Protein AF-A0A5C5YYR7-F1 (afdb_monomer_lite)

Sequence (565 aa):
MGVTYYQKAKASVCPVDPQSSRAAQVSFQLPAGKEIRPNFGNIDVTNLDSVYQRSLSLERDHPDRIADYFEHAEAIAAQDRQMQRMYGVPNHPYFGRPMTLLPMTGMMVEGISEMVQRVMRASKGFVEGLFEGLRTSLAKDPETLSRMNRNLMKSQILNVVLPAVMASGMVVGIVQDIVKAVTGLYQLVTNFDEIATAAVKLIKAILDDEKAAHGFGKLVGQQLGQKIGKLSRLGVIRFSFEVGRILGPIIASIAVAFTGIGVGALAVKFGREFLRWATRFPRIARLVDGLVTLGSKSGRGGKLIAYVTAAMASARSGITSRHVQVFQRVASSNGGQNRIIAVRFTNLKSTKWIDRGYPGKPMSVKVKTSDKTGIVTVQKHGPKTTPESHIQDAYSAGYYIVDGNGVARNKAGQALDLPSKTDWPLEPGQVIDPRLKKPLVGDYDLHSVIKPHNKGQNIVLATQDGKKVADASNPDLRKVAKALNDGMDQPRVLHGAHDGYAKLSDAGNGVVAFHPDGRIQIFNTVNEMEDFFESIGRQTIKGAYPSGPLPDVLPNNVLPLRRKD

Organism: NCBI:txid2527986

pLDDT: mean 70.75, std 23.18, range [27.56, 98.69]

InterPro domains:
  IPR005165 Anthrax toxin, edema factor, central [PF03497] (317-371)
  IPR035099 Anthrax toxin, edema factor, C-terminal [SSF81298] (313-533)

Radius of gyration: 32.51 Å; chains: 1; bounding box: 68×105×90 Å

Structure (mmCIF, N/CA/C/O backbone):
data_AF-A0A5C5YYR7-F1
#
_entry.id   AF-A0A5C5YYR7-F1
#
loop_
_atom_site.group_PDB
_atom_site.id
_atom_site.type_symbol
_atom_site.label_atom_id
_atom_site.label_alt_id
_atom_site.label_comp_id
_atom_site.label_asym_id
_atom_site.label_entity_id
_atom_site.label_seq_id
_atom_site.pdbx_PDB_ins_code
_atom_site.Cartn_x
_atom_site.Cartn_y
_atom_site.Cartn_z
_atom_site.occupancy
_atom_site.B_iso_or_equiv
_atom_site.auth_seq_id
_atom_site.auth_comp_id
_atom_site.auth_asym_id
_atom_site.auth_atom_id
_atom_site.pdbx_PDB_model_num
ATOM 1 N N . MET A 1 1 ? -18.870 61.328 -43.845 1.00 33.38 1 MET A N 1
ATOM 2 C CA . MET A 1 1 ? -17.935 60.740 -44.824 1.00 33.38 1 MET A CA 1
ATOM 3 C C . MET A 1 1 ? -17.968 59.229 -44.667 1.00 33.38 1 MET A C 1
ATOM 5 O O . MET A 1 1 ? -17.680 58.759 -43.579 1.00 33.38 1 MET A O 1
ATOM 9 N N . GLY A 1 2 ? -18.360 58.518 -45.729 1.00 27.66 2 GLY A N 1
ATOM 10 C CA . GLY A 1 2 ? -17.958 57.131 -46.006 1.00 27.66 2 GLY A CA 1
ATOM 11 C C . GLY A 1 2 ? -18.616 55.989 -45.225 1.00 27.66 2 GLY A C 1
ATOM 12 O O . GLY A 1 2 ? -17.975 55.384 -44.380 1.00 27.66 2 GLY A O 1
ATOM 13 N N . VAL A 1 3 ? -19.850 55.634 -45.590 1.00 35.78 3 VAL A N 1
ATOM 14 C CA . VAL A 1 3 ? -20.430 54.286 -45.423 1.00 35.78 3 VAL A CA 1
ATOM 15 C C . VAL A 1 3 ? -19.941 53.416 -46.584 1.00 35.78 3 VAL A C 1
ATOM 17 O O . VAL A 1 3 ? -20.153 53.859 -47.710 1.00 35.78 3 VAL A O 1
ATOM 20 N N . THR A 1 4 ? -19.322 52.243 -46.343 1.00 27.56 4 THR A N 1
ATOM 21 C CA . THR A 1 4 ? -19.190 51.026 -47.217 1.00 27.56 4 THR A CA 1
ATOM 22 C C . THR A 1 4 ? -18.021 50.139 -46.722 1.00 27.56 4 THR A C 1
ATOM 24 O O . THR A 1 4 ? -17.044 50.690 -46.243 1.00 27.56 4 THR A O 1
ATOM 27 N N . TYR A 1 5 ? -17.946 48.799 -46.748 1.00 28.41 5 TYR A N 1
ATOM 28 C CA . TYR A 1 5 ? -18.731 47.646 -47.223 1.00 28.41 5 TYR A CA 1
ATOM 29 C C . TYR A 1 5 ? -18.341 46.448 -46.314 1.00 28.41 5 TYR A C 1
ATOM 31 O O . TYR A 1 5 ? -17.152 46.171 -46.189 1.00 28.41 5 TYR A O 1
ATOM 39 N N . TYR A 1 6 ? -19.289 45.683 -45.760 1.00 28.55 6 TYR A N 1
ATOM 40 C CA . TYR A 1 6 ? -19.031 44.287 -45.360 1.00 28.55 6 TYR A CA 1
ATOM 41 C C . TYR A 1 6 ? -19.770 43.388 -46.355 1.00 28.55 6 TYR A C 1
ATOM 43 O O . TYR A 1 6 ? -20.996 43.283 -46.333 1.00 28.55 6 TYR A O 1
ATOM 51 N N . GLN A 1 7 ? -19.028 42.817 -47.307 1.00 34.06 7 GLN A N 1
ATOM 52 C CA . GLN A 1 7 ? -19.558 41.846 -48.263 1.00 34.06 7 GLN A CA 1
ATOM 53 C C . GLN A 1 7 ? -19.566 40.436 -47.657 1.00 34.06 7 GLN A C 1
ATOM 55 O O . GLN A 1 7 ? -18.634 40.030 -46.969 1.00 34.06 7 GLN A O 1
ATOM 60 N N . LYS A 1 8 ? -20.650 39.711 -47.960 1.00 37.44 8 LYS A N 1
ATOM 61 C CA . LYS A 1 8 ? -20.964 38.322 -47.593 1.00 37.44 8 LYS A CA 1
ATOM 62 C C . LYS A 1 8 ? -19.758 37.374 -47.660 1.00 37.44 8 LYS A C 1
ATOM 64 O O . LYS A 1 8 ? -19.177 37.196 -48.730 1.00 37.44 8 LYS A O 1
ATOM 69 N N . ALA A 1 9 ? -19.501 36.648 -46.572 1.00 37.34 9 ALA A N 1
ATOM 70 C CA . ALA A 1 9 ? -18.751 35.397 -46.628 1.00 37.34 9 ALA A CA 1
ATOM 71 C C . ALA A 1 9 ? -19.546 34.359 -47.447 1.00 37.34 9 ALA A C 1
ATOM 73 O O . ALA A 1 9 ? -20.731 34.130 -47.196 1.00 37.34 9 ALA A O 1
ATOM 74 N N . LYS A 1 10 ? -18.913 33.749 -48.456 1.00 34.88 10 LYS A N 1
ATOM 75 C CA . LYS A 1 10 ? -19.478 32.626 -49.219 1.00 34.88 10 LYS A CA 1
ATOM 76 C C . LYS A 1 10 ? -19.017 31.318 -48.584 1.00 34.88 10 LYS A C 1
ATOM 78 O O . LYS A 1 10 ? -17.838 30.992 -48.653 1.00 34.88 10 LYS A O 1
ATOM 83 N N . ALA A 1 11 ? -19.950 30.557 -48.022 1.00 37.09 11 ALA A N 1
ATOM 84 C CA . ALA A 1 11 ? -19.740 29.136 -47.777 1.00 37.09 11 ALA A CA 1
ATOM 85 C C . ALA A 1 11 ? -19.993 28.381 -49.091 1.00 37.09 11 ALA A C 1
ATOM 87 O O . ALA A 1 11 ? -21.054 28.532 -49.698 1.00 37.09 11 ALA A O 1
ATOM 88 N N . SER A 1 12 ? -19.023 27.593 -49.552 1.00 36.03 12 SER A N 1
ATOM 89 C CA . SER A 1 12 ? -19.206 26.672 -50.676 1.00 36.03 12 SER A CA 1
ATOM 90 C C . SER A 1 12 ? -19.190 25.241 -50.157 1.00 36.03 12 SER A C 1
ATOM 92 O O . SER A 1 12 ? -18.166 24.776 -49.661 1.00 36.03 12 SER A O 1
ATOM 94 N N . VAL A 1 13 ? -20.314 24.544 -50.294 1.00 37.47 13 VAL A N 1
ATOM 95 C CA . VAL A 1 13 ? -20.409 23.103 -50.048 1.00 37.47 13 VAL A CA 1
ATOM 96 C C . VAL A 1 13 ? -20.217 22.407 -51.393 1.00 37.47 13 VAL A C 1
ATOM 98 O O . VAL A 1 13 ? -20.994 22.635 -52.319 1.00 37.47 13 VAL A O 1
ATOM 101 N N . CYS A 1 14 ? -19.167 21.598 -51.535 1.00 37.81 14 CYS A N 1
ATOM 102 C CA . CYS A 1 14 ? -19.018 20.746 -52.716 1.00 37.81 14 CYS A CA 1
ATOM 103 C C . CYS A 1 14 ? -19.964 19.539 -52.584 1.00 37.81 14 CYS A C 1
ATOM 105 O O . CYS A 1 14 ? -19.997 18.934 -51.509 1.00 37.81 14 CYS A O 1
ATOM 107 N N . PRO A 1 15 ? -20.723 19.163 -53.628 1.00 33.09 15 PRO A N 1
ATOM 108 C CA . PRO A 1 15 ? -21.563 17.975 -53.571 1.00 33.09 15 PRO A CA 1
ATOM 109 C C . PRO A 1 15 ? -20.678 16.725 -53.483 1.00 33.09 15 PRO A C 1
ATOM 111 O O . PRO A 1 15 ? -19.766 16.540 -54.288 1.00 33.09 15 PRO A O 1
ATOM 114 N N . VAL A 1 16 ? -20.936 15.886 -52.479 1.00 44.03 16 VAL A N 1
ATOM 115 C CA . VAL A 1 16 ? -20.257 14.600 -52.281 1.00 44.03 16 VAL A CA 1
ATOM 116 C C . VAL A 1 16 ? -21.086 13.504 -52.952 1.00 44.03 16 VAL A C 1
ATOM 118 O O . VAL A 1 16 ? -22.306 13.470 -52.809 1.00 44.03 16 VAL A O 1
ATOM 121 N N . ASP A 1 17 ? -20.407 12.625 -53.688 1.00 41.22 17 ASP A N 1
ATOM 122 C CA . ASP A 1 17 ? -20.957 11.415 -54.307 1.00 41.22 17 ASP A CA 1
ATOM 123 C C . ASP A 1 17 ? -21.732 10.564 -53.270 1.00 41.22 17 ASP A C 1
ATOM 125 O O . ASP A 1 17 ? -21.138 10.198 -52.245 1.00 41.22 17 ASP A O 1
ATOM 129 N N . PRO A 1 18 ? -23.019 10.221 -53.510 1.00 40.66 18 PRO A N 1
ATOM 130 C CA . PRO A 1 18 ? -23.863 9.479 -52.569 1.00 40.66 18 PRO A CA 1
ATOM 131 C C . PRO A 1 18 ? -23.315 8.116 -52.129 1.00 40.66 18 PRO A C 1
ATOM 133 O O . PRO A 1 18 ? -23.804 7.564 -51.145 1.00 40.66 18 PRO A O 1
ATOM 136 N N . GLN A 1 19 ? -22.332 7.550 -52.839 1.00 37.78 19 GLN A N 1
ATOM 137 C CA . GLN A 1 19 ? -21.751 6.248 -52.497 1.00 37.78 19 GLN A CA 1
ATOM 138 C C . GLN A 1 19 ? -20.430 6.318 -51.717 1.00 37.78 19 GLN A C 1
ATOM 140 O O . GLN A 1 19 ? -19.912 5.277 -51.309 1.00 37.78 19 GLN A O 1
ATOM 145 N N . SER A 1 20 ? -19.879 7.508 -51.449 1.00 40.34 20 SER A N 1
ATOM 146 C CA . SER A 1 20 ? -18.623 7.632 -50.697 1.00 40.34 20 SER A CA 1
ATOM 147 C C . SER A 1 20 ? -18.868 8.006 -49.228 1.00 40.34 20 SER A C 1
ATOM 149 O O . SER A 1 20 ? -19.444 9.041 -48.908 1.00 40.34 20 SER A O 1
ATOM 151 N N . SER A 1 21 ? -18.395 7.176 -48.295 1.00 35.06 21 SER A N 1
ATOM 152 C CA . SER A 1 21 ? -18.537 7.380 -46.844 1.00 35.06 21 SER A CA 1
ATOM 153 C C . SER A 1 21 ? -17.548 8.410 -46.267 1.00 35.06 21 SER A C 1
ATOM 155 O O . SER A 1 21 ? -16.989 8.196 -45.187 1.00 35.06 21 SER A O 1
ATOM 157 N N . ARG A 1 22 ? -17.250 9.498 -46.987 1.00 40.94 22 ARG A N 1
ATOM 158 C CA . ARG A 1 22 ? -16.322 10.542 -46.520 1.00 40.94 22 ARG A CA 1
ATOM 159 C C . ARG A 1 22 ? -17.065 11.834 -46.182 1.00 40.94 22 ARG A C 1
ATOM 161 O O . ARG A 1 22 ? -17.906 12.298 -46.942 1.00 40.94 22 ARG A O 1
ATOM 168 N N . ALA A 1 23 ? -16.730 12.383 -45.014 1.00 42.88 23 ALA A N 1
ATOM 169 C CA . ALA A 1 23 ? -17.314 13.584 -44.428 1.00 42.88 23 ALA A CA 1
ATOM 170 C C . ALA A 1 23 ? -17.222 14.811 -45.3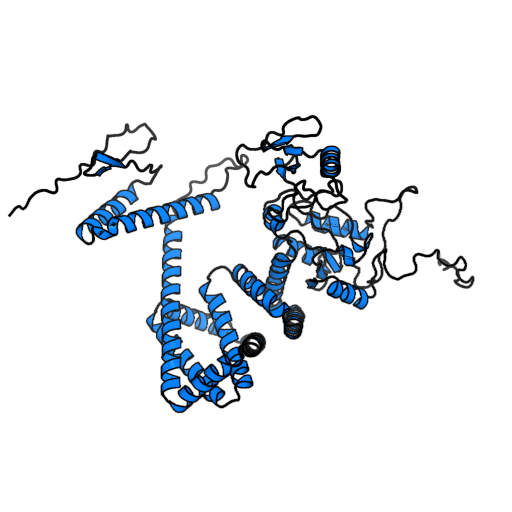54 1.00 42.88 23 ALA A C 1
ATOM 172 O O . ALA A 1 23 ? -16.210 15.016 -46.028 1.00 42.88 23 ALA A O 1
ATOM 173 N N . ALA A 1 24 ? -18.263 15.649 -45.337 1.00 42.16 24 ALA A N 1
ATOM 174 C CA . ALA A 1 24 ? -18.262 16.940 -46.014 1.00 42.16 24 ALA A CA 1
ATOM 175 C C . ALA A 1 24 ? -17.229 17.880 -45.368 1.00 42.16 24 ALA A C 1
ATOM 177 O O . ALA A 1 24 ? -17.208 18.048 -44.148 1.00 42.16 24 ALA A O 1
ATOM 178 N N . GLN A 1 25 ? -16.375 18.504 -46.182 1.00 41.56 25 GLN A N 1
ATOM 179 C CA . GLN A 1 25 ? -15.444 19.533 -45.717 1.00 41.56 25 GLN A CA 1
ATOM 180 C C . GLN A 1 25 ? -16.084 20.915 -45.837 1.00 41.56 25 GLN A C 1
ATOM 182 O O . GLN A 1 25 ? -16.507 21.316 -46.919 1.00 41.56 25 GLN A O 1
ATOM 187 N N . VAL A 1 26 ? -16.108 21.651 -44.724 1.00 42.41 26 VAL A N 1
ATOM 188 C CA . VAL A 1 26 ? -16.505 23.062 -44.678 1.00 42.41 26 VAL A CA 1
ATOM 189 C C . VAL A 1 26 ? -15.260 23.895 -44.388 1.00 42.41 26 VAL A C 1
ATOM 191 O O . VAL A 1 26 ? -14.557 23.645 -43.409 1.00 42.41 26 VAL A O 1
ATOM 194 N N . SER A 1 27 ? -14.974 24.873 -45.243 1.00 41.25 27 SER A N 1
ATOM 195 C CA . SER A 1 27 ? -13.895 25.843 -45.054 1.00 41.25 27 SER A CA 1
ATOM 196 C C . SER A 1 27 ? -14.463 27.255 -44.939 1.00 41.25 27 SER A C 1
ATOM 198 O O . SER A 1 27 ? -15.470 27.591 -45.564 1.00 41.25 27 SER A O 1
ATOM 200 N N . PHE A 1 28 ? -13.806 28.088 -44.130 1.00 41.44 28 PHE A N 1
ATOM 201 C CA . PHE A 1 28 ? -14.161 29.494 -43.957 1.00 41.44 28 PHE A CA 1
ATOM 202 C C . PHE A 1 28 ? -12.966 30.365 -44.355 1.00 41.44 28 PHE A C 1
ATOM 204 O O . PHE A 1 28 ? -11.847 30.167 -43.872 1.00 41.44 28 PHE A O 1
ATOM 211 N N . GLN A 1 29 ? -13.201 31.335 -45.239 1.00 38.31 29 GLN A N 1
ATOM 212 C CA . GLN A 1 29 ? -12.223 32.366 -45.581 1.00 38.31 29 GLN A CA 1
ATOM 213 C C . GLN A 1 29 ? -12.510 33.633 -44.782 1.00 38.31 29 GLN A C 1
ATOM 215 O O . GLN A 1 29 ? -13.593 34.206 -44.886 1.00 38.31 29 GLN A O 1
ATOM 220 N N . LEU A 1 30 ? -11.522 34.077 -44.004 1.00 40.12 30 LEU A N 1
ATOM 221 C CA . LEU A 1 30 ? -11.583 35.336 -43.267 1.00 40.12 30 LEU A CA 1
ATOM 222 C C . LEU A 1 30 ? -10.941 36.481 -44.073 1.00 40.12 30 LEU A C 1
ATOM 224 O O . LEU A 1 30 ? -10.051 36.235 -44.900 1.00 40.12 30 LEU A O 1
ATOM 228 N N . PRO A 1 31 ? -11.332 37.746 -43.820 1.00 38.19 31 PRO A N 1
ATOM 229 C CA . PRO A 1 31 ? -10.795 38.900 -44.530 1.00 38.19 31 PRO A CA 1
ATOM 230 C C . PRO A 1 31 ? -9.396 39.258 -44.008 1.00 38.19 31 PRO A C 1
ATOM 232 O O . PRO A 1 31 ? -9.227 40.136 -43.175 1.00 38.19 31 PRO A O 1
ATOM 235 N N . ALA A 1 32 ? -8.400 38.506 -44.476 1.00 45.62 32 ALA A N 1
ATOM 236 C CA . ALA A 1 32 ? -6.961 38.815 -44.484 1.00 45.62 32 ALA A CA 1
ATOM 237 C C . ALA A 1 32 ? -6.151 37.724 -45.229 1.00 45.62 32 ALA A C 1
ATOM 239 O O . ALA A 1 32 ? -4.945 37.598 -45.030 1.00 45.62 32 ALA A O 1
ATOM 240 N N . GLY A 1 33 ? -6.801 36.866 -46.029 1.00 41.84 33 GLY A N 1
ATOM 241 C CA . GLY A 1 33 ? -6.136 35.738 -46.695 1.00 41.84 33 GLY A CA 1
ATOM 242 C C . GLY A 1 33 ? -5.746 34.581 -45.764 1.00 41.84 33 GLY A C 1
ATOM 243 O O . GLY A 1 33 ? -5.062 33.659 -46.199 1.00 41.84 33 GLY A O 1
ATOM 244 N N . LYS A 1 34 ? -6.182 34.589 -44.495 1.00 38.44 34 LYS A N 1
ATOM 245 C CA . LYS A 1 34 ? -6.032 33.439 -43.592 1.00 38.44 34 LYS A CA 1
ATOM 246 C C . LYS A 1 34 ? -7.208 32.482 -43.760 1.00 38.44 34 LYS A C 1
ATOM 248 O O . LYS A 1 34 ? -8.351 32.818 -43.452 1.00 38.44 34 LYS A O 1
ATOM 253 N N . GLU A 1 35 ? -6.900 31.285 -44.241 1.00 41.31 35 GLU A N 1
ATOM 254 C CA . GLU A 1 35 ? -7.827 30.161 -44.306 1.00 41.31 35 GLU A CA 1
ATOM 255 C C . GLU A 1 35 ? -7.757 29.370 -42.994 1.00 41.31 35 GLU A C 1
ATOM 257 O O . GLU A 1 35 ? -6.670 28.996 -42.548 1.00 41.31 35 GLU A O 1
ATOM 262 N N . ILE A 1 36 ? -8.909 29.104 -42.376 1.00 40.97 36 ILE A N 1
ATOM 263 C CA . ILE A 1 36 ? -9.003 28.191 -41.234 1.00 40.97 36 ILE A CA 1
ATOM 264 C C . ILE A 1 36 ? -9.745 26.944 -41.714 1.00 40.97 36 ILE A C 1
ATOM 266 O O . ILE A 1 36 ? -10.874 27.029 -42.199 1.00 40.97 36 ILE A O 1
ATOM 270 N N . ARG A 1 37 ? -9.098 25.781 -41.581 1.00 42.50 37 ARG A N 1
ATOM 271 C CA . ARG A 1 37 ? -9.671 24.463 -41.892 1.00 42.50 37 ARG A CA 1
ATOM 272 C C . ARG A 1 37 ? -9.787 23.644 -40.610 1.00 42.50 37 ARG A C 1
ATOM 274 O O . ARG A 1 37 ? -8.844 22.925 -40.271 1.00 42.50 37 ARG A O 1
ATOM 281 N N . PRO A 1 38 ? -10.890 23.746 -39.860 1.00 43.59 38 PRO A N 1
ATOM 282 C CA . PRO A 1 38 ? -11.051 22.919 -38.683 1.00 43.59 38 PRO A CA 1
ATOM 283 C C . PRO A 1 38 ? -11.383 21.485 -39.120 1.00 43.59 38 PRO A C 1
ATOM 285 O O . PRO A 1 38 ? -12.259 21.255 -39.954 1.00 43.59 38 PRO A O 1
ATOM 288 N N . ASN A 1 39 ? -10.657 20.508 -38.577 1.00 42.50 39 ASN A N 1
ATOM 289 C CA . ASN A 1 39 ? -10.886 19.095 -38.867 1.00 42.50 39 ASN A CA 1
ATOM 290 C C . ASN A 1 39 ? -11.968 18.547 -37.930 1.00 42.50 39 ASN A C 1
ATOM 292 O O . ASN A 1 39 ? -11.684 18.039 -36.843 1.00 42.50 39 ASN A O 1
ATOM 296 N N . PHE A 1 40 ? -13.219 18.690 -38.348 1.00 41.84 40 PHE A N 1
ATOM 297 C CA . PHE A 1 40 ? -14.354 18.061 -37.697 1.00 41.84 40 PHE A CA 1
ATOM 298 C C . PHE A 1 40 ? -14.479 16.638 -38.255 1.00 41.84 40 PHE A C 1
ATOM 300 O O . PHE A 1 40 ? -14.782 16.465 -39.431 1.00 41.84 40 PHE A O 1
ATOM 307 N N . GLY A 1 41 ? -14.191 15.607 -37.455 1.00 46.59 41 GLY A N 1
ATOM 308 C CA . GLY A 1 41 ? -14.454 14.212 -37.850 1.00 46.59 41 GLY A CA 1
ATOM 309 C C . GLY A 1 41 ? -15.949 13.955 -38.117 1.00 46.59 41 GLY A C 1
ATOM 310 O O . GLY A 1 41 ? -16.737 14.890 -38.172 1.00 46.59 41 GLY A O 1
ATOM 311 N N . ASN A 1 42 ? -16.371 12.694 -38.260 1.00 40.22 42 ASN A N 1
ATOM 312 C CA . ASN A 1 42 ? -17.782 12.355 -38.515 1.00 40.22 42 ASN A CA 1
ATOM 313 C C . ASN A 1 42 ? -18.710 12.923 -37.416 1.00 40.22 42 ASN A C 1
ATOM 315 O O . ASN A 1 42 ? -18.795 12.357 -36.327 1.00 40.22 42 ASN A O 1
ATOM 319 N N . ILE A 1 43 ? -19.385 14.038 -37.707 1.00 40.09 43 ILE A N 1
ATOM 320 C CA . ILE A 1 43 ? -20.383 14.694 -36.854 1.00 40.09 43 ILE A CA 1
ATOM 321 C C . ILE A 1 43 ? -21.751 14.534 -37.521 1.00 40.09 43 ILE A C 1
ATOM 323 O O . ILE A 1 43 ? -21.878 14.684 -38.736 1.00 40.09 43 ILE A O 1
ATOM 327 N N . ASP A 1 44 ? -22.763 14.220 -36.715 1.00 40.22 44 ASP A N 1
ATOM 328 C CA . ASP A 1 44 ? -24.163 14.159 -37.134 1.00 40.22 44 ASP A CA 1
ATOM 329 C C . ASP A 1 44 ? -24.643 15.548 -37.597 1.00 40.22 44 ASP A C 1
ATOM 331 O O . ASP A 1 44 ? -24.560 16.543 -36.871 1.00 40.22 44 ASP A O 1
ATOM 335 N N . VAL A 1 45 ? -25.109 15.615 -38.844 1.00 37.66 45 VAL A N 1
ATOM 336 C CA . VAL A 1 45 ? -25.341 16.851 -39.609 1.00 37.66 45 VAL A CA 1
ATOM 337 C C . VAL A 1 45 ? -26.518 17.672 -39.065 1.00 37.66 45 VAL A C 1
ATOM 339 O O . VAL A 1 45 ? -26.643 18.856 -39.366 1.00 37.66 45 VAL A O 1
ATOM 342 N N . THR A 1 46 ? -27.352 17.075 -38.211 1.00 39.16 46 THR A N 1
ATOM 343 C CA . THR A 1 46 ? -28.531 17.716 -37.606 1.00 39.16 46 THR A CA 1
ATOM 344 C C . THR A 1 46 ? -28.197 18.771 -36.544 1.00 39.16 46 THR A C 1
ATOM 346 O O . THR A 1 46 ? -29.026 19.635 -36.267 1.00 39.16 46 THR A O 1
ATOM 349 N N . ASN A 1 47 ? -26.980 18.767 -35.984 1.00 45.66 47 ASN A N 1
ATOM 350 C CA . ASN A 1 47 ? -26.571 19.705 -34.928 1.00 45.66 47 ASN A CA 1
ATOM 351 C C . ASN A 1 47 ? -25.708 20.882 -35.433 1.00 45.66 47 ASN A C 1
ATOM 353 O O . ASN A 1 47 ? -25.389 21.797 -34.679 1.00 45.66 47 ASN A O 1
ATOM 357 N N . LEU A 1 48 ? -25.318 20.883 -36.713 1.00 45.16 48 LEU A N 1
ATOM 358 C CA . LEU A 1 48 ? -24.530 21.975 -37.301 1.00 45.16 48 LEU A CA 1
ATOM 359 C C . LEU A 1 48 ? -25.382 23.215 -37.591 1.00 45.16 48 LEU A C 1
ATOM 361 O O . LEU A 1 48 ? -24.891 24.335 -37.467 1.00 45.16 48 LEU A O 1
ATOM 365 N N . ASP A 1 49 ? -26.664 23.023 -37.901 1.00 45.66 49 ASP A N 1
ATOM 366 C CA . ASP A 1 49 ? -27.584 24.117 -38.216 1.00 45.66 49 ASP A CA 1
ATOM 367 C C . ASP A 1 49 ? -27.913 24.952 -36.963 1.00 45.66 49 ASP A C 1
ATOM 369 O O . ASP A 1 49 ? -27.944 26.179 -37.009 1.00 45.66 49 ASP A O 1
ATOM 373 N N . SER A 1 50 ? -28.041 24.316 -35.792 1.00 48.16 50 SER A N 1
ATOM 374 C CA . SER A 1 50 ? -28.290 25.007 -34.517 1.00 48.16 50 SER A CA 1
ATOM 375 C C . SER A 1 50 ? -27.086 25.844 -34.061 1.00 48.16 50 SER A C 1
ATOM 377 O O . SER A 1 50 ? -27.253 26.976 -33.600 1.00 48.16 50 SER A O 1
ATOM 379 N N . VAL A 1 51 ? -25.868 25.322 -34.236 1.00 50.72 51 VAL A N 1
ATOM 380 C CA . VAL A 1 51 ? -24.614 26.021 -33.920 1.00 50.72 51 VAL A CA 1
ATOM 381 C C . VAL A 1 51 ? -24.391 27.183 -34.887 1.00 50.72 51 VAL A C 1
ATOM 383 O O . VAL A 1 51 ? -24.034 28.273 -34.445 1.00 50.72 51 VAL A O 1
ATOM 386 N N . TYR A 1 52 ? -24.684 26.988 -36.176 1.00 54.00 52 TYR A N 1
ATOM 387 C CA . TYR A 1 52 ? -24.571 28.025 -37.203 1.00 54.00 52 TYR A CA 1
ATOM 388 C C . TYR A 1 52 ? -25.577 29.170 -37.003 1.00 54.00 52 TYR A C 1
ATOM 390 O O . TYR A 1 52 ? -25.197 30.343 -37.003 1.00 54.00 52 TYR A O 1
ATOM 398 N N . GLN A 1 53 ? -26.851 28.856 -36.745 1.00 57.19 53 GLN A N 1
ATOM 399 C CA . GLN A 1 53 ? -27.870 29.876 -36.468 1.00 57.19 53 GLN A CA 1
ATOM 400 C C . GLN A 1 53 ? -27.565 30.648 -35.179 1.00 57.19 53 GLN A C 1
ATOM 402 O O . GLN A 1 53 ? -27.773 31.862 -35.103 1.00 57.19 53 GLN A O 1
ATOM 407 N N . ARG A 1 54 ? -27.002 29.976 -34.168 1.00 51.28 54 ARG A N 1
ATOM 408 C CA . ARG A 1 54 ? -26.621 30.630 -32.914 1.00 51.28 54 ARG A CA 1
ATOM 409 C C . ARG A 1 54 ? -25.371 31.495 -33.064 1.00 51.28 54 ARG A C 1
ATOM 411 O O . ARG A 1 54 ? -25.367 32.596 -32.513 1.00 51.28 54 ARG A O 1
ATOM 418 N N . SER A 1 55 ? -24.374 31.082 -33.854 1.00 53.47 55 SER A N 1
ATOM 419 C CA . SER A 1 55 ? -23.222 31.936 -34.174 1.00 53.47 55 SER A CA 1
ATOM 420 C C . SER A 1 55 ? -23.622 33.175 -34.975 1.00 53.47 55 SER A C 1
ATOM 422 O O . SER A 1 55 ? -23.138 34.256 -34.666 1.00 53.47 55 SER A O 1
ATOM 424 N N . LEU A 1 56 ? -24.573 33.056 -35.912 1.00 52.66 56 LEU A N 1
ATOM 425 C CA . LEU A 1 56 ? -25.111 34.203 -36.655 1.00 52.66 56 LEU A CA 1
ATOM 426 C C . LEU A 1 56 ? -25.860 35.189 -35.742 1.00 52.66 56 LEU A C 1
ATOM 428 O O . LEU A 1 56 ? -25.746 36.401 -35.913 1.00 52.66 56 LEU A O 1
ATOM 432 N N . SER A 1 57 ? -26.602 34.686 -34.746 1.00 56.75 57 SER A N 1
ATOM 433 C CA . SER A 1 57 ? -27.278 35.539 -33.755 1.00 56.75 57 SER A CA 1
ATOM 434 C C . SER A 1 57 ? -26.292 36.274 -32.837 1.00 56.75 57 SER A C 1
ATOM 436 O O . SER A 1 57 ? -26.466 37.459 -32.566 1.00 56.75 57 SER A O 1
ATOM 438 N N . LEU A 1 58 ? -25.212 35.605 -32.419 1.00 51.44 58 LEU A N 1
ATOM 439 C CA . LEU A 1 58 ? -24.158 36.189 -31.587 1.00 51.44 58 LEU A CA 1
ATOM 440 C C . LEU A 1 58 ? -23.271 37.174 -32.359 1.00 51.44 58 LEU A C 1
ATOM 442 O O . LEU A 1 58 ? -22.868 38.176 -31.783 1.00 51.44 58 LEU A O 1
ATOM 446 N N . GLU A 1 59 ? -23.018 36.947 -33.651 1.00 58.50 59 GLU A N 1
ATOM 447 C CA . GLU A 1 59 ? -22.316 37.907 -34.521 1.00 58.50 59 GLU A CA 1
ATOM 448 C C . GLU A 1 59 ? -23.098 39.206 -34.676 1.00 58.50 59 GLU A C 1
ATOM 450 O O . GLU A 1 59 ? -22.521 40.292 -34.673 1.00 58.50 59 GLU A O 1
ATOM 455 N N . ARG A 1 60 ? -24.426 39.093 -34.764 1.00 61.75 60 ARG A N 1
ATOM 456 C CA . ARG A 1 60 ? -25.319 40.243 -34.873 1.00 61.75 60 ARG A CA 1
ATOM 457 C C . ARG A 1 60 ? -25.392 41.042 -33.572 1.00 61.75 60 ARG A C 1
ATOM 459 O O . ARG A 1 60 ? -25.378 42.269 -33.624 1.00 61.75 60 ARG A O 1
ATOM 466 N N . ASP A 1 61 ? -25.487 40.356 -32.434 1.00 59.31 61 ASP A N 1
ATOM 467 C CA . ASP A 1 61 ? -25.860 40.998 -31.171 1.00 59.31 61 ASP A CA 1
ATOM 468 C C . ASP A 1 61 ? -24.638 41.299 -30.268 1.00 59.31 61 ASP A C 1
ATOM 470 O O . ASP A 1 61 ? -24.656 42.288 -29.536 1.00 59.31 61 ASP A O 1
ATOM 474 N N . HIS A 1 62 ? -23.554 40.509 -30.346 1.00 64.88 62 HIS A N 1
ATOM 475 C CA . HIS A 1 62 ? -22.341 40.630 -29.513 1.00 64.88 62 HIS A CA 1
ATOM 476 C C . HIS A 1 62 ? -21.056 40.166 -30.249 1.00 64.88 62 HIS A C 1
ATOM 478 O O . HIS A 1 62 ? -20.454 39.149 -29.876 1.00 64.88 62 HIS A O 1
ATOM 484 N N . PRO A 1 63 ? -20.613 40.888 -31.297 1.00 57.84 63 PRO A N 1
ATOM 485 C CA . PRO A 1 63 ? -19.521 40.456 -32.180 1.00 57.84 63 PRO A CA 1
ATOM 486 C C . PRO A 1 63 ? -18.163 40.292 -31.476 1.00 57.84 63 PRO A C 1
ATOM 488 O O . PRO A 1 63 ? -17.318 39.520 -31.925 1.00 57.84 63 PRO A O 1
ATOM 491 N N . ASP A 1 64 ? -17.950 40.971 -30.350 1.00 67.44 64 ASP A N 1
ATOM 492 C CA . ASP A 1 64 ? -16.737 40.905 -29.531 1.00 67.44 64 ASP A CA 1
ATOM 493 C C . ASP A 1 64 ? -16.598 39.596 -28.733 1.00 67.44 64 ASP A C 1
ATOM 495 O O . ASP A 1 64 ? -15.502 39.263 -28.289 1.00 67.44 64 ASP A O 1
ATOM 499 N N . ARG A 1 65 ? -17.679 38.816 -28.585 1.00 59.62 65 ARG A N 1
ATOM 500 C CA . ARG A 1 65 ? -17.710 37.600 -27.745 1.00 59.62 65 ARG A CA 1
ATOM 501 C C . ARG A 1 65 ? -17.692 36.290 -28.533 1.00 59.62 65 ARG A C 1
ATOM 503 O O . ARG A 1 65 ? -17.799 35.210 -27.953 1.00 59.62 65 ARG A O 1
ATOM 510 N N . ILE A 1 66 ? -17.549 36.367 -29.855 1.00 57.72 66 ILE A N 1
ATOM 511 C CA . ILE A 1 66 ? -17.516 35.193 -30.737 1.00 57.72 66 ILE A CA 1
ATOM 512 C C . ILE A 1 66 ? -16.314 34.288 -30.454 1.00 57.72 66 ILE A C 1
ATOM 514 O O . ILE A 1 66 ? -16.457 33.065 -30.473 1.00 57.72 66 ILE A O 1
ATOM 518 N N . ALA A 1 67 ? -15.148 34.869 -30.157 1.00 51.81 67 ALA A N 1
ATOM 519 C CA . ALA A 1 67 ? -13.940 34.103 -29.854 1.00 51.81 67 ALA A CA 1
ATOM 520 C C . ALA A 1 67 ? -14.119 33.245 -28.587 1.00 51.81 67 ALA A C 1
ATOM 522 O O . ALA A 1 67 ? -13.862 32.042 -28.626 1.00 51.81 67 ALA A O 1
ATOM 523 N N . ASP A 1 68 ? -14.681 33.830 -27.523 1.00 54.69 68 ASP A N 1
ATOM 524 C CA . ASP A 1 68 ? -14.990 33.133 -26.268 1.00 54.69 68 ASP A CA 1
ATOM 525 C C . ASP A 1 68 ? -15.976 31.973 -26.485 1.00 54.69 68 ASP A C 1
ATOM 527 O O . ASP A 1 68 ? -15.876 30.927 -25.843 1.00 54.69 68 ASP A O 1
ATOM 531 N N . TYR A 1 69 ? -16.935 32.135 -27.405 1.00 55.41 69 TYR A N 1
ATOM 532 C CA . TYR A 1 69 ? -17.917 31.098 -27.719 1.00 55.41 69 TYR A CA 1
ATOM 533 C C . TYR A 1 69 ? -17.283 29.895 -28.430 1.00 55.41 69 TYR A C 1
ATOM 535 O O . TYR A 1 69 ? -17.580 28.751 -28.078 1.00 55.41 69 TYR A O 1
ATOM 543 N N . PHE A 1 70 ? -16.381 30.131 -29.388 1.00 55.66 70 PHE A N 1
ATOM 544 C CA . PHE A 1 70 ? -15.655 29.054 -30.066 1.00 55.66 70 PHE A CA 1
ATOM 545 C C . PHE A 1 70 ? -14.681 28.334 -29.130 1.00 55.66 70 PHE A C 1
ATOM 547 O O . PHE A 1 70 ? -14.620 27.105 -29.156 1.00 55.66 70 PHE A O 1
ATOM 554 N N . GLU A 1 71 ? -13.998 29.064 -28.247 1.00 50.97 71 GLU A N 1
ATOM 555 C CA . GLU A 1 71 ? -13.119 28.475 -27.232 1.00 50.97 71 GLU A CA 1
ATOM 556 C C . GLU A 1 71 ? -13.917 27.612 -26.234 1.00 50.97 71 GLU A C 1
ATOM 558 O O . GLU A 1 71 ? -13.511 26.503 -25.875 1.00 50.97 71 GLU A O 1
ATOM 563 N N . HIS A 1 72 ? -15.124 28.053 -25.861 1.00 46.50 72 HIS A N 1
ATOM 564 C CA . HIS A 1 72 ? -16.031 27.281 -25.011 1.00 46.50 72 HIS A CA 1
ATOM 565 C C . HIS A 1 72 ? -16.591 26.031 -25.715 1.00 46.50 72 HIS A C 1
ATOM 567 O O . HIS A 1 72 ? -16.654 24.956 -25.114 1.00 46.50 72 HIS A O 1
ATOM 573 N N . ALA A 1 73 ? -16.954 26.133 -26.997 1.00 48.16 73 ALA A N 1
ATOM 574 C CA . ALA A 1 73 ? -17.411 24.997 -27.798 1.00 48.16 73 ALA A CA 1
ATOM 575 C C . ALA A 1 73 ? -16.299 23.952 -27.999 1.00 48.16 73 ALA A C 1
ATOM 577 O O . ALA A 1 73 ? -16.549 22.745 -27.929 1.00 48.16 73 ALA A O 1
ATOM 578 N N . GLU A 1 74 ? -15.054 24.397 -28.183 1.00 49.56 74 GLU A N 1
ATOM 579 C CA . GLU A 1 74 ? -13.895 23.514 -28.301 1.00 49.56 74 GLU A CA 1
ATOM 580 C C . GLU A 1 74 ? -13.568 22.815 -26.971 1.00 49.56 74 GLU A C 1
ATOM 582 O O . GLU A 1 74 ? -13.258 21.618 -26.968 1.00 49.56 74 GLU A O 1
ATOM 587 N N . ALA A 1 75 ? -13.731 23.507 -25.837 1.00 45.28 75 ALA A N 1
ATOM 588 C CA . ALA A 1 75 ? -13.610 22.922 -24.502 1.00 45.28 75 ALA A CA 1
ATOM 589 C C . ALA A 1 75 ? -14.673 21.838 -24.241 1.00 45.28 75 ALA A C 1
ATOM 591 O O . ALA A 1 75 ? -14.340 20.757 -23.745 1.00 45.28 75 ALA A O 1
ATOM 592 N N . ILE A 1 76 ? -15.927 22.072 -24.646 1.00 45.44 76 ILE A N 1
ATOM 593 C CA . ILE A 1 76 ? -17.014 21.082 -24.554 1.00 45.44 76 ILE A CA 1
ATOM 594 C C . ILE A 1 76 ? -16.713 19.872 -25.449 1.00 45.44 76 ILE A C 1
ATOM 596 O O . ILE A 1 76 ? -16.786 18.731 -24.992 1.00 45.44 76 ILE A O 1
ATOM 600 N N . ALA A 1 77 ? -16.275 20.093 -26.693 1.00 48.94 77 ALA A N 1
ATOM 601 C CA . ALA A 1 77 ? -15.895 19.012 -27.602 1.00 48.94 77 ALA A CA 1
ATOM 602 C C . ALA A 1 77 ? -14.670 18.219 -27.100 1.00 48.94 77 ALA A C 1
ATOM 604 O O . ALA A 1 77 ? -14.574 17.006 -27.300 1.00 48.94 77 ALA A O 1
ATOM 605 N N . ALA A 1 78 ? -13.717 18.874 -26.428 1.00 49.06 78 ALA A N 1
ATOM 606 C CA . ALA A 1 78 ? -12.570 18.216 -25.805 1.00 49.06 78 ALA A CA 1
ATOM 607 C C . ALA A 1 78 ? -12.983 17.346 -24.609 1.00 49.06 78 ALA A C 1
ATOM 609 O O . ALA A 1 78 ? -12.490 16.221 -24.473 1.00 49.06 78 ALA A O 1
ATOM 610 N N . GLN A 1 79 ? -13.916 17.833 -23.791 1.00 43.28 79 GLN A N 1
ATOM 611 C CA . GLN A 1 79 ? -14.482 17.099 -22.665 1.00 43.28 79 GLN A CA 1
ATOM 612 C C . GLN A 1 79 ? -15.303 15.886 -23.130 1.00 43.28 79 GLN A C 1
ATOM 614 O O . GLN A 1 79 ? -15.170 14.801 -22.560 1.00 43.28 79 GLN A O 1
ATOM 619 N N . ASP A 1 80 ? -16.071 16.021 -24.211 1.00 43.22 80 ASP A N 1
ATOM 620 C CA . ASP A 1 80 ? -16.875 14.928 -24.763 1.00 43.22 80 ASP A CA 1
ATOM 621 C C . ASP A 1 80 ? -15.994 13.829 -25.390 1.00 43.22 80 ASP A C 1
ATOM 623 O O . ASP A 1 80 ? -16.167 12.638 -25.123 1.00 43.22 80 ASP A O 1
ATOM 627 N N . ARG A 1 81 ? -14.909 14.213 -26.084 1.00 53.97 81 ARG A N 1
ATOM 628 C CA . ARG A 1 81 ? -13.860 13.272 -26.532 1.00 53.97 81 ARG A CA 1
ATOM 629 C C . ARG A 1 81 ? -13.187 12.542 -25.368 1.00 53.97 81 ARG A C 1
ATOM 631 O O . ARG A 1 81 ? -12.784 11.388 -25.517 1.00 53.97 81 ARG A O 1
ATOM 638 N N . GLN A 1 82 ? -13.021 13.196 -24.221 1.00 42.56 82 GLN A N 1
ATOM 639 C CA . GLN A 1 82 ? -12.456 12.574 -23.024 1.00 42.56 82 GLN A CA 1
ATOM 640 C C . GLN A 1 82 ? -13.439 11.579 -22.389 1.00 42.56 82 GLN A C 1
ATOM 642 O O . GLN A 1 82 ? -13.021 10.499 -21.973 1.00 42.56 82 GLN A O 1
ATOM 647 N N . MET A 1 83 ? -14.735 11.897 -22.374 1.00 39.22 83 MET A N 1
ATOM 648 C CA . MET A 1 83 ? -15.802 11.006 -21.907 1.00 39.22 83 MET A CA 1
ATOM 649 C C . MET A 1 83 ? -15.950 9.775 -22.809 1.00 39.22 83 MET A C 1
ATOM 651 O O . MET A 1 83 ? -15.944 8.651 -22.310 1.00 39.22 83 MET A O 1
ATOM 655 N N . GLN A 1 84 ? -15.956 9.944 -24.133 1.00 45.44 84 GLN A N 1
ATOM 656 C CA . GLN A 1 84 ? -16.005 8.822 -25.080 1.00 45.44 84 GLN A CA 1
ATOM 657 C C . GLN A 1 84 ? -14.804 7.870 -24.937 1.00 45.44 84 GLN A C 1
ATOM 659 O O . GLN A 1 84 ? -14.956 6.658 -25.068 1.00 45.44 84 GLN A O 1
ATOM 664 N N . ARG A 1 85 ? -13.617 8.380 -24.577 1.00 49.62 85 ARG A N 1
ATOM 665 C CA . ARG A 1 85 ? -12.442 7.542 -24.262 1.00 49.62 85 ARG A CA 1
ATOM 666 C C . ARG A 1 85 ? -12.569 6.779 -22.943 1.00 49.62 85 ARG A C 1
ATOM 668 O O . ARG A 1 85 ? -11.929 5.745 -22.796 1.00 49.62 85 ARG A O 1
ATOM 675 N N . MET A 1 86 ? -13.341 7.291 -21.984 1.00 38.03 86 MET A N 1
ATOM 676 C CA . MET A 1 86 ? -13.565 6.625 -20.696 1.00 38.03 86 MET A CA 1
ATOM 677 C C . MET A 1 86 ? -14.638 5.534 -20.775 1.00 38.03 86 MET A C 1
ATOM 679 O O . MET A 1 86 ? -14.546 4.561 -20.032 1.00 38.03 86 MET A O 1
ATOM 683 N N . TYR A 1 87 ? -15.617 5.673 -21.674 1.00 40.03 87 TYR A N 1
ATOM 684 C CA . TYR A 1 87 ? -16.743 4.738 -21.809 1.00 40.03 87 TYR A CA 1
ATOM 685 C C . TYR A 1 87 ? -16.702 3.862 -23.070 1.00 40.03 87 TYR A C 1
ATOM 687 O O . TYR A 1 87 ? -17.549 2.984 -23.231 1.00 40.03 87 TYR A O 1
ATOM 695 N N . GLY A 1 88 ? -15.719 4.055 -23.953 1.00 40.47 88 GLY A N 1
ATOM 696 C CA . GLY A 1 88 ? -15.484 3.179 -25.096 1.00 40.47 88 GLY A CA 1
ATOM 697 C C . GLY A 1 88 ? -15.071 1.778 -24.644 1.00 40.47 88 GLY A C 1
ATOM 698 O O . GLY A 1 88 ? -13.924 1.552 -24.264 1.00 40.47 88 GLY A O 1
ATOM 699 N N . VAL A 1 89 ? -16.010 0.833 -24.690 1.00 36.94 89 VAL A N 1
ATOM 700 C CA . VAL A 1 89 ? -15.744 -0.598 -24.505 1.00 36.94 89 VAL A CA 1
ATOM 701 C C . VAL A 1 89 ? -14.873 -1.077 -25.676 1.00 36.94 89 VAL A C 1
ATOM 703 O O . VAL A 1 89 ? -15.281 -0.917 -26.827 1.00 36.94 89 VAL A O 1
ATOM 706 N N . PRO A 1 90 ? -13.685 -1.666 -25.448 1.00 39.03 90 PRO A N 1
ATOM 707 C CA . PRO A 1 90 ? -12.942 -2.315 -26.518 1.00 39.03 90 PRO A CA 1
ATOM 708 C C . PRO A 1 90 ? -13.727 -3.533 -27.013 1.00 39.03 90 PRO A C 1
ATOM 710 O O . PRO A 1 90 ? -14.128 -4.377 -26.210 1.00 39.03 90 PRO A O 1
ATOM 713 N N . ASN A 1 91 ? -13.910 -3.645 -28.329 1.00 35.69 91 ASN A N 1
ATOM 714 C CA . ASN A 1 91 ? -14.419 -4.857 -28.967 1.00 35.69 91 ASN A CA 1
ATOM 715 C C . ASN A 1 91 ? -13.535 -6.049 -28.568 1.00 35.69 91 ASN A C 1
ATOM 717 O O . ASN A 1 91 ? -12.387 -6.160 -28.997 1.00 35.69 91 ASN A O 1
ATOM 721 N N . HIS A 1 92 ? -14.069 -6.929 -27.725 1.00 36.12 92 HIS A N 1
ATOM 722 C CA . HIS A 1 92 ? -13.432 -8.186 -27.356 1.00 36.12 92 HIS A CA 1
ATOM 723 C C . HIS A 1 92 ? -13.820 -9.250 -28.402 1.00 36.12 92 HIS A C 1
ATOM 725 O O . HIS A 1 92 ? -15.009 -9.387 -28.695 1.00 36.12 92 HIS A O 1
ATOM 731 N N . PRO A 1 93 ? -12.882 -10.038 -28.956 1.00 37.84 93 PRO A N 1
ATOM 732 C CA . PRO A 1 93 ? -13.132 -10.915 -30.111 1.00 37.84 93 PRO A CA 1
ATOM 733 C C . PRO A 1 93 ? -13.984 -12.174 -29.829 1.00 37.84 93 PRO A C 1
ATOM 735 O O . PRO A 1 93 ? -13.949 -13.114 -30.612 1.00 37.84 93 PRO A O 1
ATOM 738 N N . TYR A 1 94 ? -14.766 -12.219 -28.744 1.00 35.78 94 TYR A N 1
ATOM 739 C CA . TYR A 1 94 ? -15.486 -13.434 -28.320 1.00 35.78 94 TYR A CA 1
ATOM 740 C C . TYR A 1 94 ? -17.015 -13.313 -28.223 1.00 35.78 94 TYR A C 1
ATOM 742 O O . TYR A 1 94 ? -17.663 -14.277 -27.831 1.00 35.78 94 TYR A O 1
ATOM 750 N N . PHE A 1 95 ? -17.624 -12.196 -28.633 1.00 34.25 95 PHE A N 1
ATOM 751 C CA . PHE A 1 95 ? -19.087 -12.095 -28.715 1.00 34.25 95 PHE A CA 1
ATOM 752 C C . PHE A 1 95 ? -19.528 -11.583 -30.086 1.00 34.25 95 PHE A C 1
ATOM 754 O O . PHE A 1 95 ? -19.574 -10.385 -30.352 1.00 34.25 95 PHE A O 1
ATOM 761 N N . GLY A 1 96 ? -19.850 -12.520 -30.977 1.00 36.03 96 GLY A N 1
ATOM 762 C CA . GLY A 1 96 ? -20.479 -12.229 -32.258 1.00 36.03 96 GLY A CA 1
ATOM 763 C C . GLY A 1 96 ? -21.980 -12.006 -32.091 1.00 36.03 96 GLY A C 1
ATOM 764 O O . GLY A 1 96 ? -22.723 -12.978 -31.982 1.00 36.03 96 GLY A O 1
ATOM 765 N N . ARG A 1 97 ? -22.408 -10.737 -32.077 1.00 30.72 97 ARG A N 1
ATOM 766 C CA . ARG A 1 97 ? -23.646 -10.200 -32.689 1.00 30.72 97 ARG A CA 1
ATOM 767 C C . ARG A 1 97 ? -23.728 -8.681 -32.445 1.00 30.72 97 ARG A C 1
ATOM 769 O O . ARG A 1 97 ? -23.416 -8.242 -31.340 1.00 30.72 97 ARG A O 1
ATOM 776 N N . PRO A 1 98 ? -24.138 -7.870 -33.437 1.00 30.77 98 PRO A N 1
ATOM 777 C CA . PRO A 1 98 ? -24.219 -6.424 -33.277 1.00 30.77 98 PRO A CA 1
ATOM 778 C C . PRO A 1 98 ? -25.451 -6.061 -32.438 1.00 30.77 98 PRO A C 1
ATOM 780 O O . PRO A 1 98 ? -26.578 -6.369 -32.820 1.00 30.77 98 PRO A O 1
ATOM 783 N N . MET A 1 99 ? -25.243 -5.403 -31.295 1.00 30.36 99 MET A N 1
ATOM 784 C CA . MET A 1 99 ? -26.310 -4.659 -30.625 1.00 30.36 99 MET A CA 1
ATOM 785 C C . MET A 1 99 ? -26.395 -3.275 -31.267 1.00 30.36 99 MET A C 1
ATOM 787 O O . MET A 1 99 ? -25.473 -2.469 -31.151 1.00 30.36 99 MET A O 1
ATOM 791 N N . THR A 1 100 ? -27.505 -3.006 -31.945 1.00 33.03 100 THR A N 1
ATOM 792 C CA . THR A 1 100 ? -27.880 -1.675 -32.421 1.00 33.03 100 THR A CA 1
ATOM 793 C C . THR A 1 100 ? -28.102 -0.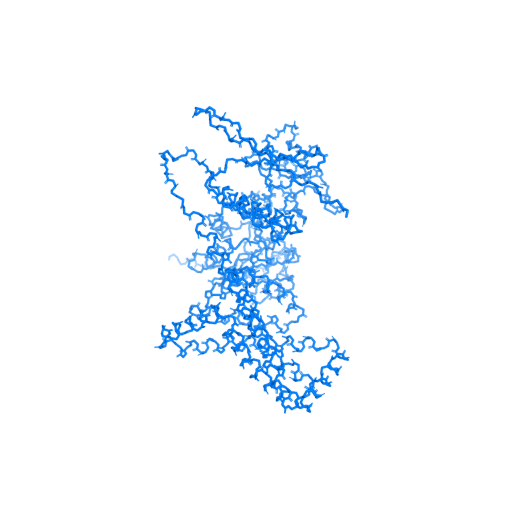768 -31.207 1.00 33.03 100 THR A C 1
ATOM 795 O O . THR A 1 100 ? -29.103 -0.894 -30.504 1.00 33.03 100 THR A O 1
ATOM 798 N N . LEU A 1 101 ? -27.148 0.117 -30.914 1.00 30.17 101 LEU A N 1
ATOM 799 C CA . LEU A 1 101 ? -27.272 1.133 -29.867 1.00 30.17 101 LEU A CA 1
ATOM 800 C C . LEU A 1 101 ? -28.103 2.312 -30.397 1.00 30.17 101 LEU A C 1
ATOM 802 O O . LEU A 1 101 ? -27.669 3.036 -31.289 1.00 30.17 101 LEU A O 1
ATOM 806 N N . LEU A 1 102 ? -29.303 2.482 -29.839 1.00 32.53 102 LEU A N 1
ATOM 807 C CA . LEU A 1 102 ? -30.142 3.677 -29.984 1.00 32.53 102 LEU A CA 1
ATOM 808 C C . LEU A 1 102 ? -29.504 4.901 -29.279 1.00 32.53 102 LEU A C 1
ATOM 810 O O . LEU A 1 102 ? -28.758 4.731 -28.309 1.00 32.53 102 LEU A O 1
ATOM 814 N N . PRO A 1 103 ? -29.820 6.140 -29.709 1.00 33.19 103 PRO A N 1
ATOM 815 C CA . PRO A 1 103 ? -29.208 7.369 -29.207 1.00 33.19 103 PRO A CA 1
ATOM 816 C C . PRO A 1 103 ? -29.803 7.762 -27.843 1.00 33.19 103 PRO A C 1
ATOM 818 O O . PRO A 1 103 ? -30.818 8.444 -27.767 1.00 33.19 103 PRO A O 1
ATOM 821 N N . MET A 1 104 ? -29.182 7.330 -26.741 1.00 32.66 104 MET A N 1
ATOM 822 C CA . MET A 1 104 ? -29.573 7.740 -25.374 1.00 32.66 104 MET A CA 1
ATOM 823 C C . MET A 1 104 ? -28.487 8.519 -24.616 1.00 32.66 104 MET A C 1
ATOM 825 O O . MET A 1 104 ? -28.706 8.954 -23.488 1.00 32.66 104 MET A O 1
ATOM 829 N N . THR A 1 105 ? -27.321 8.749 -25.218 1.00 37.88 105 THR A N 1
ATOM 830 C CA . THR A 1 105 ? -26.179 9.394 -24.549 1.00 37.88 105 THR A CA 1
ATOM 831 C C . THR A 1 105 ? -26.251 10.925 -24.526 1.00 37.88 105 THR A C 1
ATOM 833 O O . THR A 1 105 ? -25.746 11.523 -23.579 1.00 37.88 105 THR A O 1
ATOM 836 N N . GLY A 1 106 ? -26.935 11.567 -25.483 1.00 33.97 106 GLY A N 1
ATOM 837 C CA . GLY A 1 106 ? -27.088 13.032 -25.520 1.00 33.97 106 GLY A CA 1
ATOM 838 C C . GLY A 1 106 ? -27.958 13.597 -24.387 1.00 33.97 106 GLY A C 1
ATOM 839 O O . GLY A 1 106 ? -27.568 14.553 -23.724 1.00 33.97 106 GLY A O 1
ATOM 840 N N . MET A 1 107 ? -29.085 12.944 -24.076 1.00 33.84 107 MET A N 1
ATOM 841 C CA . MET A 1 107 ? -30.027 13.413 -23.044 1.00 33.84 107 MET A CA 1
ATOM 842 C C . MET A 1 107 ? -29.483 13.317 -21.606 1.00 33.84 107 MET A C 1
ATOM 844 O O . MET A 1 107 ? -29.923 14.058 -20.729 1.00 33.84 107 MET A O 1
ATOM 848 N N . MET A 1 108 ? -28.515 12.433 -21.330 1.00 36.03 108 MET A N 1
ATOM 849 C CA . MET A 1 108 ? -27.940 12.308 -19.981 1.00 36.03 108 MET A CA 1
ATOM 850 C C . MET A 1 108 ? -26.921 13.407 -19.651 1.00 36.03 108 MET A C 1
ATOM 852 O O . MET A 1 108 ? -26.790 13.784 -18.488 1.00 36.03 108 MET A O 1
ATOM 856 N N . VAL A 1 109 ? -26.201 13.933 -20.646 1.00 38.16 109 VAL A N 1
ATOM 857 C CA . VAL A 1 109 ? -25.131 14.921 -20.425 1.00 38.16 109 VAL A CA 1
ATOM 858 C C . VAL A 1 109 ? -25.715 16.314 -20.155 1.00 38.16 109 VAL A C 1
ATOM 860 O O . VAL A 1 109 ? -25.261 16.997 -19.234 1.00 38.16 109 VAL A O 1
ATOM 863 N N . GLU A 1 110 ? -26.777 16.702 -20.868 1.00 43.44 110 GLU A N 1
ATOM 864 C CA . GLU A 1 110 ? -27.501 17.960 -20.617 1.00 43.44 110 GLU A CA 1
ATOM 865 C C . GLU A 1 110 ? -28.176 17.968 -19.236 1.00 43.44 110 GLU A C 1
ATOM 867 O O . GLU A 1 110 ? -28.029 18.931 -18.479 1.00 43.44 110 GLU A O 1
ATOM 872 N N . GLY A 1 111 ? -28.806 16.854 -18.837 1.00 49.41 111 GLY A N 1
ATOM 873 C CA . GLY A 1 111 ? -29.451 16.729 -17.525 1.00 49.41 111 GLY A CA 1
ATOM 874 C C . GLY A 1 111 ? -28.483 16.846 -16.339 1.00 49.41 111 GLY A C 1
ATOM 875 O O . GLY A 1 111 ? -28.825 17.431 -15.309 1.00 49.41 111 GLY A O 1
ATOM 876 N N . ILE A 1 112 ? -27.248 16.348 -16.479 1.00 42.47 112 ILE A N 1
ATOM 877 C CA . ILE A 1 112 ? -26.218 16.462 -15.434 1.00 42.47 112 ILE A CA 1
ATOM 878 C C . ILE A 1 112 ? -25.700 17.904 -15.330 1.00 42.47 112 ILE A C 1
ATOM 880 O O . ILE A 1 112 ? -25.515 18.402 -14.218 1.00 42.47 112 ILE A O 1
ATOM 884 N N . SER A 1 113 ? -25.504 18.597 -16.458 1.00 53.16 113 SER A N 1
ATOM 885 C CA . SER A 1 113 ? -25.042 19.994 -16.475 1.00 53.16 113 SER A CA 1
ATOM 886 C C . SER A 1 113 ? -26.052 20.940 -15.819 1.00 53.16 113 SER A C 1
ATOM 888 O O . SER A 1 113 ? -25.688 21.740 -14.952 1.00 53.16 113 SER A O 1
ATOM 890 N N . GLU A 1 114 ? -27.341 20.797 -16.141 1.00 65.38 114 GLU A N 1
ATOM 891 C CA . GLU A 1 114 ? -28.393 21.595 -15.511 1.00 65.38 114 GLU A CA 1
ATOM 892 C C . GLU A 1 114 ? -28.502 21.339 -14.008 1.00 65.38 114 GLU A C 1
ATOM 894 O O . GLU A 1 114 ? -28.648 22.282 -13.228 1.00 65.38 114 GLU A O 1
ATOM 899 N N . MET A 1 115 ? -28.407 20.074 -13.587 1.00 57.34 115 MET A N 1
ATOM 900 C CA . MET A 1 115 ? -28.437 19.710 -12.173 1.00 57.34 115 MET A CA 1
ATOM 901 C C . MET A 1 115 ? -27.271 20.355 -11.412 1.00 57.34 115 MET A C 1
ATOM 903 O O . MET A 1 115 ? -27.481 20.937 -10.348 1.00 57.34 115 MET A O 1
ATOM 907 N N . VAL A 1 116 ? -26.057 20.325 -11.971 1.00 56.69 116 VAL A N 1
ATOM 908 C CA . VAL A 1 116 ? -24.875 20.965 -11.369 1.00 56.69 116 VAL A CA 1
ATOM 909 C C . VAL A 1 116 ? -25.053 22.482 -11.274 1.00 56.69 116 VAL A C 1
ATOM 911 O O . VAL A 1 116 ? -24.769 23.066 -10.229 1.00 56.69 116 VAL A O 1
ATOM 914 N N . GLN A 1 117 ? -25.570 23.135 -12.318 1.00 69.69 117 GLN A N 1
ATOM 915 C CA . GLN A 1 117 ? -25.815 24.580 -12.295 1.00 69.69 117 GLN A CA 1
ATOM 916 C C . GLN A 1 117 ? -26.898 24.984 -11.282 1.00 69.69 117 GLN A C 1
ATOM 918 O O . GLN A 1 117 ? -26.748 26.005 -10.607 1.00 69.69 117 GLN A O 1
ATOM 923 N N . ARG A 1 118 ? -27.970 24.191 -11.135 1.00 73.25 118 ARG A N 1
ATOM 924 C CA . ARG A 1 118 ? -29.008 24.409 -10.109 1.00 73.25 118 ARG A CA 1
ATOM 925 C C . ARG A 1 118 ? -28.423 24.313 -8.705 1.00 73.25 118 ARG A C 1
ATOM 927 O O . ARG A 1 118 ? -28.594 25.243 -7.921 1.00 73.25 118 ARG A O 1
ATOM 934 N N . VAL A 1 119 ? -27.641 23.264 -8.438 1.00 64.69 119 VAL A N 1
ATOM 935 C CA . VAL A 1 119 ? -26.942 23.099 -7.156 1.00 64.69 119 VAL A CA 1
ATOM 936 C C . VAL A 1 119 ? -26.030 24.293 -6.886 1.00 64.69 119 VAL A C 1
ATOM 938 O O . VAL A 1 119 ? -26.114 24.866 -5.810 1.00 64.69 119 VAL A O 1
ATOM 941 N N . MET A 1 120 ? -25.233 24.739 -7.863 1.00 61.47 120 MET A N 1
ATOM 942 C CA . MET A 1 120 ? -24.330 25.887 -7.700 1.00 61.47 120 MET A CA 1
ATOM 943 C C . MET A 1 120 ? -25.065 27.202 -7.396 1.00 61.47 120 MET A C 1
ATOM 945 O O . MET A 1 120 ? -24.602 27.972 -6.552 1.00 61.47 120 MET A O 1
ATOM 949 N N . ARG A 1 121 ? -26.214 27.459 -8.037 1.00 75.81 121 ARG A N 1
ATOM 950 C CA . ARG A 1 121 ? -27.048 28.642 -7.755 1.00 75.81 121 ARG A CA 1
ATOM 951 C C . ARG A 1 121 ? -27.664 28.588 -6.360 1.00 75.81 121 ARG A C 1
ATOM 953 O O . ARG A 1 121 ? -27.508 29.535 -5.597 1.00 75.81 121 ARG A O 1
ATOM 960 N N . ALA A 1 122 ? -28.272 27.465 -5.982 1.00 69.81 122 ALA A N 1
ATOM 961 C CA . ALA A 1 122 ? -28.824 27.280 -4.640 1.00 69.81 122 ALA A CA 1
ATOM 962 C C . ALA A 1 122 ? -27.742 27.407 -3.556 1.00 69.81 122 ALA A C 1
ATOM 964 O O . ALA A 1 122 ? -27.905 28.105 -2.559 1.00 69.81 122 ALA A O 1
ATOM 965 N N . SER A 1 123 ? -26.586 26.800 -3.791 1.00 66.44 123 SER A N 1
ATOM 966 C CA . SER A 1 123 ? -25.392 26.913 -2.966 1.00 66.44 123 SER A CA 1
ATOM 967 C C . SER A 1 123 ? -24.930 28.356 -2.756 1.00 66.44 123 SER A C 1
ATOM 969 O O . SER A 1 123 ? -24.658 28.756 -1.622 1.00 66.44 123 SER A O 1
ATOM 971 N N . LYS A 1 124 ? -24.850 29.143 -3.835 1.00 79.00 124 LYS A N 1
ATOM 972 C CA . LYS A 1 124 ? -24.514 30.568 -3.777 1.00 79.00 124 LYS A CA 1
ATOM 973 C C . LYS A 1 124 ? -25.552 31.333 -2.955 1.00 79.00 124 LYS A C 1
ATOM 975 O O . LYS A 1 124 ? -25.172 31.999 -1.992 1.00 79.00 124 LYS A O 1
ATOM 980 N N . GLY A 1 125 ? -26.838 31.158 -3.269 1.00 78.44 125 GLY A N 1
ATOM 981 C CA . GLY A 1 125 ? -27.944 31.774 -2.537 1.00 78.44 125 GLY A CA 1
ATOM 982 C C . GLY A 1 125 ? -27.871 31.473 -1.040 1.00 78.44 125 GLY A C 1
ATOM 983 O O . GLY A 1 125 ? -27.892 32.394 -0.227 1.00 78.44 125 GLY A O 1
ATOM 984 N N . PHE A 1 126 ? -27.675 30.206 -0.663 1.00 77.62 126 PHE A N 1
ATOM 985 C CA . PHE A 1 126 ? -27.522 29.789 0.733 1.00 77.62 126 PHE A CA 1
ATOM 986 C C . PHE A 1 126 ? -26.359 30.484 1.445 1.00 77.62 126 PHE A C 1
ATOM 988 O O . PHE A 1 126 ? -26.534 30.959 2.565 1.00 77.62 126 PHE A O 1
ATOM 995 N N . VAL A 1 127 ? -25.182 30.562 0.819 1.00 73.00 127 VAL A N 1
ATOM 996 C CA . VAL A 1 127 ? -24.007 31.215 1.417 1.00 73.00 127 VAL A CA 1
ATOM 997 C C . VAL A 1 127 ? -24.239 32.718 1.589 1.00 73.00 127 VAL A C 1
ATOM 999 O O . VAL A 1 127 ? -23.950 33.259 2.656 1.00 73.00 127 VAL A O 1
ATOM 1002 N N . GLU A 1 128 ? -24.801 33.391 0.587 1.00 83.00 128 GLU A N 1
ATOM 1003 C CA . GLU A 1 128 ? -25.140 34.818 0.671 1.00 83.00 128 GLU A CA 1
ATOM 1004 C C . GLU A 1 128 ? -26.166 35.085 1.775 1.00 83.00 128 GLU A C 1
ATOM 1006 O O . GLU A 1 128 ? -25.959 35.960 2.619 1.00 83.00 128 GLU A O 1
ATOM 1011 N N . GLY A 1 129 ? -27.215 34.262 1.837 1.00 84.69 129 GLY A N 1
ATOM 1012 C CA . GLY A 1 129 ? -28.205 34.301 2.903 1.00 84.69 129 GLY A CA 1
ATOM 1013 C C . GLY A 1 129 ? -27.561 34.098 4.270 1.00 84.69 129 GLY A C 1
ATOM 1014 O O . GLY A 1 129 ? -27.794 34.884 5.183 1.00 84.69 129 GLY A O 1
ATOM 1015 N N . LEU A 1 130 ? -26.696 33.091 4.419 1.00 80.19 130 LEU A N 1
ATOM 1016 C CA . LEU A 1 130 ? -25.972 32.798 5.660 1.00 80.19 130 LEU A CA 1
ATOM 1017 C C . LEU A 1 130 ? -25.207 34.020 6.174 1.00 80.19 130 LEU A C 1
ATOM 1019 O O . LEU A 1 130 ? -25.322 34.366 7.354 1.00 80.19 130 LEU A O 1
ATOM 1023 N N . PHE A 1 131 ? -24.467 34.697 5.296 1.00 82.75 131 PHE A N 1
ATOM 1024 C CA . PHE A 1 131 ? -23.733 35.909 5.651 1.00 82.75 131 PHE A CA 1
ATOM 1025 C C . PHE A 1 131 ? -24.657 37.082 5.978 1.00 82.75 131 PHE A C 1
ATOM 1027 O O . PHE A 1 131 ? -24.414 37.783 6.963 1.00 82.75 131 PHE A O 1
ATOM 1034 N N . GLU A 1 132 ? -25.727 37.285 5.208 1.00 91.50 132 GLU A N 1
ATOM 1035 C CA . GLU A 1 132 ? -26.710 38.331 5.484 1.00 91.50 132 GLU A CA 1
ATOM 1036 C C . GLU A 1 132 ? -27.377 38.112 6.844 1.00 91.50 132 GLU A C 1
ATOM 1038 O O . GLU A 1 132 ? -27.402 39.014 7.678 1.00 91.50 132 GLU A O 1
ATOM 1043 N N . GLY A 1 133 ? -27.851 36.897 7.116 1.00 90.25 133 GLY A N 1
ATOM 1044 C CA . GLY A 1 133 ? -28.486 36.542 8.378 1.00 90.25 133 GLY A CA 1
ATOM 1045 C C . GLY A 1 133 ? -27.560 36.726 9.575 1.00 90.25 133 GLY A C 1
ATOM 1046 O O . GLY A 1 133 ? -27.971 37.280 10.601 1.00 90.25 133 GLY A O 1
ATOM 1047 N N . LEU A 1 134 ? -26.296 36.322 9.423 1.00 85.62 134 LEU A N 1
ATOM 1048 C CA . LEU A 1 134 ? -25.260 36.533 10.428 1.00 85.62 134 LEU A CA 1
ATOM 1049 C C . LEU A 1 134 ? -25.051 38.032 10.684 1.00 85.62 134 LEU A C 1
ATOM 1051 O O . LEU A 1 134 ? -25.093 38.473 11.835 1.00 85.62 134 LEU A O 1
ATOM 1055 N N . ARG A 1 135 ? -24.901 38.828 9.619 1.00 89.69 135 ARG A N 1
ATOM 1056 C CA . ARG A 1 135 ? -24.727 40.284 9.694 1.00 89.69 135 ARG A CA 1
ATOM 1057 C C . ARG A 1 135 ? -25.925 40.963 10.353 1.00 89.69 135 ARG A C 1
ATOM 1059 O O . ARG A 1 135 ? -25.728 41.740 11.280 1.00 89.69 135 ARG A O 1
ATOM 1066 N N . THR A 1 136 ? -27.153 40.660 9.932 1.00 93.19 136 THR A N 1
ATOM 1067 C CA . THR A 1 136 ? -28.377 41.241 10.507 1.00 93.19 136 THR A CA 1
ATOM 1068 C C . THR A 1 136 ? -28.521 40.888 11.982 1.00 93.19 136 THR A C 1
ATOM 1070 O O . THR A 1 136 ? -28.894 41.743 12.780 1.00 93.19 136 THR A O 1
ATOM 1073 N N . SER A 1 137 ? -28.223 39.646 12.375 1.00 92.00 137 SER A N 1
ATOM 1074 C CA . SER A 1 137 ? -28.325 39.249 13.780 1.00 92.00 137 SER A CA 1
ATOM 1075 C C . SER A 1 137 ? -27.278 39.926 14.657 1.00 92.00 137 SER A C 1
ATOM 1077 O O . SER A 1 137 ? -27.584 40.245 15.802 1.00 92.00 137 SER A O 1
ATOM 1079 N N . LEU A 1 138 ? -26.060 40.121 14.153 1.00 87.38 138 LEU A N 1
ATOM 1080 C CA . LEU A 1 138 ? -24.998 40.783 14.906 1.00 87.38 138 LEU A CA 1
ATOM 1081 C C . LEU A 1 138 ? -25.171 42.310 14.927 1.00 87.38 138 LEU A C 1
ATOM 1083 O O . LEU A 1 138 ? -24.816 42.942 15.914 1.00 87.38 138 LEU A O 1
ATOM 1087 N N . ALA A 1 139 ? -25.767 42.904 13.890 1.00 89.25 139 ALA A N 1
ATOM 1088 C CA . ALA A 1 139 ? -26.030 44.343 13.817 1.00 89.25 139 ALA A CA 1
ATOM 1089 C C . ALA A 1 139 ? -27.082 44.833 14.829 1.00 89.25 139 ALA A C 1
ATOM 1091 O O . ALA A 1 139 ? -27.078 46.007 15.185 1.00 89.25 139 ALA A O 1
ATOM 1092 N N . LYS A 1 140 ? -27.960 43.944 15.320 1.00 91.06 140 LYS A N 1
ATOM 1093 C CA . LYS A 1 140 ? -28.950 44.268 16.365 1.00 91.06 140 LYS A CA 1
ATOM 1094 C C . LYS A 1 140 ? -28.317 44.630 17.712 1.00 91.06 140 LYS A C 1
ATOM 1096 O O . LYS A 1 140 ? -28.992 45.218 18.548 1.00 91.06 140 LYS A O 1
ATOM 1101 N N . ASP A 1 141 ? -27.051 44.276 17.921 1.00 88.75 141 ASP A N 1
ATOM 1102 C CA . ASP A 1 141 ? -26.294 44.606 19.125 1.00 88.75 141 ASP A CA 1
ATOM 1103 C C . ASP A 1 141 ? -24.887 45.104 18.723 1.00 88.75 141 ASP A C 1
ATOM 1105 O O . ASP A 1 141 ? -23.937 44.315 18.621 1.00 88.75 141 ASP A O 1
ATOM 1109 N N . PRO A 1 142 ? -24.737 46.422 18.468 1.00 86.44 142 PRO A N 1
ATOM 1110 C CA . PRO A 1 142 ? -23.462 47.036 18.084 1.00 86.44 142 PRO A CA 1
ATOM 1111 C C . PRO A 1 142 ? -22.338 46.785 19.098 1.00 86.44 142 PRO A C 1
ATOM 1113 O O . PRO A 1 142 ? -21.153 46.746 18.741 1.00 86.44 142 PRO A O 1
ATOM 1116 N N . GLU A 1 143 ? -22.697 46.577 20.367 1.00 88.06 143 GLU A N 1
ATOM 1117 C CA . GLU A 1 143 ? -21.745 46.264 21.420 1.00 88.06 143 GLU A CA 1
ATOM 1118 C C . GLU A 1 143 ? -21.209 44.836 21.268 1.00 88.06 143 GLU A C 1
ATOM 1120 O O . GLU A 1 143 ? -19.996 44.619 21.337 1.00 88.06 143 GLU A O 1
ATOM 1125 N N . THR A 1 144 ? -22.083 43.869 20.975 1.00 83.88 144 THR A N 1
ATOM 1126 C CA . THR A 1 144 ? -21.695 42.493 20.629 1.00 83.88 144 THR A CA 1
ATOM 1127 C C . THR A 1 144 ? -20.788 42.454 19.400 1.00 83.88 144 THR A C 1
ATOM 1129 O O . THR A 1 144 ? -19.772 41.756 19.426 1.00 83.88 144 THR A O 1
ATOM 1132 N N . LEU A 1 145 ? -21.070 43.240 18.355 1.00 80.38 145 LEU A N 1
ATOM 1133 C CA . LEU A 1 145 ? -20.196 43.335 17.178 1.00 80.38 145 LEU A CA 1
ATOM 1134 C C . LEU A 1 145 ? -18.804 43.875 17.553 1.00 80.38 145 LEU A C 1
ATOM 1136 O O . LEU A 1 145 ? -17.782 43.310 17.162 1.00 80.38 145 LEU A O 1
ATOM 1140 N N . SER A 1 146 ? -18.754 44.921 18.379 1.00 82.56 146 SER A N 1
ATOM 1141 C CA . SER A 1 146 ? -17.507 45.536 18.852 1.00 82.56 146 SER A CA 1
ATOM 1142 C C . SER A 1 146 ? -16.714 44.620 19.793 1.00 82.56 146 SER A C 1
ATOM 1144 O O . SER A 1 146 ? -15.481 44.627 19.798 1.00 82.56 146 SER A O 1
ATOM 1146 N N . ARG A 1 147 ? -17.397 43.804 20.605 1.00 83.19 147 ARG A N 1
ATOM 1147 C CA . ARG A 1 147 ? -16.785 42.770 21.456 1.00 83.19 147 ARG A CA 1
ATOM 1148 C C . ARG A 1 147 ? -16.271 41.603 20.628 1.00 83.19 147 ARG A C 1
ATOM 1150 O O . ARG A 1 147 ? -15.158 41.156 20.870 1.00 83.19 147 ARG A O 1
ATOM 1157 N N . MET A 1 148 ? -17.024 41.154 19.628 1.00 80.38 148 MET A N 1
ATOM 1158 C CA . MET A 1 148 ? -16.583 40.119 18.698 1.00 80.38 148 MET A CA 1
ATOM 1159 C C . MET A 1 148 ? -15.358 40.589 17.916 1.00 80.38 148 MET A C 1
ATOM 1161 O O . MET A 1 148 ? -14.367 39.870 17.883 1.00 80.38 148 MET A O 1
ATOM 1165 N N . ASN A 1 149 ? -15.375 41.815 17.384 1.00 77.69 149 ASN A N 1
ATOM 1166 C CA . ASN A 1 149 ? -14.220 42.396 16.710 1.00 77.69 149 ASN A CA 1
ATOM 1167 C C . ASN A 1 149 ? -13.025 42.518 17.668 1.00 77.69 149 ASN A C 1
ATOM 1169 O O . ASN A 1 149 ? -11.932 42.089 17.332 1.00 77.69 149 ASN A O 1
ATOM 1173 N N . ARG A 1 150 ? -13.220 42.979 18.913 1.00 80.56 150 ARG A N 1
ATOM 1174 C CA . ARG A 1 150 ? -12.147 42.975 19.928 1.00 80.56 150 ARG A CA 1
ATOM 1175 C C . ARG A 1 150 ? -11.637 41.578 20.256 1.00 80.56 150 ARG A C 1
ATOM 1177 O O . ARG A 1 150 ? -10.436 41.420 20.414 1.00 80.56 150 ARG A O 1
ATOM 1184 N N . ASN A 1 151 ? -12.504 40.579 20.371 1.00 75.06 151 ASN A N 1
ATOM 1185 C CA . ASN A 1 151 ? -12.097 39.205 20.641 1.00 75.06 151 ASN A CA 1
ATOM 1186 C C . ASN A 1 151 ? -11.347 38.614 19.445 1.00 75.06 151 ASN A C 1
ATOM 1188 O O . ASN A 1 151 ? -10.348 37.945 19.663 1.00 75.06 151 ASN A O 1
ATOM 1192 N N . LEU A 1 152 ? -11.763 38.917 18.212 1.00 66.44 152 LEU A N 1
ATOM 1193 C CA . LEU A 1 152 ? -11.083 38.518 16.978 1.00 66.44 152 LEU A CA 1
ATOM 1194 C C . LEU A 1 152 ? -9.737 39.242 16.803 1.00 66.44 152 LEU A C 1
ATOM 1196 O O . LEU A 1 152 ? -8.739 38.599 16.497 1.00 66.44 152 LEU A O 1
ATOM 1200 N N . MET A 1 153 ? -9.652 40.537 17.100 1.00 68.06 153 MET A N 1
ATOM 1201 C CA . MET A 1 153 ? -8.397 41.299 17.063 1.00 68.06 153 MET A CA 1
ATOM 1202 C C . MET A 1 153 ? -7.439 40.875 18.185 1.00 68.06 153 MET A C 1
ATOM 1204 O O . MET A 1 153 ? -6.258 40.647 17.940 1.00 68.06 153 MET A O 1
ATOM 1208 N N . LYS A 1 154 ? -7.941 40.648 19.408 1.00 65.56 154 LYS A N 1
ATOM 1209 C CA . LYS A 1 154 ? -7.165 40.010 20.487 1.00 65.56 154 LYS A CA 1
ATOM 1210 C C . LYS A 1 154 ? -6.750 38.586 20.112 1.00 65.56 154 LYS A C 1
ATOM 1212 O O . LYS A 1 154 ? -5.715 38.115 20.571 1.00 65.56 154 LYS A O 1
ATOM 1217 N N . SER A 1 155 ? -7.525 37.911 19.262 1.00 48.12 155 SER A N 1
ATOM 1218 C CA . SER A 1 155 ? -7.195 36.580 18.757 1.00 48.12 155 SER A CA 1
ATOM 1219 C C . SER A 1 155 ? -6.102 36.585 17.684 1.00 48.12 155 SER A C 1
ATOM 1221 O O . SER A 1 155 ? -5.296 35.660 17.665 1.00 48.12 155 SER A O 1
ATOM 1223 N N . GLN A 1 156 ? -5.990 37.649 16.876 1.00 45.94 156 GLN A N 1
ATOM 1224 C CA . GLN A 1 156 ? -4.882 37.847 15.928 1.00 45.94 156 GLN A CA 1
ATOM 1225 C C . GLN A 1 156 ? -3.536 38.101 16.632 1.00 45.94 156 GLN A C 1
ATOM 1227 O O . GLN A 1 156 ? -2.483 37.836 16.064 1.00 45.94 156 GLN A O 1
ATOM 1232 N N . ILE A 1 157 ? -3.545 38.543 17.894 1.00 47.53 157 ILE A N 1
ATOM 1233 C CA . ILE A 1 157 ? -2.332 38.655 18.728 1.00 47.53 157 ILE A CA 1
ATOM 1234 C C . ILE A 1 157 ? -1.899 37.269 19.275 1.00 47.53 157 ILE A C 1
ATOM 1236 O O . ILE A 1 157 ? -0.746 37.071 19.645 1.00 47.53 157 ILE A O 1
ATOM 1240 N N . LEU A 1 158 ? -2.784 36.262 19.247 1.00 43.41 158 LEU A N 1
ATOM 1241 C CA . LEU A 1 158 ? -2.576 34.884 19.729 1.00 43.41 158 LEU A CA 1
ATOM 1242 C C . LEU A 1 158 ? -2.496 33.856 18.575 1.00 43.41 158 LEU A C 1
ATOM 1244 O O . LEU A 1 158 ? -3.020 32.742 18.678 1.00 43.41 158 LEU A O 1
ATOM 1248 N N . ASN A 1 159 ? -1.813 34.209 17.479 1.00 41.50 159 ASN A N 1
ATOM 1249 C CA . ASN A 1 159 ? -1.738 33.435 16.224 1.00 41.50 159 ASN A CA 1
ATOM 1250 C C . ASN A 1 159 ? -1.255 31.972 16.349 1.00 41.50 159 ASN A C 1
ATOM 1252 O O . ASN A 1 159 ? -1.455 31.186 15.427 1.00 41.50 159 ASN A O 1
ATOM 1256 N N . VAL A 1 160 ? -0.650 31.570 17.471 1.00 41.66 160 VAL A N 1
ATOM 1257 C CA . VAL A 1 160 ? -0.105 30.210 17.655 1.00 41.66 160 VAL A CA 1
ATOM 1258 C C . VAL A 1 160 ? -1.108 29.245 18.303 1.00 41.66 160 VAL A C 1
ATOM 1260 O O . VAL A 1 160 ? -1.186 28.079 17.922 1.00 41.66 160 VAL A O 1
ATOM 1263 N N . VAL A 1 161 ? -1.901 29.706 19.273 1.00 44.53 161 VAL A N 1
ATOM 1264 C CA . VAL A 1 161 ? -2.746 28.826 20.109 1.00 44.53 161 VAL A CA 1
ATOM 1265 C C . VAL A 1 161 ? -4.170 28.729 19.562 1.00 44.53 161 VAL A C 1
ATOM 1267 O O . VAL A 1 161 ? -4.843 27.706 19.694 1.00 44.53 161 VAL A O 1
ATOM 1270 N N . LEU A 1 162 ? -4.644 29.788 18.914 1.00 51.59 162 LEU A N 1
ATOM 1271 C CA . LEU A 1 162 ? -6.056 29.946 18.600 1.00 51.59 162 LEU A CA 1
ATOM 1272 C C . LEU A 1 162 ? -6.571 29.054 17.458 1.00 51.59 162 LEU A C 1
ATOM 1274 O O . LEU A 1 162 ? -7.639 28.459 17.635 1.00 51.59 162 LEU A O 1
ATOM 1278 N N . PRO A 1 163 ? -5.834 28.861 16.340 1.00 50.06 163 PRO A N 1
ATOM 1279 C CA . PRO A 1 163 ? -6.233 27.896 15.318 1.00 50.06 163 PRO A CA 1
ATOM 1280 C C . PRO A 1 163 ? -6.359 26.479 15.888 1.00 50.06 163 PRO A C 1
ATOM 1282 O O . PRO A 1 163 ? -7.278 25.752 15.525 1.00 50.06 163 PRO A O 1
ATOM 1285 N N . ALA A 1 164 ? -5.497 26.105 16.840 1.00 47.12 164 ALA A N 1
ATOM 1286 C CA . ALA A 1 164 ? -5.561 24.806 17.505 1.00 47.12 164 ALA A CA 1
ATOM 1287 C C . ALA A 1 164 ? -6.793 24.678 18.417 1.00 47.12 164 ALA A C 1
ATOM 1289 O O . ALA A 1 164 ? -7.449 23.637 18.412 1.00 47.12 164 ALA A O 1
ATOM 1290 N N . VAL A 1 165 ? -7.153 25.729 19.163 1.00 52.09 165 VAL A N 1
ATOM 1291 C CA . VAL A 1 165 ? -8.339 25.741 20.041 1.00 52.09 165 VAL A CA 1
ATOM 1292 C C . VAL A 1 165 ? -9.638 25.726 19.233 1.00 52.09 165 VAL A C 1
ATOM 1294 O O . VAL A 1 165 ? -10.537 24.941 19.537 1.00 52.09 165 VAL A O 1
ATOM 1297 N N . MET A 1 166 ? -9.733 26.538 18.178 1.00 50.47 166 MET A N 1
ATOM 1298 C CA . MET A 1 166 ? -10.892 26.557 17.283 1.00 50.47 166 MET A CA 1
ATOM 1299 C C . MET A 1 166 ? -11.038 25.231 16.536 1.00 50.47 166 MET A C 1
ATOM 1301 O O . MET A 1 166 ? -12.129 24.670 16.480 1.00 50.47 166 MET A O 1
ATOM 1305 N N . ALA A 1 167 ? -9.942 24.678 16.020 1.00 47.50 167 ALA A N 1
ATOM 1306 C CA . ALA A 1 167 ? -9.985 23.390 15.351 1.00 47.50 167 ALA A CA 1
ATOM 1307 C C . ALA A 1 167 ? -10.315 22.248 16.328 1.00 47.50 167 ALA A C 1
ATOM 1309 O O . ALA A 1 167 ? -11.104 21.375 15.984 1.00 47.50 167 ALA A O 1
ATOM 1310 N N . SER A 1 168 ? -9.822 22.289 17.572 1.00 50.62 168 SER A N 1
ATOM 1311 C CA . SER A 1 168 ? -10.237 21.352 18.633 1.00 50.62 168 SER A CA 1
ATOM 1312 C C . SER A 1 168 ? -11.735 21.454 18.917 1.00 50.62 168 SER A C 1
ATOM 1314 O O . SER A 1 168 ? -12.413 20.434 19.024 1.00 50.62 168 SER A O 1
ATOM 1316 N N . GLY A 1 169 ? -12.264 22.679 18.971 1.00 54.22 169 GLY A N 1
ATOM 1317 C CA . GLY A 1 169 ? -13.696 22.944 19.019 1.00 54.22 169 GLY A CA 1
ATOM 1318 C C . GLY A 1 169 ? -14.431 22.279 17.864 1.00 54.22 169 GLY A C 1
ATOM 1319 O O . GLY A 1 169 ? -15.349 21.504 18.099 1.00 54.22 169 GLY A O 1
ATOM 1320 N N . MET A 1 170 ? -13.984 22.505 16.628 1.00 60.72 170 MET A N 1
ATOM 1321 C CA . MET A 1 170 ? -14.547 21.913 15.408 1.00 60.72 170 MET A CA 1
ATOM 1322 C C . MET A 1 170 ? -14.553 20.389 15.438 1.00 60.72 170 MET A C 1
ATOM 1324 O O . MET A 1 170 ? -15.579 19.798 15.108 1.00 60.72 170 MET A O 1
ATOM 1328 N N . VAL A 1 171 ? -13.475 19.751 15.899 1.00 47.81 171 VAL A N 1
ATOM 1329 C CA . VAL A 1 171 ? -13.454 18.298 16.107 1.00 47.81 171 VAL A CA 1
ATOM 1330 C C . VAL A 1 171 ? -14.524 17.886 17.107 1.00 47.81 171 VAL A C 1
ATOM 1332 O O . VAL A 1 171 ? -15.342 17.030 16.793 1.00 47.81 171 VAL A O 1
ATOM 1335 N N . VAL A 1 172 ? -14.562 18.508 18.289 1.00 55.84 172 VAL A N 1
ATOM 1336 C CA . VAL A 1 172 ? -15.569 18.191 19.313 1.00 55.84 172 VAL A CA 1
ATOM 1337 C C . VAL A 1 172 ? -16.982 18.407 18.777 1.00 55.84 172 VAL A C 1
ATOM 1339 O O . VAL A 1 172 ? -17.862 17.602 19.053 1.00 55.84 172 VAL A O 1
ATOM 1342 N N . GLY A 1 173 ? -17.194 19.450 17.978 1.00 57.22 173 GLY A N 1
ATOM 1343 C CA . GLY A 1 173 ? -18.460 19.748 17.323 1.00 57.22 173 GLY A CA 1
ATOM 1344 C C . GLY A 1 173 ? -18.880 18.634 16.384 1.00 57.22 173 GLY A C 1
ATOM 1345 O O . GLY A 1 173 ? -19.973 18.103 16.534 1.00 57.22 173 GLY A O 1
ATOM 1346 N N . ILE A 1 174 ? -17.994 18.237 15.467 1.00 51.84 174 ILE A N 1
ATOM 1347 C CA . ILE A 1 174 ? -18.234 17.150 14.507 1.00 51.84 174 ILE A CA 1
ATOM 1348 C C . ILE A 1 174 ? -18.530 15.843 15.249 1.00 51.84 174 ILE A C 1
ATOM 1350 O O . ILE A 1 174 ? -19.485 15.149 14.921 1.00 51.84 174 ILE A O 1
ATOM 1354 N N . VAL A 1 175 ? -17.760 15.528 16.292 1.00 46.44 175 VAL A N 1
ATOM 1355 C CA . VAL A 1 175 ? -17.970 14.331 17.114 1.00 46.44 175 VAL A CA 1
ATOM 1356 C C . VAL A 1 175 ? -19.310 14.382 17.846 1.00 46.44 175 VAL A C 1
ATOM 1358 O O . VAL A 1 175 ? -20.041 13.398 17.842 1.00 46.44 175 VAL A O 1
ATOM 1361 N N . GLN A 1 176 ? -19.665 15.519 18.448 1.00 60.53 176 GLN A N 1
ATOM 1362 C CA . GLN A 1 176 ? -20.953 15.701 19.116 1.00 60.53 176 GLN A CA 1
ATOM 1363 C C . GLN A 1 176 ? -22.122 15.598 18.141 1.00 60.53 176 GLN A C 1
ATOM 1365 O O . GLN A 1 176 ? -23.150 15.048 18.518 1.00 60.53 176 GLN A O 1
ATOM 1370 N N . ASP A 1 177 ? -21.978 16.108 16.919 1.00 57.25 177 ASP A N 1
ATOM 1371 C CA . ASP A 1 177 ? -23.017 16.030 15.895 1.00 57.25 177 ASP A CA 1
ATOM 1372 C C . ASP A 1 177 ? -23.168 14.603 15.366 1.00 57.25 177 ASP A C 1
ATOM 1374 O O . ASP A 1 177 ? -24.286 14.136 15.206 1.00 57.25 177 ASP A O 1
ATOM 1378 N N . ILE A 1 178 ? -22.071 13.851 15.221 1.00 45.06 178 ILE A N 1
ATOM 1379 C CA . ILE A 1 178 ? -22.108 12.412 14.917 1.00 45.06 178 ILE A CA 1
ATOM 1380 C C . ILE A 1 178 ? -22.787 11.641 16.053 1.00 45.06 178 ILE A C 1
ATOM 1382 O O . ILE A 1 178 ? -23.673 10.833 15.796 1.00 45.06 178 ILE A O 1
ATOM 1386 N N . VAL A 1 179 ? -22.421 11.900 17.312 1.00 43.78 179 VAL A N 1
ATOM 1387 C CA . VAL A 1 179 ? -23.045 11.247 18.473 1.00 43.78 179 VAL A CA 1
ATOM 1388 C C . VAL A 1 179 ? -24.529 11.599 18.545 1.00 43.78 179 VAL A C 1
ATOM 1390 O O . VAL A 1 179 ? -25.347 10.701 18.671 1.00 43.78 179 VAL A O 1
ATOM 1393 N N . LYS A 1 180 ? -24.908 12.873 18.390 1.00 53.12 180 LYS A N 1
ATOM 1394 C CA . LYS A 1 180 ? -26.314 13.304 18.364 1.00 53.12 180 LYS A CA 1
ATOM 1395 C C . LYS A 1 180 ? -27.074 12.766 17.162 1.00 53.12 180 LYS A C 1
ATOM 1397 O O . LYS A 1 180 ? -28.239 12.438 17.319 1.00 53.12 180 LYS A O 1
ATOM 1402 N N . ALA A 1 181 ? -26.446 12.645 15.997 1.00 47.78 181 ALA A N 1
ATOM 1403 C CA . ALA A 1 181 ? -27.046 12.017 14.829 1.00 47.78 181 ALA A CA 1
ATOM 1404 C C . ALA A 1 181 ? -27.272 10.523 15.075 1.00 47.78 181 ALA A C 1
ATOM 1406 O O . ALA A 1 181 ? -28.310 10.012 14.689 1.00 47.78 181 ALA A O 1
ATOM 1407 N N . VAL A 1 182 ? -26.363 9.836 15.774 1.00 38.38 182 VAL A N 1
ATOM 1408 C CA . VAL A 1 182 ? -26.504 8.422 16.164 1.00 38.38 182 VAL A CA 1
ATOM 1409 C C . VAL A 1 182 ? -27.582 8.238 17.242 1.00 38.38 182 VAL A C 1
ATOM 1411 O O . VAL A 1 182 ? -28.436 7.363 17.107 1.00 38.38 182 VAL A O 1
ATOM 1414 N N . THR A 1 183 ? -27.603 9.083 18.276 1.00 45.25 183 THR A N 1
ATOM 1415 C CA . THR A 1 183 ? -28.625 9.063 19.338 1.00 45.25 183 THR A CA 1
ATOM 1416 C C . THR A 1 183 ? -29.994 9.513 18.818 1.00 45.25 183 THR A C 1
ATOM 1418 O O . THR A 1 183 ? -31.020 8.965 19.204 1.00 45.25 183 THR A O 1
ATOM 1421 N N . GLY A 1 184 ? -30.019 10.479 17.900 1.00 41.62 184 GLY A N 1
ATOM 1422 C CA . GLY A 1 184 ? -31.209 10.932 17.188 1.00 41.62 184 GLY A CA 1
ATOM 1423 C C . GLY A 1 184 ? -31.718 9.878 16.212 1.00 41.62 184 GLY A C 1
ATOM 1424 O O . GLY A 1 184 ? -32.918 9.647 16.169 1.00 41.62 184 GLY A O 1
ATOM 1425 N N . LEU A 1 185 ? -30.831 9.153 15.514 1.00 39.38 185 LEU A N 1
ATOM 1426 C CA . LEU A 1 185 ? -31.206 8.007 14.680 1.00 39.38 185 LEU A CA 1
ATOM 1427 C C . LEU A 1 185 ? -31.917 6.933 15.501 1.00 39.38 185 LEU A C 1
ATOM 1429 O O . LEU A 1 185 ? -32.881 6.371 15.003 1.0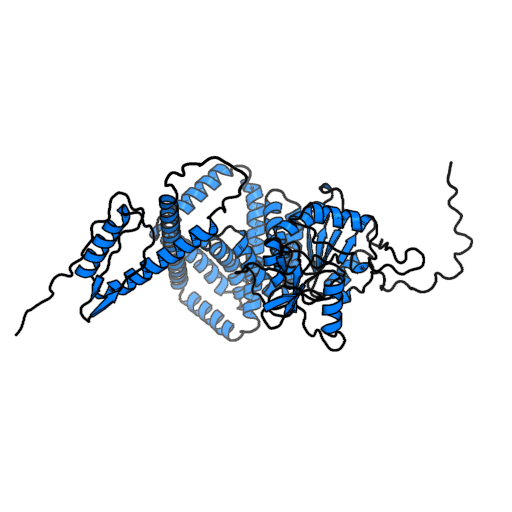0 39.38 185 LEU A O 1
ATOM 1433 N N . TYR A 1 186 ? -31.477 6.677 16.739 1.00 42.50 186 TYR A N 1
ATOM 1434 C CA . TYR A 1 186 ? -32.125 5.728 17.652 1.00 42.50 186 TYR A CA 1
ATOM 1435 C C . TYR A 1 186 ? -33.575 6.128 17.982 1.00 42.50 186 TYR A C 1
ATOM 1437 O O . TYR A 1 186 ? -34.437 5.262 18.085 1.00 42.50 186 TYR A O 1
ATOM 1445 N N . GLN A 1 187 ? -33.866 7.429 18.069 1.00 44.03 187 GLN A N 1
ATOM 1446 C CA . GLN A 1 187 ? -35.224 7.957 18.258 1.00 44.03 187 GLN A CA 1
ATOM 1447 C C . GLN A 1 187 ? -36.018 8.076 16.940 1.00 44.03 187 GLN A C 1
ATOM 1449 O O . GLN A 1 187 ? -37.243 8.069 16.965 1.00 44.03 187 GLN A O 1
ATOM 1454 N N . LEU A 1 188 ? -35.335 8.148 15.790 1.00 37.28 188 LEU A N 1
ATOM 1455 C CA . LEU A 1 188 ? -35.925 8.278 14.449 1.00 37.28 188 LEU A CA 1
ATOM 1456 C C . LEU A 1 188 ? -36.386 6.938 13.843 1.00 37.28 188 LEU A C 1
ATOM 1458 O O . LEU A 1 188 ? -37.139 6.945 12.871 1.00 37.28 188 LEU A O 1
ATOM 1462 N N . VAL A 1 189 ? -35.937 5.795 14.385 1.00 42.19 189 VAL A N 1
ATOM 1463 C CA . VAL A 1 189 ? -36.242 4.448 13.849 1.00 42.19 189 VAL A CA 1
ATOM 1464 C C . VAL A 1 189 ? -37.747 4.142 13.819 1.00 42.19 189 VAL A C 1
ATOM 1466 O O . VAL A 1 189 ? -38.164 3.275 13.060 1.00 42.19 189 VAL A O 1
ATOM 1469 N N . THR A 1 190 ? -38.587 4.869 14.557 1.00 47.16 190 THR A N 1
ATOM 1470 C CA . THR A 1 190 ? -40.037 4.628 14.564 1.00 47.16 190 THR A CA 1
ATOM 1471 C C . THR A 1 190 ? -40.823 5.357 13.466 1.00 47.16 190 THR A C 1
ATOM 1473 O O . THR A 1 190 ? -41.930 4.920 13.192 1.00 47.16 190 THR A O 1
ATOM 1476 N N . ASN A 1 191 ? -40.281 6.393 12.796 1.00 42.94 191 ASN A N 1
ATOM 1477 C CA . ASN A 1 191 ? -41.004 7.203 11.784 1.00 42.94 191 ASN A CA 1
ATOM 1478 C C . ASN A 1 191 ? -40.112 7.670 10.603 1.00 42.94 191 ASN A C 1
ATOM 1480 O O . ASN A 1 191 ? -40.258 8.774 10.073 1.00 42.94 191 ASN A O 1
ATOM 1484 N N . PHE A 1 192 ? -39.132 6.855 10.205 1.00 42.72 192 PHE A N 1
ATOM 1485 C CA . PHE A 1 192 ? -38.050 7.266 9.299 1.00 42.72 192 PHE A CA 1
ATOM 1486 C C . PHE A 1 192 ? -38.510 7.679 7.886 1.00 42.72 192 PHE A C 1
ATOM 1488 O O . PHE A 1 192 ? -37.972 8.640 7.334 1.00 42.72 192 PHE A O 1
ATOM 1495 N N . ASP A 1 193 ? -39.503 7.002 7.305 1.00 41.97 193 ASP A N 1
ATOM 1496 C CA . ASP A 1 193 ? -39.877 7.202 5.895 1.00 41.97 193 ASP A CA 1
ATOM 1497 C C . ASP A 1 193 ? -40.594 8.539 5.643 1.00 41.97 193 ASP A C 1
ATOM 1499 O O . ASP A 1 193 ? -40.331 9.207 4.636 1.00 41.97 193 ASP A O 1
ATOM 1503 N N . GLU A 1 194 ? -41.432 8.994 6.577 1.00 49.12 194 GLU A N 1
ATOM 1504 C CA . GLU A 1 194 ? -42.084 10.307 6.487 1.00 49.12 194 GLU A CA 1
ATOM 1505 C C . GLU A 1 194 ? -41.076 11.446 6.654 1.00 49.12 194 GLU A C 1
ATOM 1507 O O . GLU A 1 194 ? -41.091 12.415 5.891 1.00 49.12 194 GLU A O 1
ATOM 1512 N N . ILE A 1 195 ? -40.140 11.301 7.597 1.00 42.91 195 ILE A N 1
ATOM 1513 C CA . ILE A 1 195 ? -39.109 12.306 7.871 1.00 42.91 195 ILE A CA 1
ATOM 1514 C C . ILE A 1 195 ? -38.109 12.384 6.712 1.00 42.91 195 ILE A C 1
ATOM 1516 O O . ILE A 1 195 ? -37.748 13.483 6.291 1.00 42.91 195 ILE A O 1
ATOM 1520 N N . ALA A 1 196 ? -37.696 11.247 6.146 1.00 39.19 196 ALA A N 1
ATOM 1521 C CA . ALA A 1 196 ? -36.821 11.208 4.977 1.00 39.19 196 ALA A CA 1
ATOM 1522 C C . ALA A 1 196 ? -37.501 11.820 3.744 1.00 39.19 196 ALA A C 1
ATOM 1524 O O . ALA A 1 196 ? -36.888 12.612 3.029 1.00 39.19 196 ALA A O 1
ATOM 1525 N N . THR A 1 197 ? -38.785 11.524 3.527 1.00 52.12 197 THR A N 1
ATOM 1526 C CA . THR A 1 197 ? -39.558 12.099 2.418 1.00 52.12 197 THR A CA 1
ATOM 1527 C C . THR A 1 197 ? -39.736 13.609 2.580 1.00 52.12 197 THR A C 1
ATOM 1529 O O . THR A 1 197 ? -39.558 14.355 1.616 1.00 52.12 197 THR A O 1
ATOM 1532 N N . ALA A 1 198 ? -40.034 14.086 3.791 1.00 45.91 198 ALA A N 1
ATOM 1533 C CA . ALA A 1 198 ? -40.134 15.513 4.088 1.00 45.91 198 ALA A CA 1
ATOM 1534 C C . ALA A 1 198 ? -38.780 16.226 3.931 1.00 45.91 198 ALA A C 1
ATOM 1536 O O . ALA A 1 198 ? -38.717 17.296 3.327 1.00 45.91 198 ALA A O 1
ATOM 1537 N N . ALA A 1 199 ? -37.689 15.613 4.398 1.00 42.62 199 ALA A N 1
ATOM 1538 C CA . ALA A 1 199 ? -36.340 16.153 4.269 1.00 42.62 199 ALA A CA 1
ATOM 1539 C C . ALA A 1 199 ? -35.885 16.220 2.805 1.00 42.62 199 ALA A C 1
ATOM 1541 O O . ALA A 1 199 ? -35.343 17.238 2.386 1.00 42.62 199 ALA A O 1
ATOM 1542 N N . VAL A 1 200 ? -36.151 15.188 1.999 1.00 45.25 200 VAL A N 1
ATOM 1543 C CA . VAL A 1 200 ? -35.839 15.202 0.561 1.00 45.25 200 VAL A CA 1
ATOM 1544 C C . VAL A 1 200 ? -36.685 16.241 -0.171 1.00 45.25 200 VAL A C 1
ATOM 1546 O O . VAL A 1 200 ? -36.145 16.966 -1.001 1.00 45.25 200 VAL A O 1
ATOM 1549 N N . LYS A 1 201 ? -37.978 16.378 0.154 1.00 59.19 201 LYS A N 1
ATOM 1550 C CA . LYS A 1 201 ? -38.833 17.436 -0.414 1.00 59.19 201 LYS A CA 1
ATOM 1551 C C . LYS A 1 201 ? -38.320 18.832 -0.060 1.00 59.19 201 LYS A C 1
ATOM 1553 O O . LYS A 1 201 ? -38.267 19.688 -0.935 1.00 59.19 201 LYS A O 1
ATOM 1558 N N . LEU A 1 202 ? -37.892 19.040 1.186 1.00 52.06 202 LEU A N 1
ATOM 1559 C CA . LEU A 1 202 ? -37.323 20.305 1.647 1.00 52.06 202 LEU A CA 1
ATOM 1560 C C . LEU A 1 202 ? -35.983 20.611 0.964 1.00 52.06 202 LEU A C 1
ATOM 1562 O O . LEU A 1 202 ? -35.794 21.713 0.462 1.00 52.06 202 LEU A O 1
ATOM 1566 N N . ILE A 1 203 ? -35.070 19.638 0.903 1.00 53.91 203 ILE A N 1
ATOM 1567 C CA . ILE A 1 203 ? -33.771 19.786 0.233 1.00 53.91 203 ILE A CA 1
ATOM 1568 C C . ILE A 1 203 ? -33.979 20.063 -1.254 1.00 53.91 203 ILE A C 1
ATOM 1570 O O . ILE A 1 203 ? -33.337 20.953 -1.797 1.00 53.91 203 ILE A O 1
ATOM 1574 N N . LYS A 1 204 ? -34.904 19.355 -1.906 1.00 63.88 204 LYS A N 1
ATOM 1575 C CA . LYS A 1 204 ? -35.224 19.575 -3.316 1.00 63.88 204 LYS A CA 1
ATOM 1576 C C . LYS A 1 204 ? -35.803 20.974 -3.551 1.00 63.88 204 LYS A C 1
ATOM 1578 O O . LYS A 1 204 ? -35.314 21.676 -4.422 1.00 63.88 204 LYS A O 1
ATOM 1583 N N . ALA A 1 205 ? -36.740 21.424 -2.714 1.00 67.94 205 ALA A N 1
ATOM 1584 C CA . ALA A 1 205 ? -37.288 22.781 -2.787 1.00 67.94 205 ALA A CA 1
ATOM 1585 C C . ALA A 1 205 ? -36.219 23.871 -2.576 1.00 67.94 205 ALA A C 1
ATOM 1587 O O . ALA A 1 205 ? -36.263 24.910 -3.225 1.00 67.94 205 ALA A O 1
ATOM 1588 N N . ILE A 1 206 ? -35.239 23.625 -1.700 1.00 60.69 206 ILE A N 1
ATOM 1589 C CA . ILE A 1 206 ? -34.099 24.526 -1.475 1.00 60.69 206 ILE A CA 1
ATOM 1590 C C . ILE A 1 206 ? -33.127 24.510 -2.664 1.00 60.69 206 ILE A C 1
ATOM 1592 O O . ILE A 1 206 ? -32.596 25.552 -3.028 1.00 60.69 206 ILE A O 1
ATOM 1596 N N . LEU A 1 207 ? -32.873 23.348 -3.271 1.00 63.88 207 LEU A N 1
ATOM 1597 C CA . LEU A 1 207 ? -31.943 23.212 -4.398 1.00 63.88 207 LEU A CA 1
ATOM 1598 C C . LEU A 1 207 ? -32.522 23.707 -5.731 1.00 63.88 207 LEU A C 1
ATOM 1600 O O . LEU A 1 207 ? -31.755 24.069 -6.624 1.00 63.88 207 LEU A O 1
ATOM 1604 N N . ASP A 1 208 ? -33.847 23.732 -5.861 1.00 78.31 208 ASP A N 1
ATOM 1605 C CA . ASP A 1 208 ? -34.534 24.170 -7.076 1.00 78.31 208 ASP A CA 1
ATOM 1606 C C . ASP A 1 208 ? -34.737 25.701 -7.136 1.00 78.31 208 ASP A C 1
ATOM 1608 O O . ASP A 1 208 ? -34.926 26.238 -8.228 1.00 78.31 208 ASP A O 1
ATOM 1612 N N . ASP A 1 209 ? -34.645 26.420 -6.007 1.00 84.06 209 ASP A N 1
ATOM 1613 C CA . ASP A 1 209 ? -34.843 27.877 -5.935 1.00 84.06 209 ASP A CA 1
ATOM 1614 C C . ASP A 1 209 ? -33.735 28.587 -5.131 1.00 84.06 209 ASP A C 1
ATOM 1616 O O . ASP A 1 209 ? -33.634 28.480 -3.907 1.00 84.06 209 ASP A O 1
ATOM 1620 N N . GLU A 1 210 ? -32.925 29.393 -5.825 1.00 85.88 210 GLU A N 1
ATOM 1621 C CA . GLU A 1 210 ? -31.866 30.224 -5.237 1.00 85.88 210 GLU A CA 1
ATOM 1622 C C . GLU A 1 210 ? -32.393 31.178 -4.151 1.00 85.88 210 GLU A C 1
ATOM 1624 O O . GLU A 1 210 ? -31.715 31.388 -3.143 1.00 85.88 210 GLU A O 1
ATOM 1629 N N . LYS A 1 211 ? -33.618 31.709 -4.291 1.00 87.75 211 LYS A N 1
ATOM 1630 C CA . LYS A 1 211 ? -34.237 32.576 -3.275 1.00 87.75 211 LYS A CA 1
ATOM 1631 C C . LYS A 1 211 ? -34.645 31.787 -2.037 1.00 87.75 211 LYS A C 1
ATOM 1633 O O . LYS A 1 211 ? -34.466 32.283 -0.924 1.00 87.75 211 LYS A O 1
ATOM 1638 N N . ALA A 1 212 ? -35.153 30.567 -2.208 1.00 79.31 212 ALA A N 1
ATOM 1639 C CA . ALA A 1 212 ? -35.456 29.672 -1.094 1.00 79.31 212 ALA A CA 1
ATOM 1640 C C . ALA A 1 212 ? -34.173 29.272 -0.349 1.00 79.31 212 ALA A C 1
ATOM 1642 O O . ALA A 1 212 ? -34.125 29.343 0.882 1.00 79.31 212 ALA A O 1
ATOM 1643 N N . ALA A 1 213 ? -33.106 28.947 -1.086 1.00 73.19 213 ALA A N 1
ATOM 1644 C CA . ALA A 1 213 ? -31.793 28.681 -0.512 1.00 73.19 213 ALA A CA 1
ATOM 1645 C C . ALA A 1 213 ? -31.237 29.887 0.246 1.00 73.19 213 ALA A C 1
ATOM 1647 O O . ALA A 1 213 ? -30.764 29.734 1.372 1.00 73.19 213 ALA A O 1
ATOM 1648 N N . HIS A 1 214 ? -31.367 31.089 -0.316 1.00 89.62 214 HIS A N 1
ATOM 1649 C CA . HIS A 1 214 ? -30.994 32.333 0.344 1.00 89.62 214 HIS A CA 1
ATOM 1650 C C . HIS A 1 214 ? -31.810 32.594 1.614 1.00 89.62 214 HIS A C 1
ATOM 1652 O O . HIS A 1 214 ? -31.236 32.865 2.668 1.00 89.62 214 HIS A O 1
ATOM 1658 N N . GLY A 1 215 ? -33.137 32.455 1.569 1.00 83.75 215 GLY A N 1
ATOM 1659 C CA . GLY A 1 215 ? -33.997 32.607 2.745 1.00 83.75 215 GLY A CA 1
ATOM 1660 C C . GLY A 1 215 ? -33.644 31.617 3.860 1.00 83.75 215 GLY A C 1
ATOM 1661 O O . GLY A 1 215 ? -33.541 31.999 5.029 1.00 83.75 215 GLY A O 1
ATOM 1662 N N . PHE A 1 216 ? -33.374 30.361 3.497 1.00 76.38 216 PHE A N 1
ATOM 1663 C CA . PHE A 1 216 ? -32.928 29.337 4.436 1.00 76.38 216 PHE A CA 1
ATOM 1664 C C . PHE A 1 216 ? -31.544 29.655 5.017 1.00 76.38 216 PHE A C 1
ATOM 1666 O O . PHE A 1 216 ? -31.367 29.638 6.237 1.00 76.38 216 PHE A O 1
ATOM 1673 N N . GLY A 1 217 ? -30.587 30.031 4.164 1.00 77.50 217 GLY A N 1
ATOM 1674 C CA . GLY A 1 217 ? -29.270 30.512 4.569 1.00 77.50 217 GLY A CA 1
ATOM 1675 C C . GLY A 1 217 ? -29.377 31.654 5.572 1.00 77.50 217 GLY A C 1
ATOM 1676 O O . GLY A 1 217 ? -28.779 31.591 6.643 1.00 77.50 217 GLY A O 1
ATOM 1677 N N . LYS A 1 218 ? -30.227 32.647 5.297 1.00 91.06 218 LYS A N 1
ATOM 1678 C CA . LYS A 1 218 ? -30.491 33.791 6.179 1.00 91.06 218 LYS A CA 1
ATOM 1679 C C . LYS A 1 218 ? -31.031 33.380 7.536 1.00 91.06 218 LYS A C 1
ATOM 1681 O O . LYS A 1 218 ? -30.553 33.885 8.551 1.00 91.06 218 LYS A O 1
ATOM 1686 N N . LEU A 1 219 ? -31.958 32.430 7.591 1.00 82.06 219 LEU A N 1
ATOM 1687 C CA . LEU A 1 219 ? -32.479 31.915 8.856 1.00 82.06 219 LEU A CA 1
ATOM 1688 C C . LEU A 1 219 ? -31.392 31.190 9.668 1.00 82.06 219 LEU A C 1
ATOM 1690 O O . LEU A 1 219 ? -31.235 31.456 10.864 1.00 82.06 219 LEU A O 1
ATOM 1694 N N . VAL A 1 220 ? -30.590 30.335 9.022 1.00 78.62 220 VAL A N 1
ATOM 1695 C CA . VAL A 1 220 ? -29.442 29.665 9.659 1.00 78.62 220 VAL A CA 1
ATOM 1696 C C . VAL A 1 220 ? -28.425 30.697 10.155 1.00 78.62 220 VAL A C 1
ATOM 1698 O O . VAL A 1 220 ? -27.979 30.632 11.302 1.00 78.62 220 VAL A O 1
ATOM 1701 N N . GLY A 1 221 ? -28.111 31.695 9.330 1.00 83.75 221 GLY A N 1
ATOM 1702 C CA . GLY A 1 221 ? -27.194 32.787 9.642 1.00 83.75 221 GLY A CA 1
ATOM 1703 C C . GLY A 1 221 ? -27.650 33.600 10.847 1.00 83.75 221 GLY A C 1
ATOM 1704 O O . GLY A 1 221 ? -26.847 33.899 11.729 1.00 83.75 221 GLY A O 1
ATOM 1705 N N . GLN A 1 222 ? -28.949 33.890 10.949 1.00 90.94 222 GLN A N 1
ATOM 1706 C CA . GLN A 1 222 ? -29.522 34.583 12.102 1.00 90.94 222 GLN A CA 1
ATOM 1707 C C . GLN A 1 222 ? -29.388 33.762 13.387 1.00 90.94 222 GLN A C 1
ATOM 1709 O O . GLN A 1 222 ? -28.953 34.290 14.410 1.00 90.94 222 GLN A O 1
ATOM 1714 N N . GLN A 1 223 ? -29.704 32.465 13.350 1.00 84.19 223 GLN A N 1
ATOM 1715 C CA . GLN A 1 223 ? -29.551 31.597 14.522 1.00 84.19 223 GLN A CA 1
ATOM 1716 C C . GLN A 1 223 ? -28.085 31.457 14.949 1.00 84.19 223 GLN A C 1
ATOM 1718 O O . GLN A 1 223 ? -27.778 31.471 16.147 1.00 84.19 223 GLN A O 1
ATOM 1723 N N . LEU A 1 224 ? -27.169 31.348 13.982 1.00 83.06 224 LEU A N 1
ATOM 1724 C CA . LEU A 1 224 ? -25.732 31.347 14.241 1.00 83.06 224 LEU A CA 1
ATOM 1725 C C . LEU A 1 224 ? -25.279 32.671 14.847 1.00 83.06 224 LEU A C 1
ATOM 1727 O O . LEU A 1 224 ? -24.574 32.650 15.850 1.00 83.06 224 LEU A O 1
ATOM 1731 N N . GLY A 1 225 ? -25.732 33.805 14.314 1.00 87.69 225 GLY A N 1
ATOM 1732 C CA . GLY A 1 225 ? -25.418 35.130 14.844 1.00 87.69 225 GLY A CA 1
ATOM 1733 C C . GLY A 1 225 ? -25.888 35.323 16.278 1.00 87.69 225 GLY A C 1
ATOM 1734 O O . GLY A 1 225 ? -25.123 35.812 17.104 1.00 87.69 225 GLY A O 1
ATOM 1735 N N . GLN A 1 226 ? -27.081 34.841 16.630 1.00 89.81 226 GLN A N 1
ATOM 1736 C CA . GLN A 1 226 ? -27.563 34.872 18.013 1.00 89.81 226 GLN A CA 1
ATOM 1737 C C . GLN A 1 226 ? -26.699 34.011 18.944 1.00 89.81 226 GLN A C 1
ATOM 1739 O O . GLN A 1 226 ? -26.365 34.432 20.054 1.00 89.81 226 GLN A O 1
ATOM 1744 N N . LYS A 1 227 ? -26.313 32.804 18.508 1.00 86.06 227 LYS A N 1
ATOM 1745 C CA . LYS A 1 227 ? -25.443 31.911 19.292 1.00 86.06 227 LYS A CA 1
ATOM 1746 C C . LYS A 1 227 ? -24.039 32.495 19.451 1.00 86.06 227 LYS A C 1
ATOM 1748 O O . LYS A 1 227 ? -23.547 32.572 20.573 1.00 86.06 227 LYS A O 1
ATOM 1753 N N . ILE A 1 228 ? -23.425 32.957 18.364 1.00 84.25 228 ILE A N 1
ATOM 1754 C CA . ILE A 1 228 ? -22.104 33.600 18.361 1.00 84.25 228 ILE A CA 1
ATOM 1755 C C . ILE A 1 228 ? -22.134 34.873 19.214 1.00 84.25 228 ILE A C 1
ATOM 1757 O O . ILE A 1 228 ? -21.220 35.097 20.004 1.00 84.25 228 ILE A O 1
ATOM 1761 N N . GLY A 1 229 ? -23.214 35.654 19.146 1.00 88.12 229 GLY A N 1
ATOM 1762 C CA . GLY A 1 229 ? -23.405 36.841 19.974 1.00 88.12 229 GLY A CA 1
ATOM 1763 C C . GLY A 1 229 ? -23.408 36.520 21.469 1.00 88.12 229 GLY A C 1
ATOM 1764 O O . GLY A 1 229 ? -22.694 37.164 22.237 1.00 88.12 229 GLY A O 1
ATOM 1765 N N . LYS A 1 230 ? -24.103 35.451 21.886 1.00 89.69 230 LYS A N 1
ATOM 1766 C CA . LYS A 1 230 ? -24.061 34.957 23.277 1.00 89.69 230 LYS A CA 1
ATOM 1767 C C . LYS A 1 230 ? -22.657 34.495 23.676 1.00 89.69 230 LYS A C 1
ATOM 1769 O O . LYS A 1 230 ? -22.207 34.794 24.780 1.00 89.69 230 LYS A O 1
ATOM 1774 N N . LEU A 1 231 ? -21.953 33.807 22.775 1.00 86.69 231 LEU A N 1
ATOM 1775 C CA . LEU A 1 231 ? -20.592 33.322 23.012 1.00 86.69 231 LEU A CA 1
ATOM 1776 C C . LEU A 1 231 ? -19.558 34.446 23.070 1.00 86.69 231 LEU A C 1
ATOM 1778 O O . LEU A 1 231 ? -18.551 34.288 23.752 1.00 86.69 231 LEU A O 1
ATOM 1782 N N . SER A 1 232 ? -19.791 35.582 22.407 1.00 87.50 232 SER A N 1
ATOM 1783 C CA . SER A 1 232 ? -18.862 36.721 22.416 1.00 87.50 232 SER A CA 1
ATOM 1784 C C . SER A 1 232 ? -18.624 37.303 23.820 1.00 87.50 232 SER A C 1
ATOM 1786 O O . SER A 1 232 ? -17.632 37.992 24.049 1.00 87.50 232 SER A O 1
ATOM 1788 N N . ARG A 1 233 ? -19.515 36.996 24.774 1.00 89.06 233 ARG A N 1
ATOM 1789 C CA . ARG A 1 233 ? -19.386 37.352 26.195 1.00 89.06 233 ARG A CA 1
ATOM 1790 C C . ARG A 1 233 ? -18.385 36.468 26.949 1.00 89.06 233 ARG A C 1
ATOM 1792 O O . ARG A 1 233 ? -18.016 36.797 28.071 1.00 89.06 233 ARG A O 1
ATOM 1799 N N . LEU A 1 234 ? -17.964 35.349 26.363 1.00 87.38 234 LEU A N 1
ATOM 1800 C CA . LEU A 1 234 ? -16.972 34.445 26.938 1.00 87.38 234 LEU A CA 1
ATOM 1801 C C . LEU A 1 234 ? -15.549 34.940 26.646 1.00 87.38 234 LEU A C 1
ATOM 1803 O O . LEU A 1 234 ? -15.302 35.645 25.669 1.00 87.38 234 LEU A O 1
ATOM 1807 N N . GLY A 1 235 ? -14.589 34.521 27.475 1.00 87.00 235 GLY A N 1
ATOM 1808 C CA . GLY A 1 235 ? -13.170 34.773 27.217 1.00 87.00 235 GLY A CA 1
ATOM 1809 C C . GLY A 1 235 ? -12.705 34.178 25.881 1.00 87.00 235 GLY A C 1
ATOM 1810 O O . GLY A 1 235 ? -13.222 33.151 25.437 1.00 87.00 235 GLY A O 1
ATOM 1811 N N . VAL A 1 236 ? -11.694 34.799 25.265 1.00 79.81 236 VAL A N 1
ATOM 1812 C CA . VAL A 1 236 ? -11.215 34.530 23.891 1.00 79.81 236 VAL A CA 1
ATOM 1813 C C . VAL A 1 236 ? -10.971 33.040 23.603 1.00 79.81 236 VAL A C 1
ATOM 1815 O O . VAL A 1 236 ? -11.361 32.551 22.544 1.00 79.81 236 VAL A O 1
ATOM 1818 N N . ILE A 1 237 ? -10.391 32.292 24.549 1.00 74.12 237 ILE A N 1
ATOM 1819 C CA . ILE A 1 237 ? -10.126 30.849 24.395 1.00 74.12 237 ILE A CA 1
ATOM 1820 C C . ILE A 1 237 ? -11.437 30.058 24.289 1.00 74.12 237 ILE A C 1
ATOM 1822 O O . ILE A 1 237 ? -11.624 29.279 23.354 1.00 74.12 237 ILE A O 1
ATOM 1826 N N . ARG A 1 238 ? -12.376 30.283 25.216 1.00 79.69 238 ARG A N 1
ATOM 1827 C CA . ARG A 1 238 ? -13.662 29.574 25.243 1.00 79.69 238 ARG A CA 1
ATOM 1828 C C . ARG A 1 238 ? -14.559 29.994 24.081 1.00 79.69 238 ARG A C 1
ATOM 1830 O O . ARG A 1 238 ? -15.204 29.140 23.488 1.00 79.69 238 ARG A O 1
ATOM 1837 N N . PHE A 1 239 ? -14.543 31.277 23.719 1.00 83.19 239 PHE A N 1
ATOM 1838 C CA . PHE A 1 239 ? -15.196 31.784 22.514 1.00 83.19 239 PHE A CA 1
ATOM 1839 C C . PHE A 1 239 ? -14.700 31.043 21.266 1.00 83.19 239 PHE A C 1
ATOM 1841 O O . PHE A 1 239 ? -15.507 30.482 20.533 1.00 83.19 239 PHE A O 1
ATOM 1848 N N . SER A 1 240 ? -13.382 30.961 21.068 1.00 73.88 240 SER A N 1
ATOM 1849 C CA . SER A 1 240 ? -12.784 30.315 19.890 1.00 73.88 240 SER A CA 1
ATOM 1850 C C . SER A 1 240 ? -13.105 28.821 19.818 1.00 73.88 240 SER A C 1
ATOM 1852 O O . SER A 1 240 ? -13.441 28.312 18.749 1.00 73.88 240 SER A O 1
ATOM 1854 N N . PHE A 1 241 ? -13.066 28.123 20.958 1.00 76.94 241 PHE A N 1
ATOM 1855 C CA . PHE A 1 241 ? -13.462 26.717 21.051 1.00 76.94 241 PHE A CA 1
ATOM 1856 C C . PHE A 1 241 ? -14.938 26.514 20.684 1.00 76.94 241 PHE A C 1
ATOM 1858 O O . PHE A 1 241 ? -15.261 25.675 19.849 1.00 76.94 241 PHE A O 1
ATOM 1865 N N . GLU A 1 242 ? -15.846 27.294 21.271 1.00 80.81 242 GLU A N 1
ATOM 1866 C CA . GLU A 1 242 ? -17.287 27.150 21.039 1.00 80.81 242 GLU A CA 1
ATOM 1867 C C . GLU A 1 242 ? -17.697 27.554 19.617 1.00 80.81 242 GLU A C 1
ATOM 1869 O O . GLU A 1 242 ? -18.538 26.895 19.007 1.00 80.81 242 GLU A O 1
ATOM 1874 N N . VAL A 1 243 ? -17.065 28.584 19.045 1.00 77.25 243 VAL A N 1
ATOM 1875 C CA . VAL A 1 243 ? -17.253 28.961 17.636 1.00 77.25 243 VAL A CA 1
ATOM 1876 C C . VAL A 1 243 ? -16.786 27.836 16.718 1.00 77.25 243 VAL A C 1
ATOM 1878 O O . VAL A 1 243 ? -17.528 27.437 15.822 1.00 77.25 243 VAL A O 1
ATOM 1881 N N . GLY A 1 244 ? -15.606 27.267 16.979 1.00 68.81 244 GLY A N 1
ATOM 1882 C CA . GLY A 1 244 ? -15.127 26.081 16.276 1.00 68.81 244 GLY A CA 1
ATOM 1883 C C . GLY A 1 244 ? -16.119 24.923 16.366 1.00 68.81 244 GLY A C 1
ATOM 1884 O O . GLY A 1 244 ? -16.480 24.342 15.348 1.00 68.81 244 GLY A O 1
ATOM 1885 N N . ARG A 1 245 ? -16.633 24.639 17.567 1.00 81.31 245 ARG A N 1
ATOM 1886 C CA . ARG A 1 245 ? -17.610 23.570 17.837 1.00 81.31 245 ARG A CA 1
ATOM 1887 C C . ARG A 1 245 ? -18.924 23.740 17.086 1.00 81.31 245 ARG A C 1
ATOM 1889 O O . ARG A 1 245 ? -19.523 22.747 16.690 1.00 81.31 245 ARG A O 1
ATOM 1896 N N . ILE A 1 246 ? -19.363 24.976 16.871 1.00 77.25 246 ILE A N 1
ATOM 1897 C CA . ILE A 1 246 ? -20.588 25.275 16.124 1.00 77.25 246 ILE A CA 1
ATOM 1898 C C . ILE A 1 246 ? -20.345 25.236 14.611 1.00 77.25 246 ILE A C 1
ATOM 1900 O O . ILE A 1 246 ? -21.145 24.657 13.882 1.00 77.25 246 ILE A O 1
ATOM 1904 N N . LEU A 1 247 ? -19.258 25.843 14.128 1.00 73.69 247 LEU A N 1
ATOM 1905 C CA . LEU A 1 247 ? -18.988 25.961 12.691 1.00 73.69 247 LEU A CA 1
ATOM 1906 C C . LEU A 1 247 ? -18.418 24.678 12.082 1.00 73.69 247 LEU A C 1
ATOM 1908 O O . LEU A 1 247 ? -18.620 24.423 10.899 1.00 73.69 247 LEU A O 1
ATOM 1912 N N . GLY A 1 248 ? -17.741 23.856 12.879 1.00 73.69 248 GLY A N 1
ATOM 1913 C CA . GLY A 1 248 ? -17.097 22.627 12.436 1.00 73.69 248 GLY A CA 1
ATOM 1914 C C . GLY A 1 248 ? -18.015 21.662 11.679 1.00 73.69 248 GLY A C 1
ATOM 1915 O O . GLY A 1 248 ? -17.722 21.346 10.523 1.00 73.69 248 GLY A O 1
ATOM 1916 N N . PRO A 1 249 ? -19.139 21.228 12.280 1.00 76.62 249 PRO A N 1
ATOM 1917 C CA . PRO A 1 249 ? -20.125 20.379 11.609 1.00 76.62 249 PRO A CA 1
ATOM 1918 C C . PRO A 1 249 ? -20.704 21.003 10.340 1.00 76.62 249 PRO A C 1
ATOM 1920 O O . PRO A 1 249 ? -20.909 20.310 9.347 1.00 76.62 249 PRO A O 1
ATOM 1923 N N . ILE A 1 250 ? -20.926 22.319 10.352 1.00 70.19 250 ILE A N 1
ATOM 1924 C CA . ILE A 1 250 ? -21.522 23.060 9.236 1.00 70.19 250 ILE A CA 1
ATOM 1925 C C . ILE A 1 250 ? -20.561 23.086 8.047 1.00 70.19 250 ILE A C 1
ATOM 1927 O O . ILE A 1 250 ? -20.954 22.739 6.939 1.00 70.19 250 ILE A O 1
ATOM 1931 N N . ILE A 1 251 ? -19.286 23.412 8.276 1.00 64.19 251 ILE A N 1
ATOM 1932 C CA . ILE A 1 251 ? -18.245 23.409 7.238 1.00 64.19 251 ILE A CA 1
ATOM 1933 C C . ILE A 1 251 ? -18.060 21.999 6.668 1.00 64.19 251 ILE A C 1
ATOM 1935 O O . ILE A 1 251 ? -17.979 21.836 5.452 1.00 64.19 251 ILE A O 1
ATOM 1939 N N . ALA A 1 252 ? -18.034 20.977 7.529 1.00 58.25 252 ALA A N 1
ATOM 1940 C CA . ALA A 1 252 ? -17.932 19.587 7.096 1.00 58.25 252 ALA A CA 1
ATOM 1941 C C . ALA A 1 252 ? -19.138 19.168 6.235 1.00 58.25 252 ALA A C 1
ATOM 1943 O O . ALA A 1 252 ? -18.959 18.581 5.172 1.00 58.25 252 ALA A O 1
ATOM 1944 N N . SER A 1 253 ? -20.355 19.528 6.650 1.00 57.38 253 SER A N 1
ATOM 1945 C CA . SER A 1 253 ? -21.594 19.200 5.933 1.00 57.38 253 SER A CA 1
ATOM 1946 C C . SER A 1 253 ? -21.702 19.928 4.594 1.00 57.38 253 SER A C 1
ATOM 1948 O O . SER A 1 253 ? -22.070 19.317 3.596 1.00 57.38 253 SER A O 1
ATOM 1950 N N . ILE A 1 254 ? -21.314 21.205 4.543 1.00 53.62 254 ILE A N 1
ATOM 1951 C CA . ILE A 1 254 ? -21.237 21.999 3.310 1.00 53.62 254 ILE A CA 1
ATOM 1952 C C . ILE A 1 254 ? -20.208 21.388 2.351 1.00 53.62 254 ILE A C 1
ATOM 1954 O O . ILE A 1 254 ? -20.518 21.165 1.186 1.00 53.62 254 ILE A O 1
ATOM 1958 N N . ALA A 1 255 ? -19.012 21.030 2.829 1.00 49.25 255 ALA A N 1
ATOM 1959 C CA . ALA A 1 255 ? -17.993 20.392 1.992 1.00 49.25 255 ALA A CA 1
ATOM 1960 C C . ALA A 1 255 ? -18.462 19.043 1.409 1.00 49.25 255 ALA A C 1
ATOM 1962 O O . ALA A 1 255 ? -18.145 18.712 0.264 1.00 49.25 255 ALA A O 1
ATOM 1963 N N . VAL A 1 256 ? -19.245 18.279 2.177 1.00 50.47 256 VAL A N 1
ATOM 1964 C CA . VAL A 1 256 ? -19.853 17.019 1.726 1.00 50.47 256 VAL A CA 1
ATOM 1965 C C . VAL A 1 256 ? -20.979 17.266 0.716 1.00 50.47 256 VAL A C 1
ATOM 1967 O O . VAL A 1 256 ? -21.009 16.609 -0.320 1.00 50.47 256 VAL A O 1
ATOM 1970 N N . ALA A 1 257 ? -21.873 18.224 0.973 1.00 49.88 257 ALA A N 1
ATOM 1971 C CA . ALA A 1 257 ? -23.024 18.513 0.116 1.00 49.88 257 ALA A CA 1
ATOM 1972 C C . ALA A 1 257 ? -22.627 19.112 -1.245 1.00 49.88 257 ALA A C 1
ATOM 1974 O O . ALA A 1 257 ? -23.178 18.731 -2.273 1.00 49.88 257 ALA A O 1
ATOM 1975 N N . PHE A 1 258 ? -21.646 20.017 -1.268 1.00 42.53 258 PHE A N 1
ATOM 1976 C CA . PHE A 1 258 ? -21.264 20.758 -2.476 1.00 42.53 258 PHE A CA 1
ATOM 1977 C C . PHE A 1 258 ? -20.483 19.937 -3.492 1.00 42.53 258 PHE A C 1
ATOM 1979 O O . PHE A 1 258 ? -20.392 20.323 -4.654 1.00 42.53 258 PHE A O 1
ATOM 1986 N N . THR A 1 259 ? -19.864 18.838 -3.070 1.00 43.91 259 THR A N 1
ATOM 1987 C CA . THR A 1 259 ? -18.932 18.151 -3.958 1.00 43.91 259 THR A CA 1
ATOM 1988 C C . THR A 1 259 ? -19.584 17.118 -4.847 1.00 43.91 259 THR A C 1
ATOM 1990 O O . THR A 1 259 ? -18.927 16.760 -5.815 1.00 43.91 259 THR A O 1
ATOM 1993 N N . GLY A 1 260 ? -20.835 16.690 -4.599 1.00 40.19 260 GLY A N 1
ATOM 1994 C CA . GLY A 1 260 ? -21.675 15.860 -5.496 1.00 40.19 260 GLY A CA 1
ATOM 1995 C C . GLY A 1 260 ? -21.085 14.512 -5.958 1.00 40.19 260 GLY A C 1
ATOM 1996 O O . GLY A 1 260 ? -21.780 13.662 -6.503 1.00 40.19 260 GLY A O 1
ATOM 1997 N N . ILE A 1 261 ? -19.799 14.297 -5.719 1.00 37.62 261 ILE A N 1
ATOM 1998 C CA . ILE A 1 261 ? -18.980 13.144 -6.024 1.00 37.62 261 ILE A CA 1
ATOM 1999 C C . ILE A 1 261 ? -19.174 12.218 -4.840 1.00 37.62 261 ILE A C 1
ATOM 2001 O O . ILE A 1 261 ? -18.923 12.625 -3.704 1.00 37.62 261 ILE A O 1
ATOM 2005 N N . GLY A 1 262 ? -19.642 10.997 -5.114 1.00 40.06 262 GLY A N 1
ATOM 2006 C CA . GLY A 1 262 ? -19.953 9.978 -4.116 1.00 40.06 262 GLY A CA 1
ATOM 2007 C C . GLY A 1 262 ? -19.043 10.068 -2.891 1.00 40.06 262 GLY A C 1
ATOM 2008 O O . GLY A 1 262 ? -17.817 10.096 -3.028 1.00 40.06 262 GLY A O 1
ATOM 2009 N N . VAL A 1 263 ? -19.691 10.137 -1.724 1.00 41.00 263 VAL A N 1
ATOM 2010 C CA . VAL A 1 263 ? -19.195 10.432 -0.365 1.00 41.00 263 VAL A CA 1
ATOM 2011 C C . VAL A 1 263 ? -17.747 9.995 -0.082 1.00 41.00 263 VAL A C 1
ATOM 2013 O O . VAL A 1 263 ? -17.049 10.653 0.678 1.00 41.00 263 VAL A O 1
ATOM 2016 N N . GLY A 1 264 ? -17.240 8.936 -0.712 1.00 40.84 264 GLY A N 1
ATOM 2017 C CA . GLY A 1 264 ? -15.871 8.453 -0.559 1.00 40.84 264 GLY A CA 1
ATOM 2018 C C . GLY A 1 264 ? -14.747 9.382 -1.007 1.00 40.84 264 GLY A C 1
ATOM 2019 O O . GLY A 1 264 ? -13.826 9.588 -0.229 1.00 40.84 264 GLY A O 1
ATOM 2020 N N . ALA A 1 265 ? -14.744 9.953 -2.214 1.00 39.34 265 ALA A N 1
ATOM 2021 C CA . ALA A 1 265 ? -13.503 10.550 -2.742 1.00 39.34 265 ALA A CA 1
ATOM 2022 C C . ALA A 1 265 ? -13.080 11.834 -2.000 1.00 39.34 265 ALA A C 1
ATOM 2024 O O . ALA A 1 265 ? -11.894 12.028 -1.706 1.00 39.34 265 ALA A O 1
ATOM 2025 N N . LEU A 1 266 ? -14.045 12.690 -1.640 1.00 39.94 266 LEU A N 1
ATOM 2026 C CA . LEU A 1 266 ? -13.764 13.904 -0.878 1.00 39.94 266 LEU A CA 1
ATOM 2027 C C . LEU A 1 266 ? -13.736 13.664 0.633 1.00 39.94 266 LEU A C 1
ATOM 2029 O O . LEU A 1 266 ? -12.906 14.283 1.285 1.00 39.94 266 LEU A O 1
ATOM 2033 N N . ALA A 1 267 ? -14.513 12.727 1.196 1.00 42.78 267 ALA A N 1
ATOM 2034 C CA . ALA A 1 267 ? -14.311 12.309 2.591 1.00 42.78 267 ALA A CA 1
ATOM 2035 C C . ALA A 1 267 ? -12.932 11.666 2.784 1.00 42.78 267 ALA A C 1
ATOM 2037 O O . ALA A 1 267 ? -12.320 11.829 3.832 1.00 42.78 267 ALA A O 1
ATOM 2038 N N . VAL A 1 268 ? -12.386 11.010 1.756 1.00 44.69 268 VAL A N 1
ATOM 2039 C CA . VAL A 1 268 ? -11.002 10.527 1.744 1.00 44.69 268 VAL A CA 1
ATOM 2040 C C . VAL A 1 268 ? -10.016 11.672 1.623 1.00 44.69 268 VAL A C 1
ATOM 2042 O O . VAL A 1 268 ? -8.998 11.634 2.300 1.00 44.69 268 VAL A O 1
ATOM 2045 N N . LYS A 1 269 ? -10.266 12.689 0.788 1.00 47.28 269 LYS A N 1
ATOM 2046 C CA . LYS A 1 269 ? -9.351 13.835 0.648 1.00 47.28 269 LYS A CA 1
ATOM 2047 C C . LYS A 1 269 ? -9.377 14.731 1.889 1.00 47.28 269 LYS A C 1
ATOM 2049 O O . LYS A 1 269 ? -8.328 14.967 2.474 1.00 47.28 269 LYS A O 1
ATOM 2054 N N . PHE A 1 270 ? -10.558 15.159 2.328 1.00 46.88 270 PHE A N 1
ATOM 2055 C CA . PHE A 1 270 ? -10.772 15.891 3.574 1.00 46.88 270 PHE A CA 1
ATOM 2056 C C . PHE A 1 270 ? -10.327 15.063 4.772 1.00 46.88 270 PHE A C 1
ATOM 2058 O O . PHE A 1 270 ? -9.535 15.553 5.556 1.00 46.88 270 PHE A O 1
ATOM 2065 N N . GLY A 1 271 ? -10.728 13.794 4.874 1.00 49.25 271 GLY A N 1
ATOM 2066 C CA . GLY A 1 271 ? -10.248 12.878 5.905 1.00 49.25 271 GLY A CA 1
ATOM 2067 C C . GLY A 1 271 ? -8.728 12.764 5.884 1.00 49.25 271 GLY A C 1
ATOM 2068 O O . GLY A 1 271 ? -8.104 12.893 6.921 1.00 49.25 271 GLY A O 1
ATOM 2069 N N . ARG A 1 272 ? -8.085 12.635 4.719 1.00 51.72 272 ARG A N 1
ATOM 2070 C CA . ARG A 1 272 ? -6.619 12.597 4.598 1.00 51.72 272 ARG A CA 1
ATOM 2071 C C . ARG A 1 272 ? -5.962 13.893 5.073 1.00 51.72 272 ARG A C 1
ATOM 2073 O O . ARG A 1 272 ? -4.996 13.798 5.826 1.00 51.72 272 ARG A O 1
ATOM 2080 N N . GLU A 1 273 ? -6.448 15.064 4.660 1.00 50.19 273 GLU A N 1
ATOM 2081 C CA . GLU A 1 273 ? -5.903 16.360 5.101 1.00 50.19 273 GLU A CA 1
ATOM 2082 C C . GLU A 1 273 ? -6.177 16.617 6.588 1.00 50.19 273 GLU A C 1
ATOM 2084 O O . GLU A 1 273 ? -5.272 16.983 7.334 1.00 50.19 273 GLU A O 1
ATOM 2089 N N . PHE A 1 274 ? -7.393 16.328 7.045 1.00 48.78 274 PHE A N 1
ATOM 2090 C CA . PHE A 1 274 ? -7.802 16.402 8.440 1.00 48.78 274 PHE A CA 1
ATOM 2091 C C . PHE A 1 274 ? -6.992 15.447 9.311 1.00 48.78 274 PHE A C 1
ATOM 2093 O O . PHE A 1 274 ? -6.537 15.855 10.365 1.00 48.78 274 PHE A O 1
ATOM 2100 N N . LEU A 1 275 ? -6.737 14.211 8.873 1.00 49.72 275 LEU A N 1
ATOM 2101 C CA . LEU A 1 275 ? -5.881 13.269 9.589 1.00 49.72 275 LEU A CA 1
ATOM 2102 C C . LEU A 1 275 ? -4.427 13.706 9.579 1.00 49.72 275 LEU A C 1
ATOM 2104 O O . LEU A 1 275 ? -3.803 13.625 10.622 1.00 49.72 275 LEU A O 1
ATOM 2108 N N . ARG A 1 276 ? -3.877 14.204 8.462 1.00 54.16 276 ARG A N 1
ATOM 2109 C CA . ARG A 1 276 ? -2.523 14.797 8.462 1.00 54.16 276 ARG A CA 1
ATOM 2110 C C . ARG A 1 276 ? -2.411 15.950 9.455 1.00 54.16 276 ARG A C 1
ATOM 2112 O O . ARG A 1 276 ? -1.359 16.129 10.065 1.00 54.16 276 ARG A O 1
ATOM 2119 N N . TRP A 1 277 ? -3.470 16.739 9.588 1.00 58.88 277 TRP A N 1
ATOM 2120 C CA . TRP A 1 277 ? -3.548 17.820 10.556 1.00 58.88 277 TRP A CA 1
ATOM 2121 C C . TRP A 1 277 ? -3.715 17.282 11.991 1.00 58.88 277 TRP A C 1
ATOM 2123 O O . TRP A 1 277 ? -2.946 17.653 12.872 1.00 58.88 277 TRP A O 1
ATOM 2133 N N . ALA A 1 278 ? -4.630 16.340 12.219 1.00 44.25 278 ALA A N 1
ATOM 2134 C CA . ALA A 1 278 ? -4.944 15.742 13.516 1.00 44.25 278 ALA A CA 1
ATOM 2135 C C . ALA A 1 278 ? -3.794 14.899 14.080 1.00 44.25 278 ALA A C 1
ATOM 2137 O O . ALA A 1 278 ? -3.596 14.883 15.290 1.00 44.25 278 ALA A O 1
ATOM 2138 N N . THR A 1 279 ? -2.980 14.261 13.232 1.00 50.19 279 THR A N 1
ATOM 2139 C CA . THR A 1 279 ? -1.766 13.543 13.656 1.00 50.19 279 THR A CA 1
ATOM 2140 C C . THR A 1 279 ? -0.701 14.475 14.234 1.00 50.19 279 THR A C 1
ATOM 2142 O O . THR A 1 279 ? 0.197 14.008 14.921 1.00 50.19 279 THR A O 1
ATOM 2145 N N . ARG A 1 280 ? -0.801 15.796 14.022 1.00 53.09 280 ARG A N 1
ATOM 2146 C CA . ARG A 1 280 ? 0.045 16.782 14.720 1.00 53.09 280 ARG A CA 1
ATOM 2147 C C . ARG A 1 280 ? -0.396 17.012 16.173 1.00 53.09 280 ARG A C 1
ATOM 2149 O O . ARG A 1 280 ? 0.327 17.651 16.928 1.00 53.09 280 ARG A O 1
ATOM 2156 N N . PHE A 1 281 ? -1.561 16.491 16.572 1.00 47.97 281 PHE A N 1
ATOM 2157 C CA . PHE A 1 281 ? -2.162 16.667 17.894 1.00 47.97 281 PHE A CA 1
ATOM 2158 C C . PHE A 1 281 ? -2.542 15.302 18.507 1.00 47.97 281 PHE A C 1
ATOM 2160 O O . PHE A 1 281 ? -3.664 14.822 18.317 1.00 47.97 281 PHE A O 1
ATOM 2167 N N . PRO A 1 282 ? -1.661 14.680 19.317 1.00 47.75 282 PRO A N 1
ATOM 2168 C CA . PRO A 1 282 ? -1.821 13.303 19.812 1.00 47.75 282 PRO A CA 1
ATOM 2169 C C . PRO A 1 282 ? -3.135 13.007 20.555 1.00 47.75 282 PRO A C 1
ATOM 2171 O O . PRO A 1 282 ? -3.591 11.867 20.593 1.00 47.75 282 PRO A O 1
ATOM 2174 N N . ARG A 1 283 ? -3.767 14.022 21.162 1.00 45.78 283 ARG A N 1
ATOM 2175 C CA . ARG A 1 283 ? -5.058 13.878 21.861 1.00 45.78 283 ARG A CA 1
ATOM 2176 C C . ARG A 1 283 ? -6.246 13.734 20.901 1.00 45.78 283 ARG A C 1
ATOM 2178 O O . ARG A 1 283 ? -7.195 13.028 21.222 1.00 45.78 283 ARG A O 1
ATOM 2185 N N . ILE A 1 284 ? -6.188 14.373 19.731 1.00 42.03 284 ILE A N 1
ATOM 2186 C CA . ILE A 1 284 ? -7.236 14.303 18.701 1.00 42.03 284 ILE A CA 1
ATOM 2187 C C . ILE A 1 284 ? -7.161 12.961 17.968 1.00 42.03 284 ILE A C 1
ATOM 2189 O O . ILE A 1 284 ? -8.194 12.334 17.750 1.00 42.03 284 ILE A O 1
ATOM 2193 N N . ALA A 1 285 ? -5.950 12.483 17.664 1.00 45.78 285 ALA A N 1
ATOM 2194 C CA . ALA A 1 285 ? -5.738 11.162 17.069 1.00 45.78 285 ALA A CA 1
ATOM 2195 C C . ALA A 1 285 ? -6.379 10.038 17.912 1.00 45.78 285 ALA A C 1
ATOM 2197 O O . ALA A 1 285 ? -7.148 9.239 17.384 1.00 45.78 285 ALA A O 1
ATOM 2198 N N . ARG A 1 286 ? -6.190 10.065 19.242 1.00 50.22 286 ARG A N 1
ATOM 2199 C CA . ARG A 1 286 ? -6.817 9.104 20.173 1.00 50.22 286 ARG A CA 1
ATOM 2200 C C . ARG A 1 286 ? -8.351 9.144 20.174 1.00 50.22 286 ARG A C 1
ATOM 2202 O O . ARG A 1 286 ? -8.989 8.107 20.319 1.00 50.22 286 ARG A O 1
ATOM 2209 N N . LEU A 1 287 ? -8.954 10.327 20.023 1.00 44.06 287 LEU A N 1
ATOM 2210 C CA . LEU A 1 287 ? -10.414 10.479 19.936 1.00 44.06 287 LEU A CA 1
ATOM 2211 C C . LEU A 1 287 ? -10.974 9.891 18.634 1.00 44.06 287 LEU A C 1
ATOM 2213 O O . LEU A 1 287 ? -12.022 9.247 18.657 1.00 44.06 287 LEU A O 1
ATOM 2217 N N . VAL A 1 288 ? -10.269 10.082 17.515 1.00 47.34 288 VAL A N 1
ATOM 2218 C CA . VAL A 1 288 ? -10.629 9.487 16.218 1.00 47.34 288 VAL A CA 1
ATOM 2219 C C . VAL A 1 288 ? -10.550 7.959 16.289 1.00 47.34 288 VAL A C 1
ATOM 2221 O O . VAL A 1 288 ? -11.499 7.291 15.881 1.00 47.34 288 VAL A O 1
ATOM 2224 N N . ASP A 1 289 ? -9.497 7.406 16.896 1.00 48.28 289 ASP A N 1
ATOM 2225 C CA . ASP A 1 289 ? -9.367 5.958 17.112 1.00 48.28 289 ASP A CA 1
ATOM 2226 C C . ASP A 1 289 ? -10.483 5.395 18.006 1.00 48.28 289 ASP A C 1
ATOM 2228 O O . ASP A 1 289 ? -11.055 4.340 17.713 1.00 48.28 289 ASP A O 1
ATOM 2232 N N . GLY A 1 290 ? -10.865 6.119 19.064 1.00 48.12 290 GLY A N 1
ATOM 2233 C CA . GLY A 1 290 ? -11.984 5.743 19.931 1.00 48.12 290 GLY A CA 1
ATOM 2234 C C . GLY A 1 290 ? -13.321 5.660 19.183 1.00 48.12 290 GLY A C 1
ATOM 2235 O O . GLY A 1 290 ? -14.082 4.711 19.377 1.00 48.12 290 GLY A O 1
ATOM 2236 N N . LEU A 1 291 ? -13.588 6.602 18.274 1.00 43.19 291 LEU A N 1
ATOM 2237 C CA . LEU A 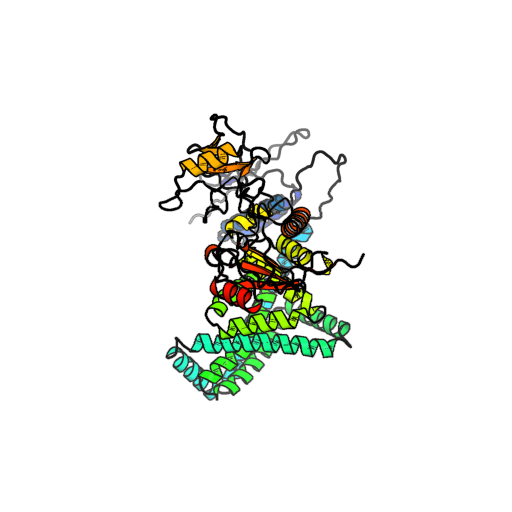1 291 ? -14.815 6.635 17.466 1.00 43.19 291 LEU A CA 1
ATOM 2238 C C . LEU A 1 291 ? -14.856 5.546 16.392 1.00 43.19 291 LEU A C 1
ATOM 2240 O O . LEU A 1 291 ? -15.903 4.930 16.190 1.00 43.19 291 LEU A O 1
ATOM 2244 N N . VAL A 1 292 ? -13.721 5.262 15.749 1.00 47.88 292 VAL A N 1
ATOM 2245 C CA . VAL A 1 292 ? -13.587 4.123 14.824 1.00 47.88 292 VAL A CA 1
ATOM 2246 C C . VAL A 1 292 ? -13.854 2.807 15.562 1.00 47.88 292 VAL A C 1
ATOM 2248 O O . VAL A 1 292 ? -14.533 1.921 15.039 1.00 47.88 292 VAL A O 1
ATOM 2251 N N . THR A 1 293 ? -13.396 2.702 16.812 1.00 49.44 293 THR A N 1
ATOM 2252 C CA . THR A 1 293 ? -13.603 1.513 17.650 1.00 49.44 293 THR A CA 1
ATOM 2253 C C . THR A 1 293 ? -15.071 1.356 18.074 1.00 49.44 293 THR A C 1
ATOM 2255 O O . THR A 1 293 ? -15.622 0.259 17.962 1.00 49.44 293 THR A O 1
ATOM 2258 N N . LEU A 1 294 ? -15.738 2.439 18.490 1.00 44.00 294 LEU A N 1
ATOM 2259 C CA . LEU A 1 294 ? -17.154 2.449 18.896 1.00 44.00 294 LEU A CA 1
ATOM 2260 C C . LEU A 1 294 ? -18.121 2.179 17.732 1.00 44.00 294 LEU A C 1
ATOM 2262 O O . LEU A 1 294 ? -19.096 1.447 17.895 1.00 44.00 294 LEU A O 1
ATOM 2266 N N . GLY A 1 295 ? -17.832 2.719 16.547 1.00 44.06 295 GLY A N 1
ATOM 2267 C CA . GLY A 1 295 ? -18.667 2.564 15.357 1.00 44.06 295 GLY A CA 1
ATOM 2268 C C . GLY A 1 295 ? -18.744 1.150 14.785 1.00 44.06 295 GLY A C 1
ATOM 2269 O O . GLY A 1 295 ? -19.717 0.802 14.121 1.00 44.06 295 GLY A O 1
ATOM 2270 N N . SER A 1 296 ? -17.742 0.315 15.063 1.00 47.34 296 SER A N 1
ATOM 2271 C CA . SER A 1 296 ? -17.680 -1.063 14.560 1.00 47.34 296 SER A CA 1
ATOM 2272 C C . SER A 1 296 ? -18.755 -1.994 15.145 1.00 47.34 296 SER A C 1
ATOM 2274 O O . SER A 1 296 ? -19.043 -3.032 14.554 1.00 47.34 296 SER A O 1
ATOM 2276 N N . LYS A 1 297 ? -19.384 -1.625 16.273 1.00 48.53 297 LYS A N 1
ATOM 2277 C CA . LYS A 1 297 ? -20.318 -2.490 17.016 1.00 48.53 297 LYS A CA 1
ATOM 2278 C C . LYS A 1 297 ? -21.812 -2.233 16.750 1.00 48.53 297 LYS A C 1
ATOM 2280 O O . LYS A 1 297 ? -22.628 -3.011 17.235 1.00 48.53 297 LYS A O 1
ATOM 2285 N N . SER A 1 298 ? -22.207 -1.199 15.996 1.00 39.16 298 SER A N 1
ATOM 2286 C CA . SER A 1 298 ? -23.624 -0.814 15.829 1.00 39.16 298 SER A CA 1
ATOM 2287 C C . SER A 1 298 ? -24.097 -0.729 14.362 1.00 39.16 298 SER A C 1
ATOM 2289 O O . SER A 1 298 ? -23.820 0.224 13.638 1.00 39.16 298 SER A O 1
ATOM 2291 N N . GLY A 1 299 ? -24.891 -1.718 13.927 1.00 65.12 299 GLY A N 1
ATOM 2292 C CA . GLY A 1 299 ? -25.820 -1.646 12.780 1.00 65.12 299 GLY A CA 1
ATOM 2293 C C . GLY A 1 299 ? -25.340 -0.968 11.478 1.00 65.12 299 GLY A C 1
ATOM 2294 O O . GLY A 1 299 ? -24.172 -1.026 11.097 1.00 65.12 299 GLY A O 1
ATOM 2295 N N . ARG A 1 300 ? -26.276 -0.328 10.749 1.00 51.97 300 ARG A N 1
ATOM 2296 C CA . ARG A 1 300 ? -26.022 0.365 9.460 1.00 51.97 300 ARG A CA 1
ATOM 2297 C C . ARG A 1 300 ? -24.945 1.466 9.559 1.00 51.97 300 ARG A C 1
ATOM 2299 O O . ARG A 1 300 ? -24.283 1.724 8.557 1.00 51.97 300 ARG A O 1
ATOM 2306 N N . GLY A 1 301 ? -24.717 2.053 10.741 1.00 51.06 301 GLY A N 1
ATOM 2307 C CA . GLY A 1 301 ? -23.646 3.031 10.990 1.00 51.06 301 GLY A CA 1
ATOM 2308 C C . GLY A 1 301 ? -22.236 2.442 10.871 1.00 51.06 301 GLY A C 1
ATOM 2309 O O . GLY A 1 301 ? -21.333 3.098 10.347 1.00 51.06 301 GLY A O 1
ATOM 2310 N N . GLY A 1 302 ? -22.066 1.166 11.229 1.00 66.38 302 GLY A N 1
ATOM 2311 C CA . GLY A 1 302 ? -20.795 0.457 11.085 1.00 66.38 302 GLY A CA 1
ATOM 2312 C C . GLY A 1 302 ? -20.311 0.345 9.638 1.00 66.38 302 GLY A C 1
ATOM 2313 O O . GLY A 1 302 ? -19.107 0.378 9.397 1.00 66.38 302 GLY A O 1
ATOM 2314 N N . LYS A 1 303 ? -21.219 0.304 8.647 1.00 69.69 303 LYS A N 1
ATOM 2315 C CA . LYS A 1 303 ? -20.839 0.246 7.222 1.00 69.69 303 LYS A CA 1
ATOM 2316 C C . LYS A 1 303 ? -20.156 1.527 6.743 1.00 69.69 303 LYS A C 1
ATOM 2318 O O . LYS A 1 303 ? -19.174 1.443 6.011 1.00 69.69 303 LYS A O 1
ATOM 2323 N N . LEU A 1 304 ? -20.650 2.697 7.156 1.00 68.56 304 LEU A N 1
ATOM 2324 C CA . LEU A 1 304 ? -20.048 3.978 6.776 1.00 68.56 304 LEU A CA 1
ATOM 2325 C C . LEU A 1 304 ? -18.664 4.135 7.410 1.00 68.56 304 LEU A C 1
ATOM 2327 O O . LEU A 1 304 ? -17.719 4.520 6.728 1.00 68.56 304 LEU A O 1
ATOM 2331 N N . ILE A 1 305 ? -18.530 3.783 8.690 1.00 70.06 305 ILE A N 1
ATOM 2332 C CA . ILE A 1 305 ? -17.247 3.851 9.399 1.00 70.06 305 ILE A CA 1
ATOM 2333 C C . ILE A 1 305 ? -16.255 2.861 8.791 1.00 70.06 305 ILE A C 1
ATOM 2335 O O . ILE A 1 305 ? -15.149 3.262 8.450 1.00 70.06 305 ILE A O 1
ATOM 2339 N N . ALA A 1 306 ? -16.665 1.616 8.528 1.00 72.00 306 ALA A N 1
ATOM 2340 C CA . ALA A 1 306 ? -15.826 0.640 7.838 1.00 72.00 306 ALA A CA 1
ATOM 2341 C C . ALA A 1 306 ? -15.379 1.136 6.454 1.00 72.00 306 ALA A C 1
ATOM 2343 O O . ALA A 1 306 ? -14.217 0.964 6.095 1.00 72.00 306 ALA A O 1
ATOM 2344 N N . TYR A 1 307 ? -16.266 1.791 5.700 1.00 75.25 307 TYR A N 1
ATOM 2345 C CA . TYR A 1 307 ? -15.936 2.371 4.400 1.00 75.25 307 TYR A CA 1
ATOM 2346 C C . TYR A 1 307 ? -14.920 3.516 4.514 1.00 75.25 307 TYR A C 1
ATOM 2348 O O . TYR A 1 307 ? -13.917 3.517 3.801 1.00 75.25 307 TYR A O 1
ATOM 2356 N N . VAL A 1 308 ? -15.127 4.458 5.440 1.00 76.75 308 VAL A N 1
ATOM 2357 C CA . VAL A 1 308 ? -14.189 5.565 5.694 1.00 76.75 308 VAL A CA 1
ATOM 2358 C C . VAL A 1 308 ? -12.832 5.028 6.145 1.00 76.75 308 VAL A C 1
ATOM 2360 O O . VAL A 1 308 ? -11.803 5.416 5.594 1.00 76.75 308 VAL A O 1
ATOM 2363 N N . THR A 1 309 ? -12.816 4.086 7.087 1.00 78.88 309 THR A N 1
ATOM 2364 C CA . THR A 1 309 ? -11.595 3.451 7.583 1.00 78.88 309 THR A CA 1
ATOM 2365 C C . THR A 1 309 ? -10.876 2.675 6.476 1.00 78.88 309 THR A C 1
ATOM 2367 O O . THR A 1 309 ? -9.661 2.804 6.338 1.00 78.88 309 THR A O 1
ATOM 2370 N N . ALA A 1 310 ? -11.596 1.927 5.634 1.00 83.12 310 ALA A N 1
ATOM 2371 C CA . ALA A 1 310 ? -11.022 1.228 4.485 1.00 83.12 310 ALA A CA 1
ATOM 2372 C C . ALA A 1 310 ? -10.398 2.202 3.477 1.00 83.12 310 ALA A C 1
ATOM 2374 O O . ALA A 1 310 ? -9.299 1.975 2.966 1.00 83.12 310 ALA A O 1
ATOM 2375 N N . ALA A 1 311 ? -11.067 3.322 3.224 1.00 83.12 311 ALA A N 1
ATOM 2376 C CA . ALA A 1 311 ? -10.589 4.322 2.290 1.00 83.12 311 ALA A CA 1
ATOM 2377 C C . ALA A 1 311 ? -9.380 5.105 2.847 1.00 83.12 311 ALA A C 1
ATOM 2379 O O . ALA A 1 311 ? -8.436 5.403 2.111 1.00 83.12 311 ALA A O 1
ATOM 2380 N N . MET A 1 312 ? -9.337 5.353 4.161 1.00 86.00 312 MET A N 1
ATOM 2381 C CA . MET A 1 312 ? -8.153 5.866 4.860 1.00 86.00 312 MET A CA 1
ATOM 2382 C C . MET A 1 312 ? -6.982 4.884 4.815 1.00 86.00 312 MET A C 1
ATOM 2384 O O . MET A 1 312 ? -5.859 5.288 4.509 1.00 86.00 312 MET A O 1
ATOM 2388 N N . ALA A 1 313 ? -7.242 3.603 5.086 1.00 89.88 313 ALA A N 1
ATOM 2389 C CA . ALA A 1 313 ? -6.245 2.545 5.011 1.00 89.88 313 ALA A CA 1
ATOM 2390 C C . ALA A 1 313 ? -5.655 2.467 3.603 1.00 89.88 313 ALA A C 1
ATOM 2392 O O . ALA A 1 313 ? -4.436 2.499 3.453 1.00 89.88 313 ALA A O 1
ATOM 2393 N N . SER A 1 314 ? -6.498 2.483 2.568 1.00 91.94 314 SER A N 1
ATOM 2394 C CA . SER A 1 314 ? -6.063 2.515 1.169 1.00 91.94 314 SER A CA 1
ATOM 2395 C C . SER A 1 314 ? -5.199 3.746 0.864 1.00 91.94 314 SER A C 1
ATOM 2397 O O . SER A 1 314 ? -4.094 3.634 0.335 1.00 91.94 314 SER A O 1
ATOM 2399 N N . ALA A 1 315 ? -5.654 4.929 1.288 1.00 91.00 315 ALA A N 1
ATOM 2400 C CA . ALA A 1 315 ? -4.960 6.197 1.085 1.00 91.00 315 ALA A CA 1
ATOM 2401 C C . ALA A 1 315 ? -3.583 6.293 1.764 1.00 91.00 315 ALA A C 1
ATOM 2403 O O . ALA A 1 315 ? -2.753 7.088 1.317 1.00 91.00 315 ALA A O 1
ATOM 2404 N N . ARG A 1 316 ? -3.369 5.561 2.862 1.00 93.06 316 ARG A N 1
ATOM 2405 C CA . ARG A 1 316 ? -2.134 5.600 3.659 1.00 93.06 316 ARG A CA 1
ATOM 2406 C C . ARG A 1 316 ? -1.175 4.459 3.343 1.00 93.06 316 ARG A C 1
ATOM 2408 O O . ARG A 1 316 ? 0.022 4.704 3.272 1.00 93.06 316 ARG A O 1
ATOM 2415 N N . SER A 1 317 ? -1.697 3.256 3.129 1.00 96.19 317 SER A N 1
ATOM 2416 C CA . SER A 1 317 ? -0.891 2.038 2.981 1.00 96.19 317 SER A CA 1
ATOM 2417 C C . SER A 1 317 ? -0.458 1.725 1.552 1.00 96.19 317 SER A C 1
ATOM 2419 O O . SER A 1 317 ? 0.398 0.872 1.365 1.00 96.19 317 SER A O 1
ATOM 2421 N N . GLY A 1 318 ? -1.057 2.351 0.535 1.00 96.62 318 GLY A N 1
ATOM 2422 C CA . GLY A 1 318 ? -0.791 2.004 -0.868 1.00 96.62 318 GLY A CA 1
ATOM 2423 C C . GLY A 1 318 ? -1.482 0.716 -1.334 1.00 96.62 318 GLY A C 1
ATOM 2424 O O . GLY A 1 318 ? -1.263 0.254 -2.454 1.00 96.62 318 GLY A O 1
ATOM 2425 N N . ILE A 1 319 ? -2.350 0.147 -0.494 1.00 98.00 319 ILE A N 1
ATOM 2426 C CA . ILE A 1 319 ? -3.250 -0.949 -0.854 1.00 98.00 319 ILE A CA 1
ATOM 2427 C C . ILE A 1 319 ? -4.470 -0.354 -1.574 1.00 98.00 319 ILE A C 1
ATOM 2429 O O . ILE A 1 319 ? -5.004 0.673 -1.153 1.00 98.00 319 ILE A O 1
ATOM 2433 N N . THR A 1 320 ? -4.945 -0.965 -2.662 1.00 96.94 320 THR A N 1
ATOM 2434 C CA . THR A 1 320 ? -6.150 -0.469 -3.356 1.00 96.94 320 THR A CA 1
ATOM 2435 C C . THR A 1 320 ? -7.386 -0.671 -2.476 1.00 96.94 320 THR A C 1
ATOM 2437 O O . THR A 1 320 ? -7.430 -1.578 -1.644 1.00 96.94 320 THR A O 1
ATOM 2440 N N . SER A 1 321 ? -8.428 0.146 -2.645 1.00 94.19 321 SER A N 1
ATOM 2441 C CA . SER A 1 321 ? -9.645 0.014 -1.824 1.00 94.19 321 SER A CA 1
ATOM 2442 C C . SER A 1 321 ? -10.322 -1.351 -2.002 1.00 94.19 321 SER A C 1
ATOM 2444 O O . SER A 1 321 ? -10.842 -1.910 -1.038 1.00 94.19 321 SER A O 1
ATOM 2446 N N . ARG A 1 322 ? -10.244 -1.937 -3.206 1.00 95.81 322 ARG A N 1
ATOM 2447 C CA . ARG A 1 322 ? -10.701 -3.307 -3.470 1.00 95.81 322 ARG A CA 1
ATOM 2448 C C . ARG A 1 322 ? -9.886 -4.330 -2.677 1.00 95.81 322 ARG A C 1
ATOM 2450 O O . ARG A 1 322 ? -10.461 -5.222 -2.063 1.00 95.81 322 ARG A O 1
ATOM 2457 N N . HIS A 1 323 ? -8.561 -4.198 -2.645 1.00 98.00 323 HIS A N 1
ATOM 2458 C CA . HIS A 1 323 ? -7.700 -5.143 -1.929 1.00 98.00 323 HIS A CA 1
ATOM 2459 C C . HIS A 1 323 ? -7.805 -4.999 -0.409 1.00 98.00 323 HIS A C 1
ATOM 2461 O O . HIS A 1 323 ? -7.764 -6.005 0.290 1.00 98.00 323 HIS A O 1
ATOM 2467 N N . VAL A 1 324 ? -8.049 -3.793 0.113 1.00 97.31 324 VAL A N 1
ATOM 2468 C CA . VAL A 1 324 ? -8.376 -3.574 1.534 1.00 97.31 324 VAL A CA 1
ATOM 2469 C C . VAL A 1 324 ? -9.563 -4.441 1.974 1.00 97.31 324 VAL A C 1
ATOM 2471 O O . VAL A 1 324 ? -9.499 -5.083 3.021 1.00 97.31 324 VAL A O 1
ATOM 2474 N N . GLN A 1 325 ? -10.612 -4.536 1.153 1.00 95.44 325 GLN A N 1
ATOM 2475 C CA . GLN A 1 325 ? -11.766 -5.393 1.449 1.00 95.44 325 GLN A CA 1
ATOM 2476 C C . GLN A 1 325 ? -11.398 -6.883 1.439 1.00 95.44 325 GLN A C 1
ATOM 2478 O O . GLN A 1 325 ? -11.908 -7.645 2.261 1.00 95.44 325 GLN A O 1
ATOM 2483 N N . VAL A 1 326 ? -10.490 -7.305 0.549 1.00 96.88 326 VAL A N 1
ATOM 2484 C CA . VAL A 1 326 ? -9.959 -8.680 0.531 1.00 96.88 326 VAL A CA 1
ATOM 2485 C C . VAL A 1 326 ? -9.222 -8.977 1.833 1.00 96.88 326 VAL A C 1
ATOM 2487 O O . VAL A 1 326 ? -9.498 -9.999 2.457 1.00 96.88 326 VAL A O 1
ATOM 2490 N N . PHE A 1 327 ? -8.354 -8.070 2.286 1.00 97.81 327 PHE A N 1
ATOM 2491 C CA . PHE A 1 327 ? -7.652 -8.212 3.560 1.00 97.81 327 PHE A CA 1
ATOM 2492 C C . PHE A 1 327 ? -8.609 -8.301 4.750 1.00 97.81 327 PHE A C 1
ATOM 2494 O O . PHE A 1 327 ? -8.477 -9.220 5.554 1.00 97.81 327 PHE A O 1
ATOM 2501 N N . GLN A 1 328 ? -9.601 -7.409 4.844 1.00 95.75 328 GLN A N 1
ATOM 2502 C CA . GLN A 1 328 ? -10.612 -7.465 5.906 1.00 95.75 328 GLN A CA 1
ATOM 2503 C C . GLN A 1 328 ? -11.385 -8.786 5.886 1.00 95.75 328 GLN A C 1
ATOM 2505 O O . GLN A 1 328 ? -11.549 -9.421 6.927 1.00 95.75 328 GLN A O 1
ATOM 2510 N N . ARG A 1 329 ? -11.827 -9.229 4.701 1.00 95.50 329 ARG A N 1
ATOM 2511 C CA . ARG A 1 329 ? -12.541 -10.498 4.543 1.00 95.50 329 ARG A CA 1
ATOM 2512 C C . ARG A 1 329 ? -11.679 -11.666 5.007 1.00 95.50 329 ARG A C 1
ATOM 2514 O O . ARG A 1 329 ? -12.155 -12.443 5.822 1.00 95.50 329 ARG A O 1
ATOM 2521 N N . VAL A 1 330 ? -10.437 -11.776 4.533 1.00 96.56 330 VAL A N 1
ATOM 2522 C CA . VAL A 1 330 ? -9.535 -12.884 4.893 1.00 96.56 330 VAL A CA 1
ATOM 2523 C C . VAL A 1 330 ? -9.161 -12.845 6.377 1.00 96.56 330 VAL A C 1
ATOM 2525 O O . VAL A 1 330 ? -9.116 -13.897 7.002 1.00 96.56 330 VAL A O 1
ATOM 2528 N N . ALA A 1 331 ? -8.945 -11.666 6.967 1.00 96.31 331 ALA A N 1
ATOM 2529 C CA . ALA A 1 331 ? -8.679 -11.526 8.401 1.00 96.31 331 ALA A CA 1
ATOM 2530 C C . ALA A 1 331 ? -9.869 -11.981 9.263 1.00 96.31 331 ALA A C 1
ATOM 2532 O O . ALA A 1 331 ? -9.673 -12.599 10.317 1.00 96.31 331 ALA A O 1
ATOM 2533 N N . SER A 1 332 ? -11.093 -11.694 8.805 1.00 94.00 332 SER A N 1
ATOM 2534 C CA . SER A 1 332 ? -12.321 -11.953 9.554 1.00 94.00 332 SER A CA 1
ATOM 2535 C C . SER A 1 332 ? -12.503 -13.422 9.933 1.00 94.00 332 SER A C 1
ATOM 2537 O O . SER A 1 332 ? -12.090 -14.338 9.214 1.00 94.00 332 SER A O 1
ATOM 2539 N N . SER A 1 333 ? -13.185 -13.663 11.054 1.00 79.94 333 SER A N 1
ATOM 2540 C CA . SER A 1 333 ? -13.561 -15.022 11.465 1.00 79.94 333 SER A CA 1
ATOM 2541 C C . SER A 1 333 ? -14.443 -15.710 10.413 1.00 79.94 333 SER A C 1
ATOM 2543 O O . SER A 1 333 ? -14.295 -16.905 10.177 1.00 79.94 333 SER A O 1
ATOM 2545 N N . ASN A 1 334 ? -15.270 -14.940 9.699 1.00 77.06 334 ASN A N 1
ATOM 2546 C CA . ASN A 1 334 ? -16.128 -15.435 8.618 1.00 77.06 334 ASN A CA 1
ATOM 2547 C C . ASN A 1 334 ? -15.351 -15.777 7.334 1.00 77.06 334 ASN A C 1
ATOM 2549 O O . ASN A 1 334 ? -15.811 -16.582 6.533 1.00 77.06 334 ASN A O 1
ATOM 2553 N N . GLY A 1 335 ? -14.166 -15.192 7.134 1.00 74.25 335 GLY A N 1
ATOM 2554 C CA . GLY A 1 335 ? -13.260 -15.527 6.030 1.00 74.25 335 GLY A CA 1
ATOM 2555 C C . GLY A 1 335 ? -12.428 -16.785 6.266 1.00 74.25 335 GLY A C 1
ATOM 2556 O O . GLY A 1 335 ? -11.538 -17.087 5.474 1.00 74.25 335 GLY A O 1
ATOM 2557 N N . GLY A 1 336 ? -12.676 -17.497 7.368 1.00 76.38 336 GLY A N 1
ATOM 2558 C CA . GLY A 1 336 ? -12.097 -18.806 7.657 1.00 76.38 336 GLY A CA 1
ATOM 2559 C C . GLY A 1 336 ? -10.679 -18.786 8.226 1.00 76.38 336 GLY A C 1
ATOM 2560 O O . GLY A 1 336 ? -10.193 -19.839 8.631 1.00 76.38 336 GLY A O 1
ATOM 2561 N N . GLN A 1 337 ? -10.006 -17.630 8.301 1.00 86.06 337 GLN A N 1
ATOM 2562 C CA . GLN A 1 337 ? -8.664 -17.571 8.892 1.00 86.06 337 GLN A CA 1
ATOM 2563 C C . GLN A 1 337 ? -8.684 -17.141 10.354 1.00 86.06 337 GLN A C 1
ATOM 2565 O O . GLN A 1 337 ? -7.910 -17.700 11.122 1.00 86.06 337 GLN A O 1
ATOM 2570 N N . ASN A 1 338 ? -9.541 -16.198 10.772 1.00 94.25 338 ASN A N 1
ATOM 2571 C CA . ASN A 1 338 ? -9.514 -15.631 12.129 1.00 94.25 338 ASN A CA 1
ATOM 2572 C C . ASN A 1 338 ? -8.078 -15.223 12.531 1.00 94.25 338 ASN A C 1
ATOM 2574 O O . ASN A 1 338 ? -7.433 -15.855 13.381 1.00 94.25 338 ASN A O 1
ATOM 2578 N N . ARG A 1 339 ? -7.526 -14.230 11.826 1.00 95.75 339 ARG A N 1
ATOM 2579 C CA . ARG A 1 339 ? -6.142 -13.755 11.989 1.00 95.75 339 ARG A CA 1
ATOM 2580 C C . ARG A 1 339 ? -6.101 -12.237 12.056 1.00 95.75 339 ARG A C 1
ATOM 2582 O O . ARG A 1 339 ? -6.878 -11.572 11.385 1.00 95.75 339 ARG A O 1
ATOM 2589 N N . ILE A 1 340 ? -5.143 -11.700 12.807 1.00 96.25 340 ILE A N 1
ATOM 2590 C CA . ILE A 1 340 ? -4.693 -10.324 12.587 1.00 96.25 340 ILE A CA 1
ATOM 2591 C C . ILE A 1 340 ? -3.670 -10.385 11.455 1.00 96.25 340 ILE A C 1
ATOM 2593 O O . ILE A 1 340 ? -2.666 -11.091 11.574 1.00 96.25 340 ILE A O 1
ATOM 2597 N N . ILE A 1 341 ? -3.941 -9.690 10.356 1.00 97.38 341 ILE A N 1
ATOM 2598 C CA . ILE A 1 341 ? -3.054 -9.630 9.191 1.00 97.38 341 ILE A CA 1
ATOM 2599 C C . ILE A 1 341 ? -2.474 -8.228 9.138 1.00 97.38 341 ILE A C 1
ATOM 2601 O O . ILE A 1 341 ? -3.214 -7.274 8.924 1.00 97.38 341 ILE A O 1
ATOM 2605 N N . ALA A 1 342 ? -1.169 -8.095 9.338 1.00 97.19 342 ALA A N 1
ATOM 2606 C CA . ALA A 1 342 ? -0.475 -6.823 9.229 1.00 97.19 342 ALA A CA 1
ATOM 2607 C C . ALA A 1 342 ? 0.333 -6.774 7.931 1.00 97.19 342 ALA A C 1
ATOM 2609 O O . ALA A 1 342 ? 1.021 -7.735 7.586 1.00 97.19 342 ALA A O 1
ATOM 2610 N N . VAL A 1 343 ? 0.263 -5.655 7.218 1.00 97.69 343 VAL A N 1
ATOM 2611 C CA . VAL A 1 343 ? 0.892 -5.442 5.908 1.00 97.69 343 VAL A CA 1
ATOM 2612 C C . VAL A 1 343 ? 1.677 -4.143 5.954 1.00 97.69 343 VAL A C 1
ATOM 2614 O O . VAL A 1 343 ? 1.176 -3.133 6.453 1.00 97.69 343 VAL A O 1
ATOM 2617 N N . ARG A 1 344 ? 2.907 -4.158 5.444 1.00 97.12 344 ARG A N 1
ATOM 2618 C CA . ARG A 1 344 ? 3.729 -2.949 5.343 1.00 97.12 344 ARG A CA 1
ATOM 2619 C C . ARG A 1 344 ? 3.117 -1.982 4.338 1.00 97.12 344 ARG A C 1
ATOM 2621 O O . ARG A 1 344 ? 2.423 -2.391 3.409 1.00 97.12 344 ARG A O 1
ATOM 2628 N N . PHE A 1 345 ? 3.389 -0.693 4.504 1.00 97.12 345 PHE A N 1
ATOM 2629 C CA . PHE A 1 345 ? 2.996 0.283 3.497 1.00 97.12 345 PHE A CA 1
ATOM 2630 C C . PHE A 1 345 ? 3.744 0.032 2.186 1.00 97.12 345 PHE A C 1
ATOM 2632 O O . PHE A 1 345 ? 4.975 0.029 2.134 1.00 97.12 345 PHE A O 1
ATOM 2639 N N . THR A 1 346 ? 2.982 -0.128 1.111 1.00 96.44 346 THR A N 1
ATOM 2640 C CA . THR A 1 346 ? 3.475 -0.112 -0.261 1.00 96.44 346 THR A CA 1
ATOM 2641 C C . THR A 1 346 ? 3.681 1.339 -0.700 1.00 96.44 346 THR A C 1
ATOM 2643 O O . THR A 1 346 ? 3.016 2.265 -0.227 1.00 96.44 346 THR A O 1
ATOM 2646 N N . ASN A 1 347 ? 4.595 1.566 -1.643 1.00 97.12 347 ASN A N 1
ATOM 2647 C CA . ASN A 1 347 ? 4.772 2.881 -2.252 1.00 97.12 347 ASN A CA 1
ATOM 2648 C C . ASN A 1 347 ? 3.432 3.387 -2.832 1.00 97.12 347 ASN A C 1
ATOM 2650 O O . ASN A 1 347 ? 2.845 2.771 -3.722 1.00 97.12 347 ASN A O 1
ATOM 2654 N N . LEU A 1 348 ? 2.958 4.540 -2.343 1.00 96.81 348 LEU A N 1
ATOM 2655 C CA . LEU A 1 348 ? 1.662 5.117 -2.718 1.00 96.81 348 LEU A CA 1
ATOM 2656 C C . LEU A 1 348 ? 1.521 5.362 -4.227 1.00 96.81 348 LEU A C 1
ATOM 2658 O O . LEU A 1 348 ? 0.407 5.297 -4.753 1.00 96.81 348 LEU A O 1
ATOM 2662 N N . LYS A 1 349 ? 2.624 5.627 -4.938 1.00 97.50 349 LYS A N 1
ATOM 2663 C CA . LYS A 1 349 ? 2.620 5.807 -6.396 1.00 97.50 349 LYS A CA 1
ATOM 2664 C C . LYS A 1 349 ? 2.375 4.495 -7.143 1.00 97.50 349 LYS A C 1
ATOM 2666 O O . LYS A 1 349 ? 1.865 4.549 -8.260 1.00 97.50 349 LYS A O 1
ATOM 2671 N N . SER A 1 350 ? 2.664 3.347 -6.527 1.00 98.00 350 SER A N 1
ATOM 2672 C CA . SER A 1 350 ? 2.395 2.017 -7.089 1.00 98.00 350 SER A CA 1
ATOM 2673 C C . SER A 1 350 ? 0.903 1.686 -7.110 1.00 98.00 350 SER A C 1
ATOM 2675 O O . SER A 1 350 ? 0.459 0.959 -7.993 1.00 98.00 350 SER A O 1
ATOM 2677 N N . THR A 1 351 ? 0.110 2.255 -6.191 1.00 97.44 351 THR A N 1
ATOM 2678 C CA . THR A 1 351 ? -1.324 1.943 -6.009 1.00 97.44 351 THR A CA 1
ATOM 2679 C C . THR A 1 351 ? -2.118 1.989 -7.313 1.00 97.44 351 THR A C 1
ATOM 2681 O O . THR A 1 351 ? -2.882 1.074 -7.598 1.00 97.44 351 THR A O 1
ATOM 2684 N N . LYS A 1 352 ? -1.911 3.023 -8.143 1.00 97.56 352 LYS A N 1
ATOM 2685 C CA . LYS A 1 352 ? -2.629 3.170 -9.422 1.00 97.56 352 LYS A CA 1
ATOM 2686 C C . LYS A 1 352 ? -2.276 2.086 -10.441 1.00 97.56 352 LYS A C 1
ATOM 2688 O O . LYS A 1 352 ? -3.101 1.750 -11.276 1.00 97.56 352 LYS A O 1
ATOM 2693 N N . TRP A 1 353 ? -1.055 1.560 -10.402 1.00 98.38 353 TRP A N 1
ATOM 2694 C CA . TRP A 1 353 ? -0.614 0.512 -11.318 1.00 98.38 353 TRP A CA 1
ATOM 2695 C C . TRP A 1 353 ? -1.079 -0.859 -10.839 1.00 98.38 353 TRP A C 1
ATOM 2697 O O . TRP A 1 353 ? -1.499 -1.683 -11.647 1.00 98.38 353 TRP A O 1
ATOM 2707 N N . ILE A 1 354 ? -1.074 -1.068 -9.520 1.00 98.31 354 ILE A N 1
ATOM 2708 C CA . ILE A 1 354 ? -1.675 -2.245 -8.889 1.00 98.31 354 ILE A CA 1
ATOM 2709 C C . ILE A 1 354 ? -3.162 -2.326 -9.259 1.00 98.31 354 ILE A C 1
ATOM 2711 O O . ILE A 1 354 ? -3.619 -3.369 -9.706 1.00 98.31 354 ILE A O 1
ATOM 2715 N N . ASP A 1 355 ? -3.891 -1.211 -9.170 1.00 97.06 355 ASP A N 1
ATOM 2716 C CA . ASP A 1 355 ? -5.310 -1.134 -9.549 1.00 97.06 355 ASP A CA 1
ATOM 2717 C C . ASP A 1 355 ? -5.555 -1.430 -11.044 1.00 97.06 355 ASP A C 1
ATOM 2719 O O . ASP A 1 355 ? -6.577 -1.998 -11.416 1.00 97.06 355 ASP A O 1
ATOM 2723 N N . ARG A 1 356 ? -4.572 -1.125 -11.905 1.00 97.56 356 ARG A N 1
ATOM 2724 C CA . ARG A 1 356 ? -4.572 -1.441 -13.349 1.00 97.56 356 ARG A CA 1
ATOM 2725 C C . ARG A 1 356 ? -4.058 -2.847 -13.683 1.00 97.56 356 ARG A C 1
ATOM 2727 O O . ARG A 1 356 ? -3.806 -3.159 -14.853 1.00 97.56 356 ARG A O 1
ATOM 2734 N N . GLY A 1 357 ? -3.832 -3.685 -12.678 1.00 97.69 357 GLY A N 1
ATOM 2735 C CA . GLY A 1 357 ? -3.412 -5.063 -12.881 1.00 97.69 357 GLY A CA 1
ATOM 2736 C C . GLY A 1 357 ? -1.979 -5.231 -13.384 1.00 97.69 357 GLY A C 1
ATOM 2737 O O . GLY A 1 357 ? -1.702 -6.160 -14.140 1.00 97.69 357 GLY A O 1
ATOM 2738 N N . TYR A 1 358 ? -1.052 -4.358 -12.992 1.00 98.50 358 TYR A N 1
ATOM 2739 C CA . TYR A 1 358 ? 0.379 -4.542 -13.278 1.00 98.50 358 TYR A CA 1
ATOM 2740 C C . TYR A 1 358 ? 0.979 -5.592 -12.341 1.00 98.50 358 TYR A C 1
ATOM 2742 O O . TYR A 1 358 ? 0.580 -5.595 -11.183 1.00 98.50 358 TYR A O 1
ATOM 2750 N N . PRO A 1 359 ? 1.925 -6.444 -12.767 1.00 98.31 359 PRO A N 1
ATOM 2751 C CA . PRO A 1 359 ? 2.479 -7.516 -11.933 1.00 98.31 359 PRO A CA 1
ATOM 2752 C C . PRO A 1 359 ? 3.249 -7.003 -10.710 1.00 98.31 359 PRO A C 1
ATOM 2754 O O . PRO A 1 359 ? 3.989 -6.023 -10.786 1.00 98.31 359 PRO A O 1
ATOM 2757 N N . GLY A 1 360 ? 3.081 -7.679 -9.570 1.00 97.94 360 GLY A N 1
ATOM 2758 C CA . GLY A 1 360 ? 3.881 -7.425 -8.370 1.00 97.94 360 GLY A CA 1
ATOM 2759 C C . GLY A 1 360 ? 5.310 -7.945 -8.529 1.00 97.94 360 GLY A C 1
ATOM 2760 O O . GLY A 1 360 ? 5.556 -8.927 -9.227 1.00 97.94 360 GLY A O 1
ATOM 2761 N N . LYS A 1 361 ? 6.262 -7.285 -7.877 1.00 96.50 361 LYS A N 1
ATOM 2762 C CA . LYS A 1 361 ? 7.673 -7.665 -7.903 1.00 96.50 361 LYS A CA 1
ATOM 2763 C C . LYS A 1 361 ? 7.926 -8.941 -7.084 1.00 96.50 361 LYS A C 1
ATOM 2765 O O . LYS A 1 361 ? 7.683 -8.924 -5.884 1.00 96.50 361 LYS A O 1
ATOM 2770 N N . PRO A 1 362 ? 8.473 -10.023 -7.661 1.00 95.75 362 PRO A N 1
ATOM 2771 C CA . PRO A 1 362 ? 8.764 -11.229 -6.893 1.00 95.75 362 PRO A CA 1
ATOM 2772 C C . PRO A 1 362 ? 9.981 -11.047 -5.979 1.00 95.75 362 PRO A C 1
ATOM 2774 O O . PRO A 1 362 ? 10.836 -10.186 -6.195 1.00 95.75 362 PRO A O 1
ATOM 2777 N N . MET A 1 363 ? 10.127 -11.953 -5.009 1.00 93.38 363 MET A N 1
ATOM 2778 C CA . MET A 1 363 ? 11.238 -11.949 -4.051 1.00 93.38 363 MET A CA 1
ATOM 2779 C C . MET A 1 363 ? 12.631 -12.032 -4.700 1.00 93.38 363 MET A C 1
ATOM 2781 O O . MET A 1 363 ? 13.605 -11.568 -4.100 1.00 93.38 363 MET A O 1
ATOM 2785 N N . SER A 1 364 ? 12.743 -12.620 -5.895 1.00 94.38 364 SER A N 1
ATOM 2786 C CA . SER A 1 364 ? 13.997 -12.726 -6.652 1.00 94.38 364 SER A CA 1
ATOM 2787 C C . SER A 1 364 ? 14.497 -11.383 -7.190 1.00 94.38 364 SER A C 1
ATOM 2789 O O . SER A 1 364 ? 15.689 -11.242 -7.424 1.00 94.38 364 SER A O 1
ATOM 2791 N N . VAL A 1 365 ? 13.629 -10.375 -7.325 1.00 95.31 365 VAL A N 1
ATOM 2792 C CA . VAL A 1 365 ? 13.997 -9.042 -7.819 1.00 95.31 365 VAL A CA 1
ATOM 2793 C C . VAL A 1 365 ? 14.173 -8.092 -6.633 1.00 95.31 365 VAL A C 1
ATOM 2795 O O . VAL A 1 365 ? 13.206 -7.643 -6.015 1.00 95.31 365 VAL A O 1
ATOM 2798 N N . LYS A 1 366 ? 15.424 -7.751 -6.297 1.00 92.75 366 LYS A N 1
ATOM 2799 C CA . LYS A 1 366 ? 15.740 -6.891 -5.135 1.00 92.75 366 LYS A CA 1
ATOM 2800 C C . LYS A 1 366 ? 15.575 -5.389 -5.383 1.00 92.75 366 LYS A C 1
ATOM 2802 O O . LYS A 1 366 ? 15.516 -4.614 -4.424 1.00 92.75 366 LYS A O 1
ATOM 2807 N N . VAL A 1 367 ? 15.393 -5.001 -6.646 1.00 94.50 367 VAL A N 1
ATOM 2808 C CA . VAL A 1 367 ? 15.131 -3.627 -7.103 1.00 94.50 367 VAL A CA 1
ATOM 2809 C C . VAL A 1 367 ? 13.955 -3.002 -6.338 1.00 94.50 367 VAL A C 1
ATOM 2811 O O . VAL A 1 367 ? 12.957 -3.668 -6.050 1.00 94.50 367 VAL A O 1
ATOM 2814 N N . LYS A 1 368 ? 14.045 -1.721 -5.968 1.00 94.56 368 LYS A N 1
ATOM 2815 C CA . LYS A 1 368 ? 12.952 -1.011 -5.283 1.00 94.56 368 LYS A CA 1
ATOM 2816 C C . LYS A 1 368 ? 12.038 -0.305 -6.288 1.00 94.56 368 LYS A C 1
ATOM 2818 O O . LYS A 1 368 ? 12.386 -0.091 -7.445 1.00 94.56 368 LYS A O 1
ATOM 2823 N N . THR A 1 369 ? 10.835 0.035 -5.842 1.00 96.69 369 THR A N 1
ATOM 2824 C CA . THR A 1 369 ? 9.935 0.912 -6.599 1.00 96.69 369 THR A CA 1
ATOM 2825 C C . THR A 1 369 ? 10.408 2.356 -6.500 1.00 96.69 369 THR A C 1
ATOM 2827 O O . THR A 1 369 ? 10.690 2.817 -5.398 1.00 96.69 369 THR A O 1
ATOM 2830 N N . SER A 1 370 ? 10.423 3.075 -7.617 1.00 96.44 370 SER A N 1
ATOM 2831 C CA . SER A 1 370 ? 10.717 4.507 -7.684 1.00 96.44 370 SER A CA 1
ATOM 2832 C C . SER A 1 370 ? 9.670 5.332 -6.927 1.00 96.44 370 SER A C 1
ATOM 2834 O O . SER A 1 370 ? 8.469 5.196 -7.167 1.00 96.44 370 SER A O 1
ATOM 2836 N N . ASP A 1 371 ? 10.103 6.249 -6.061 1.00 94.81 371 ASP A N 1
ATOM 2837 C CA . ASP A 1 371 ? 9.211 7.182 -5.346 1.00 94.81 371 ASP A CA 1
ATOM 2838 C C . ASP A 1 371 ? 8.526 8.195 -6.278 1.00 94.81 371 ASP A C 1
ATOM 2840 O O . ASP A 1 371 ? 7.492 8.773 -5.935 1.00 94.81 371 ASP A O 1
ATOM 2844 N N . LYS A 1 372 ? 9.063 8.376 -7.492 1.00 95.81 372 LYS A N 1
ATOM 2845 C CA . LYS A 1 372 ? 8.483 9.236 -8.530 1.00 95.81 372 LYS A CA 1
ATOM 2846 C C . LYS A 1 372 ? 7.334 8.535 -9.252 1.00 95.81 372 LYS A C 1
ATOM 2848 O O . LYS A 1 372 ? 6.243 9.097 -9.377 1.00 95.81 372 LYS A O 1
ATOM 2853 N N . THR A 1 373 ? 7.575 7.319 -9.745 1.00 97.25 373 THR A N 1
ATOM 2854 C CA . THR A 1 373 ? 6.654 6.637 -10.668 1.00 97.25 373 THR A CA 1
ATOM 2855 C C . THR A 1 373 ? 5.837 5.529 -10.018 1.00 97.25 373 THR A C 1
ATOM 2857 O O . THR A 1 373 ? 4.743 5.255 -10.505 1.00 97.25 373 THR A O 1
ATOM 2860 N N . GLY A 1 374 ? 6.308 4.914 -8.929 1.00 97.31 374 GLY A N 1
ATOM 2861 C CA . GLY A 1 374 ? 5.712 3.707 -8.343 1.00 97.31 374 GLY A CA 1
ATOM 2862 C C . GLY A 1 374 ? 6.000 2.425 -9.130 1.00 97.31 374 GLY A C 1
ATOM 2863 O O . GLY A 1 374 ? 5.342 1.409 -8.927 1.00 97.31 374 GLY A O 1
ATOM 2864 N N . ILE A 1 375 ? 6.947 2.477 -10.065 1.00 98.38 375 ILE A N 1
ATOM 2865 C CA . ILE A 1 375 ? 7.379 1.343 -10.885 1.00 98.38 375 ILE A CA 1
ATOM 2866 C C . ILE A 1 375 ? 8.722 0.840 -10.355 1.00 98.38 375 ILE A C 1
ATOM 2868 O O . ILE A 1 375 ? 9.521 1.627 -9.848 1.00 98.38 375 ILE A O 1
ATOM 2872 N N . VAL A 1 376 ? 8.971 -0.466 -10.432 1.00 98.12 376 VAL A N 1
ATOM 2873 C CA . VAL A 1 376 ? 10.273 -1.056 -10.104 1.00 98.12 376 VAL A CA 1
ATOM 2874 C C . VAL A 1 376 ? 11.309 -0.570 -11.113 1.00 98.12 376 VAL A C 1
ATOM 2876 O O . VAL A 1 376 ? 11.230 -0.882 -12.301 1.00 98.12 376 VAL A O 1
ATOM 2879 N N . THR A 1 377 ? 12.276 0.210 -10.635 1.00 97.88 377 THR A N 1
ATOM 2880 C CA . THR A 1 377 ? 13.273 0.877 -11.476 1.00 97.88 377 THR A CA 1
ATOM 2881 C C . THR A 1 377 ? 14.644 0.698 -10.856 1.00 97.88 377 THR A C 1
ATOM 2883 O O . THR A 1 377 ? 14.840 1.006 -9.680 1.00 97.88 377 THR A O 1
ATOM 2886 N N . VAL A 1 378 ? 15.602 0.210 -11.640 1.00 96.06 378 VAL A N 1
ATOM 2887 C CA . VAL A 1 378 ? 16.997 0.128 -11.223 1.00 96.06 378 VAL A CA 1
ATOM 2888 C C . VAL A 1 378 ? 17.522 1.543 -11.014 1.00 96.06 378 VAL A C 1
ATOM 2890 O O . VAL A 1 378 ? 17.693 2.313 -11.953 1.00 96.06 378 VAL A O 1
ATOM 2893 N N . GLN A 1 379 ? 17.764 1.880 -9.754 1.00 89.00 379 GLN A N 1
ATOM 2894 C CA . GLN A 1 379 ? 18.374 3.131 -9.332 1.00 89.00 379 GLN A CA 1
ATOM 2895 C C . GLN A 1 379 ? 19.516 2.819 -8.366 1.00 89.00 379 GLN A C 1
ATOM 2897 O O . GLN A 1 379 ? 19.536 1.773 -7.706 1.00 89.00 379 GLN A O 1
ATOM 2902 N N . LYS A 1 380 ? 20.477 3.739 -8.264 1.00 76.75 380 LYS A N 1
ATOM 2903 C CA . LYS A 1 380 ? 21.533 3.657 -7.253 1.00 76.75 380 LYS A CA 1
ATOM 2904 C C . LYS A 1 380 ? 20.910 3.891 -5.874 1.00 76.75 380 LYS A C 1
ATOM 2906 O O . LYS A 1 380 ? 20.648 5.027 -5.487 1.00 76.75 380 LYS A O 1
ATOM 2911 N N . HIS A 1 381 ? 20.650 2.814 -5.137 1.00 70.19 381 HIS A N 1
ATOM 2912 C CA . HIS A 1 381 ? 20.092 2.883 -3.788 1.00 70.19 381 HIS A CA 1
ATOM 2913 C C . HIS A 1 381 ? 21.220 2.850 -2.753 1.00 70.19 381 HIS A C 1
ATOM 2915 O O . HIS A 1 381 ? 21.636 1.785 -2.302 1.00 70.19 381 HIS A O 1
ATOM 2921 N N . GLY A 1 382 ? 21.715 4.026 -2.366 1.00 70.31 382 GLY A N 1
ATOM 2922 C CA . GLY A 1 382 ? 22.709 4.164 -1.299 1.00 70.31 382 GLY A CA 1
ATOM 2923 C C . GLY A 1 382 ? 24.091 3.562 -1.617 1.00 70.31 382 GLY A C 1
ATOM 2924 O O . GLY A 1 382 ? 24.367 3.184 -2.754 1.00 70.31 382 GLY A O 1
ATOM 2925 N N . PRO A 1 383 ? 24.991 3.496 -0.619 1.00 71.00 383 PRO A N 1
ATOM 2926 C CA . PRO A 1 383 ? 26.394 3.124 -0.830 1.00 71.00 383 PRO A CA 1
ATOM 2927 C C . PRO A 1 383 ? 26.642 1.613 -0.970 1.00 71.00 383 PRO A C 1
ATOM 2929 O O . PRO A 1 383 ? 27.703 1.225 -1.443 1.00 71.00 383 PRO A O 1
ATOM 2932 N N . LYS A 1 384 ? 25.700 0.755 -0.550 1.00 73.94 384 LYS A N 1
ATOM 2933 C CA . LYS A 1 384 ? 25.905 -0.707 -0.457 1.00 73.94 384 LYS A CA 1
ATOM 2934 C C . LYS A 1 384 ? 25.300 -1.518 -1.603 1.00 73.94 384 LYS A C 1
ATOM 2936 O O . LYS A 1 384 ? 25.549 -2.716 -1.678 1.00 73.94 384 LYS A O 1
ATOM 2941 N N . THR A 1 385 ? 24.502 -0.899 -2.467 1.00 75.06 385 THR A N 1
ATOM 2942 C CA . THR A 1 385 ? 23.787 -1.602 -3.538 1.00 75.06 385 THR A CA 1
ATOM 2943 C C . THR A 1 385 ? 24.204 -1.041 -4.882 1.00 75.06 385 THR A C 1
ATOM 2945 O O . THR A 1 385 ? 23.929 0.119 -5.196 1.00 75.06 385 THR A O 1
ATOM 2948 N N . THR A 1 386 ? 24.887 -1.871 -5.664 1.00 85.44 386 THR A N 1
ATOM 2949 C CA . THR A 1 386 ? 25.327 -1.521 -7.011 1.00 85.44 386 THR A CA 1
ATOM 2950 C C . THR A 1 386 ? 24.187 -1.799 -7.999 1.00 85.44 386 THR A C 1
ATOM 2952 O O . THR A 1 386 ? 23.555 -2.861 -7.910 1.00 85.44 386 THR A O 1
ATOM 2955 N N . PRO A 1 387 ? 23.867 -0.871 -8.920 1.00 90.44 387 PRO A N 1
ATOM 2956 C CA . PRO A 1 387 ? 22.895 -1.106 -9.991 1.00 90.44 387 PRO A CA 1
ATOM 2957 C C . PRO A 1 387 ? 23.119 -2.427 -10.741 1.00 90.44 387 PRO A C 1
ATOM 2959 O O . PRO A 1 387 ? 22.160 -3.087 -11.128 1.00 90.44 387 PRO A O 1
ATOM 2962 N N . GLU A 1 388 ? 24.372 -2.857 -10.872 1.00 93.62 388 GLU A N 1
ATOM 2963 C CA . GLU A 1 388 ? 24.787 -4.078 -11.558 1.00 93.62 388 GLU A CA 1
ATOM 2964 C C . GLU A 1 388 ? 24.236 -5.339 -10.877 1.00 93.62 388 GLU A C 1
ATOM 2966 O O . GLU A 1 388 ? 23.734 -6.235 -11.555 1.00 93.62 388 GLU A O 1
ATOM 2971 N N . SER A 1 389 ? 24.255 -5.397 -9.539 1.00 92.19 389 SER A N 1
ATOM 2972 C CA . SER A 1 389 ? 23.706 -6.540 -8.787 1.00 92.19 389 SER A CA 1
ATOM 2973 C C . SER A 1 389 ? 22.193 -6.681 -8.995 1.00 92.19 389 SER A C 1
ATOM 2975 O O . SER A 1 389 ? 21.675 -7.762 -9.255 1.00 92.19 389 SER A O 1
ATOM 2977 N N . HIS A 1 390 ? 21.493 -5.551 -8.989 1.00 93.50 390 HIS A N 1
ATOM 2978 C CA . HIS A 1 390 ? 20.059 -5.446 -9.226 1.00 93.50 390 HIS A CA 1
ATOM 2979 C C . HIS A 1 390 ? 19.655 -5.829 -10.654 1.00 93.50 390 HIS A C 1
ATOM 2981 O O . HIS A 1 390 ? 18.640 -6.500 -10.853 1.00 93.50 390 HIS A O 1
ATOM 2987 N N . ILE A 1 391 ? 20.452 -5.412 -11.638 1.00 95.75 391 ILE A N 1
ATOM 2988 C CA . ILE A 1 391 ? 20.286 -5.802 -13.039 1.00 95.75 391 ILE A CA 1
ATOM 2989 C C . ILE A 1 391 ? 20.435 -7.317 -13.175 1.00 95.75 391 ILE A C 1
ATOM 2991 O O . ILE A 1 391 ? 19.587 -7.975 -13.780 1.00 95.75 391 ILE A O 1
ATOM 2995 N N . GLN A 1 392 ? 21.475 -7.879 -12.557 1.00 96.00 392 GLN A N 1
ATOM 2996 C CA . GLN A 1 392 ? 21.743 -9.308 -12.607 1.00 96.00 392 GLN A CA 1
ATOM 2997 C C . GLN A 1 392 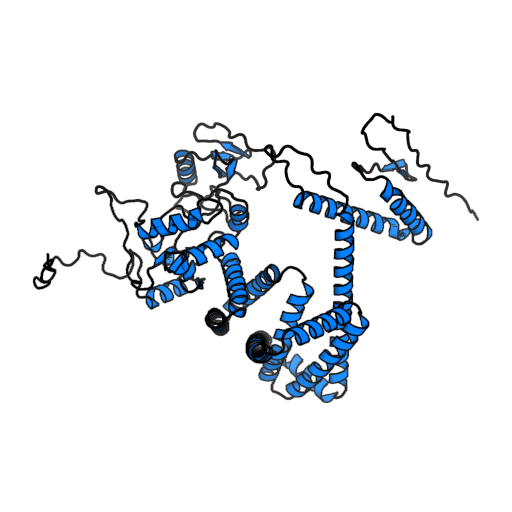? 20.630 -10.133 -11.947 1.00 96.00 392 GLN A C 1
ATOM 2999 O O . GLN A 1 392 ? 20.251 -11.167 -12.499 1.00 96.00 392 GLN A O 1
ATOM 3004 N N . ASP A 1 393 ? 20.076 -9.683 -10.819 1.00 94.56 393 ASP A N 1
ATOM 3005 C CA . ASP A 1 393 ? 18.936 -10.327 -10.153 1.00 94.56 393 ASP A CA 1
ATOM 3006 C C . ASP A 1 393 ? 17.700 -10.370 -11.065 1.00 94.56 393 ASP A C 1
ATOM 3008 O O . ASP A 1 393 ? 17.083 -11.423 -11.242 1.00 94.56 393 ASP A O 1
ATOM 3012 N N . ALA A 1 394 ? 17.356 -9.239 -11.695 1.00 97.00 394 ALA A N 1
ATOM 3013 C CA . ALA A 1 394 ? 16.221 -9.152 -12.614 1.00 97.00 394 ALA A CA 1
ATOM 3014 C C . ALA A 1 394 ? 16.402 -10.065 -13.836 1.00 97.00 394 ALA A C 1
ATOM 3016 O O . ALA A 1 394 ? 15.491 -10.820 -14.182 1.00 97.00 394 ALA A O 1
ATOM 3017 N N . TYR A 1 395 ? 17.592 -10.066 -14.437 1.00 97.94 395 TYR A N 1
ATOM 3018 C CA . TYR A 1 395 ? 17.931 -10.956 -15.545 1.00 97.94 395 TYR A CA 1
ATOM 3019 C C . TYR A 1 395 ? 17.915 -12.432 -15.163 1.00 97.94 395 TYR A C 1
ATOM 3021 O O . TYR A 1 395 ? 17.395 -13.253 -15.916 1.00 97.94 395 TYR A O 1
ATOM 3029 N N . SER A 1 396 ? 18.452 -12.779 -13.994 1.00 96.94 396 SER A N 1
ATOM 3030 C CA . SER A 1 396 ? 18.454 -14.161 -13.499 1.00 96.94 396 SER A CA 1
ATOM 3031 C C . SER A 1 396 ? 17.034 -14.664 -13.229 1.00 96.94 396 SER A C 1
ATOM 3033 O O . SER A 1 396 ? 16.770 -15.855 -13.350 1.00 96.94 396 SER A O 1
ATOM 3035 N N . ALA A 1 397 ? 16.108 -13.754 -12.921 1.00 96.69 397 ALA A N 1
ATOM 3036 C CA . ALA A 1 397 ? 14.686 -14.038 -12.775 1.00 96.69 397 ALA A CA 1
ATOM 3037 C C . ALA A 1 397 ? 13.886 -13.960 -14.096 1.00 96.69 397 ALA A C 1
ATOM 3039 O O . ALA A 1 397 ? 12.664 -14.092 -14.066 1.00 96.69 397 ALA A O 1
ATOM 3040 N N . GLY A 1 398 ? 14.549 -13.766 -15.244 1.00 97.75 398 GLY A N 1
ATOM 3041 C CA . GLY A 1 398 ? 13.923 -13.771 -16.572 1.00 97.75 398 GLY A CA 1
ATOM 3042 C C . GLY A 1 398 ? 13.221 -12.469 -16.969 1.00 97.75 398 GLY A C 1
ATOM 3043 O O . GLY A 1 398 ? 12.478 -12.454 -17.948 1.00 97.75 398 GLY A O 1
ATOM 3044 N N . TYR A 1 399 ? 13.438 -11.378 -16.233 1.00 98.56 399 TYR A N 1
ATOM 3045 C CA . TYR A 1 399 ? 12.860 -10.074 -16.554 1.00 98.56 399 TYR A CA 1
ATOM 3046 C C . TYR A 1 399 ? 13.711 -9.292 -17.555 1.00 98.56 399 TYR A C 1
ATOM 3048 O O . TYR A 1 399 ? 14.900 -9.553 -17.746 1.00 98.56 399 TYR A O 1
ATOM 3056 N N . TYR A 1 400 ? 13.082 -8.302 -18.182 1.00 98.56 400 TYR A N 1
ATOM 3057 C CA . TYR A 1 400 ? 13.725 -7.375 -19.106 1.00 98.56 400 TYR A CA 1
ATOM 3058 C C . TYR A 1 400 ? 13.950 -6.033 -18.414 1.00 98.56 400 TYR A C 1
ATOM 3060 O O . TYR A 1 400 ? 13.218 -5.679 -17.492 1.00 98.56 400 TYR A O 1
ATOM 3068 N N . ILE A 1 401 ? 14.946 -5.272 -18.855 1.00 98.50 401 ILE A N 1
ATOM 3069 C CA . ILE A 1 401 ? 15.242 -3.939 -18.324 1.00 98.50 401 ILE A CA 1
ATOM 3070 C C . ILE A 1 401 ? 15.233 -2.940 -19.472 1.00 98.50 401 ILE A C 1
ATOM 3072 O O . ILE A 1 401 ? 15.833 -3.192 -20.514 1.00 98.50 401 ILE A O 1
ATOM 3076 N N . VAL A 1 402 ? 14.541 -1.817 -19.287 1.00 98.31 402 VAL A N 1
ATOM 3077 C CA . VAL A 1 402 ? 14.536 -0.703 -20.246 1.00 98.31 402 VAL A CA 1
ATOM 3078 C C . VAL A 1 402 ? 15.920 -0.052 -20.271 1.00 98.31 402 VAL A C 1
ATOM 3080 O O . VAL A 1 402 ? 16.383 0.447 -19.248 1.00 98.31 402 VAL A O 1
ATOM 3083 N N . ASP A 1 403 ? 16.596 -0.068 -21.415 1.00 97.31 403 ASP A N 1
ATOM 3084 C CA . ASP A 1 403 ? 17.899 0.572 -21.600 1.00 97.31 403 ASP A CA 1
ATOM 3085 C C . ASP A 1 403 ? 17.784 2.105 -21.762 1.00 97.31 403 ASP A C 1
ATOM 3087 O O . ASP A 1 403 ? 16.697 2.687 -21.700 1.00 97.31 403 ASP A O 1
ATOM 3091 N N . GLY A 1 404 ? 18.919 2.789 -21.947 1.00 96.25 404 GLY A N 1
ATOM 3092 C CA . GLY A 1 404 ? 18.959 4.246 -22.132 1.00 96.25 404 GLY A CA 1
ATOM 3093 C C . GLY A 1 404 ? 18.235 4.748 -23.388 1.00 96.25 404 GLY A C 1
ATOM 3094 O O . GLY A 1 404 ? 17.848 5.912 -23.432 1.00 96.25 404 GLY A O 1
ATOM 3095 N N . ASN A 1 405 ? 17.998 3.871 -24.368 1.00 97.00 405 ASN A N 1
ATOM 3096 C CA . ASN A 1 405 ? 17.288 4.179 -25.609 1.00 97.00 405 ASN A CA 1
ATOM 3097 C C . ASN A 1 405 ? 15.787 3.853 -25.513 1.00 97.00 405 ASN A C 1
ATOM 3099 O O . ASN A 1 405 ? 15.075 3.926 -26.513 1.00 97.00 405 ASN A O 1
ATOM 3103 N N . GLY A 1 406 ? 15.296 3.474 -24.327 1.00 96.25 406 GLY A N 1
ATOM 3104 C CA . GLY A 1 406 ? 13.895 3.126 -24.113 1.00 96.25 406 GLY A CA 1
ATOM 3105 C C . GLY A 1 406 ? 13.521 1.720 -24.590 1.00 96.25 406 GLY A C 1
ATOM 3106 O O . GLY A 1 406 ? 12.335 1.410 -24.661 1.00 96.25 406 GLY A O 1
ATOM 3107 N N . VAL A 1 407 ? 14.486 0.849 -24.900 1.00 98.06 407 VAL A N 1
ATOM 3108 C CA . VAL A 1 407 ? 14.209 -0.523 -25.349 1.00 98.06 407 VAL A CA 1
ATOM 3109 C C . VAL A 1 407 ? 14.369 -1.489 -24.181 1.00 98.06 407 VAL A C 1
ATOM 3111 O O . VAL A 1 407 ? 15.415 -1.544 -23.542 1.00 98.06 407 VAL A O 1
ATOM 3114 N N . ALA A 1 408 ? 13.342 -2.286 -23.893 1.00 98.44 408 ALA A N 1
ATOM 3115 C CA . ALA A 1 408 ? 13.435 -3.341 -22.888 1.00 98.44 408 ALA A CA 1
ATOM 3116 C C . ALA A 1 408 ? 14.250 -4.524 -23.430 1.00 98.44 408 ALA A C 1
ATOM 3118 O O . ALA A 1 408 ? 13.865 -5.116 -24.436 1.00 98.44 408 ALA A O 1
ATOM 3119 N N . ARG A 1 409 ? 15.357 -4.891 -22.775 1.00 98.62 409 ARG A N 1
ATOM 3120 C CA . ARG A 1 409 ? 16.233 -6.006 -23.184 1.00 98.62 409 ARG A CA 1
ATOM 3121 C C . ARG A 1 409 ? 16.443 -7.013 -22.062 1.00 98.62 409 ARG A C 1
ATOM 3123 O O . ARG A 1 409 ? 16.409 -6.649 -20.890 1.00 98.62 409 ARG A O 1
ATOM 3130 N N . ASN A 1 410 ? 16.649 -8.277 -22.418 1.00 98.38 410 ASN A N 1
ATOM 3131 C CA . ASN A 1 410 ? 17.077 -9.310 -21.472 1.00 98.38 410 ASN A CA 1
ATOM 3132 C C . ASN A 1 410 ? 18.611 -9.379 -21.380 1.00 98.38 410 ASN A C 1
ATOM 3134 O O . ASN A 1 410 ? 19.329 -8.621 -22.035 1.00 98.38 410 ASN A O 1
ATOM 3138 N N . LYS A 1 411 ? 19.123 -10.347 -20.610 1.00 98.00 411 LYS A N 1
ATOM 3139 C CA . LYS A 1 411 ? 20.565 -10.590 -20.440 1.00 98.00 411 LYS A CA 1
ATOM 3140 C C . LYS A 1 411 ? 21.320 -10.819 -21.755 1.00 98.00 411 LYS A C 1
ATOM 3142 O O . LYS A 1 411 ? 22.489 -10.467 -21.848 1.00 98.00 411 LYS A O 1
ATOM 3147 N N . ALA A 1 412 ? 20.667 -11.418 -22.752 1.00 98.12 412 ALA A N 1
ATOM 3148 C CA . ALA A 1 412 ? 21.250 -11.702 -24.063 1.00 98.12 412 ALA A CA 1
ATOM 3149 C C . ALA A 1 412 ? 21.161 -10.505 -25.031 1.00 98.12 412 ALA A C 1
ATOM 3151 O O . ALA A 1 412 ? 21.499 -10.637 -26.203 1.00 98.12 412 ALA A O 1
ATOM 3152 N N . GLY A 1 413 ? 20.663 -9.348 -24.577 1.00 98.00 413 GLY A N 1
ATOM 3153 C CA . GLY A 1 413 ? 20.473 -8.156 -25.406 1.00 98.00 413 GLY A CA 1
ATOM 3154 C C . GLY A 1 413 ? 19.257 -8.222 -26.338 1.00 98.00 413 GLY A C 1
ATOM 3155 O O . GLY A 1 413 ? 19.009 -7.270 -27.085 1.00 98.00 413 GLY A O 1
ATOM 3156 N N . GLN A 1 414 ? 18.474 -9.305 -26.283 1.00 98.50 414 GLN A N 1
ATOM 3157 C CA . GLN A 1 414 ? 17.272 -9.464 -27.099 1.00 98.50 414 GLN A CA 1
ATOM 3158 C C . GLN A 1 414 ? 16.223 -8.449 -26.655 1.00 98.50 414 GLN A C 1
ATOM 3160 O O . GLN A 1 414 ? 15.919 -8.346 -25.464 1.00 98.50 414 GLN A O 1
ATOM 3165 N N . ALA A 1 415 ? 15.680 -7.703 -27.614 1.00 98.44 415 ALA A N 1
ATOM 3166 C CA . ALA A 1 415 ? 14.636 -6.723 -27.358 1.00 98.44 415 ALA A CA 1
ATOM 3167 C C . ALA A 1 415 ? 13.290 -7.412 -27.092 1.00 98.44 415 ALA A C 1
ATOM 3169 O O . ALA A 1 415 ? 12.938 -8.392 -27.749 1.00 98.44 415 ALA A O 1
ATOM 3170 N N . LEU A 1 416 ? 12.531 -6.875 -26.140 1.00 98.31 416 LEU A N 1
ATOM 3171 C CA . LEU A 1 416 ? 11.124 -7.188 -25.949 1.00 98.31 416 LEU A CA 1
ATOM 3172 C C . LEU A 1 416 ? 10.293 -6.231 -26.798 1.00 98.31 416 LEU A C 1
ATOM 3174 O O . LEU A 1 416 ? 10.387 -5.014 -26.645 1.00 98.31 416 LEU A O 1
ATOM 3178 N N . ASP A 1 417 ? 9.454 -6.794 -27.658 1.00 97.94 417 ASP A N 1
ATOM 3179 C CA . ASP A 1 417 ? 8.471 -6.042 -28.430 1.00 97.94 417 ASP A CA 1
ATOM 3180 C C . ASP A 1 417 ? 7.380 -5.489 -27.497 1.00 97.94 417 ASP A C 1
ATOM 3182 O O . ASP A 1 417 ? 6.470 -6.214 -27.076 1.00 97.94 417 ASP A O 1
ATOM 3186 N N . LEU A 1 418 ? 7.509 -4.218 -27.119 1.00 97.75 418 LEU A N 1
ATOM 3187 C CA . LEU A 1 418 ? 6.512 -3.478 -26.350 1.00 97.75 418 LEU A CA 1
ATOM 3188 C C . LEU A 1 418 ? 5.537 -2.757 -27.288 1.00 97.75 418 LEU A C 1
ATOM 3190 O O . LEU A 1 418 ? 5.925 -2.370 -28.389 1.00 97.75 418 LEU A O 1
ATOM 3194 N N . PRO A 1 419 ? 4.287 -2.506 -26.856 1.00 95.62 419 PRO A N 1
ATOM 3195 C CA . PRO A 1 419 ? 3.373 -1.665 -27.619 1.00 95.62 419 PRO A CA 1
ATOM 3196 C C . PRO A 1 419 ? 4.007 -0.307 -27.941 1.00 95.62 419 PRO A C 1
ATOM 3198 O O . PRO A 1 419 ? 4.629 0.306 -27.073 1.00 95.62 419 PRO A O 1
ATOM 3201 N N . SER A 1 420 ? 3.780 0.204 -29.156 1.00 94.06 420 SER A N 1
ATOM 3202 C CA . SER A 1 420 ? 4.299 1.511 -29.601 1.00 94.06 420 SER A CA 1
ATOM 3203 C C . SER A 1 420 ? 3.881 2.674 -28.695 1.00 94.06 420 SER A C 1
ATOM 3205 O O . SER A 1 420 ? 4.556 3.699 -28.634 1.00 94.06 420 SER A O 1
ATOM 3207 N N . LYS A 1 421 ? 2.772 2.506 -27.965 1.00 96.88 421 LYS A N 1
ATOM 3208 C CA . LYS A 1 421 ? 2.316 3.410 -26.917 1.00 96.88 421 LYS A CA 1
ATOM 3209 C C . LYS A 1 421 ? 1.966 2.626 -25.658 1.00 96.88 421 LYS A C 1
ATOM 3211 O O . LYS A 1 421 ? 1.035 1.823 -25.652 1.00 96.88 421 LYS A O 1
ATOM 3216 N N . THR A 1 422 ? 2.678 2.921 -24.582 1.00 97.62 422 THR A N 1
ATOM 3217 C CA . THR A 1 422 ? 2.435 2.375 -23.246 1.00 97.62 422 THR A CA 1
ATOM 3218 C C . THR A 1 422 ? 1.459 3.262 -22.467 1.00 97.62 422 THR A C 1
ATOM 3220 O O . THR A 1 422 ? 1.373 4.471 -22.693 1.00 97.62 422 THR A O 1
ATOM 3223 N N . ASP A 1 423 ? 0.712 2.689 -21.520 1.00 97.44 423 ASP A N 1
ATOM 3224 C CA . ASP A 1 423 ? -0.145 3.449 -20.593 1.00 97.44 423 ASP A CA 1
ATOM 3225 C C . ASP A 1 423 ? 0.590 3.876 -19.304 1.00 97.44 423 ASP A C 1
ATOM 3227 O O . ASP A 1 423 ? -0.004 4.506 -18.418 1.00 97.44 423 ASP A O 1
ATOM 3231 N N . TRP A 1 424 ? 1.890 3.569 -19.220 1.00 97.81 424 TRP A N 1
ATOM 3232 C CA . TRP A 1 424 ? 2.829 4.032 -18.201 1.00 97.81 424 TRP A CA 1
ATOM 3233 C C . TRP A 1 424 ? 3.962 4.867 -18.818 1.00 97.81 424 TRP A C 1
ATOM 3235 O O . TRP A 1 424 ? 4.275 4.693 -19.998 1.00 97.81 424 TRP A O 1
ATOM 3245 N N . PRO A 1 425 ? 4.593 5.771 -18.043 1.00 96.88 425 PRO A N 1
ATOM 3246 C CA . PRO A 1 425 ? 5.770 6.495 -18.508 1.00 96.88 425 PRO A CA 1
ATOM 3247 C C . PRO A 1 425 ? 6.958 5.535 -18.609 1.00 96.88 425 PRO A C 1
ATOM 3249 O O . PRO A 1 425 ? 7.423 5.025 -17.587 1.00 96.88 425 PRO A O 1
ATOM 3252 N N . LEU A 1 426 ? 7.428 5.285 -19.829 1.00 97.00 426 LEU A N 1
ATOM 3253 C CA . LEU A 1 426 ? 8.599 4.455 -20.087 1.00 97.00 426 LEU A CA 1
ATOM 3254 C C . LEU A 1 426 ? 9.868 5.223 -19.685 1.00 97.00 426 LEU A C 1
ATOM 3256 O O . LEU A 1 426 ? 10.123 6.310 -20.198 1.00 97.00 426 LEU A O 1
ATOM 3260 N N . GLU A 1 427 ? 10.639 4.680 -18.744 1.00 97.31 427 GLU A N 1
ATOM 3261 C CA . GLU A 1 427 ? 11.890 5.280 -18.257 1.00 97.31 427 GLU A CA 1
ATOM 3262 C C . GLU A 1 427 ? 13.005 4.213 -18.224 1.00 97.31 427 GLU A C 1
ATOM 3264 O O . GLU A 1 427 ? 12.715 3.051 -17.915 1.00 97.31 427 GLU A O 1
ATOM 3269 N N . PRO A 1 428 ? 14.275 4.579 -18.489 1.00 97.62 428 PRO A N 1
ATOM 3270 C CA . PRO A 1 428 ? 15.406 3.667 -18.337 1.00 97.62 428 PRO A CA 1
ATOM 3271 C C . PRO A 1 428 ? 15.488 3.035 -16.940 1.00 97.62 428 PRO A C 1
ATOM 3273 O O . PRO A 1 428 ? 15.149 3.649 -15.926 1.00 97.62 428 PRO A O 1
ATOM 3276 N N . GLY A 1 429 ? 15.948 1.788 -16.887 1.00 97.56 429 GLY A N 1
ATOM 3277 C CA . GLY A 1 429 ? 16.082 0.984 -15.675 1.00 97.56 429 GLY A CA 1
ATOM 3278 C C . GLY A 1 429 ? 14.792 0.306 -15.206 1.00 97.56 429 GLY A C 1
ATOM 3279 O O . GLY A 1 429 ? 14.841 -0.465 -14.248 1.00 97.56 429 GLY A O 1
ATOM 3280 N N . GLN A 1 430 ? 13.633 0.561 -15.824 1.00 98.44 430 GLN A N 1
ATOM 3281 C CA . GLN A 1 430 ? 12.387 -0.121 -15.454 1.00 98.44 430 GLN A CA 1
ATOM 3282 C C . GLN A 1 430 ? 12.468 -1.626 -15.734 1.00 98.44 430 GLN A C 1
ATOM 3284 O O . GLN A 1 430 ? 12.928 -2.035 -16.798 1.00 98.44 430 GLN A O 1
ATOM 3289 N N . VAL A 1 431 ? 11.998 -2.442 -14.785 1.00 98.50 431 VAL A N 1
ATOM 3290 C CA . VAL A 1 431 ? 11.979 -3.908 -14.906 1.00 98.50 431 VAL A CA 1
ATOM 3291 C C . VAL A 1 431 ? 10.642 -4.357 -15.491 1.00 98.50 431 VAL A C 1
ATOM 3293 O O . VAL A 1 431 ? 9.596 -4.059 -14.915 1.00 98.50 431 VAL A O 1
ATOM 3296 N N . ILE A 1 432 ? 10.665 -5.069 -16.616 1.00 98.69 432 ILE A N 1
ATOM 3297 C CA . ILE A 1 432 ? 9.495 -5.457 -17.410 1.00 98.69 432 ILE A CA 1
ATOM 3298 C C . ILE A 1 432 ? 9.258 -6.967 -17.344 1.00 98.69 432 ILE A C 1
ATOM 3300 O O . ILE A 1 432 ? 10.165 -7.761 -17.603 1.00 98.69 432 ILE A O 1
ATOM 3304 N N . ASP A 1 433 ? 8.018 -7.352 -17.037 1.00 98.56 433 ASP A N 1
ATOM 3305 C CA . ASP A 1 433 ? 7.518 -8.721 -17.152 1.00 98.56 433 ASP A CA 1
ATOM 3306 C C . ASP A 1 433 ? 7.334 -9.086 -18.637 1.00 98.56 433 ASP A C 1
ATOM 3308 O O . ASP A 1 433 ? 6.536 -8.438 -19.326 1.00 98.56 433 ASP A O 1
ATOM 3312 N N . PRO A 1 434 ? 8.045 -10.105 -19.155 1.00 98.25 434 PRO A N 1
ATOM 3313 C CA . PRO A 1 434 ? 7.996 -10.445 -20.576 1.00 98.25 434 PRO A CA 1
ATOM 3314 C C . PRO A 1 434 ? 6.663 -11.045 -21.022 1.00 98.25 434 PRO A C 1
ATOM 3316 O O . PRO A 1 434 ? 6.311 -10.943 -22.195 1.00 98.25 434 PRO A O 1
ATOM 3319 N N . ARG A 1 435 ? 5.907 -11.664 -20.108 1.00 97.56 435 ARG A N 1
ATOM 3320 C CA . ARG A 1 435 ? 4.629 -12.312 -20.419 1.00 97.56 435 ARG A CA 1
ATOM 3321 C C . ARG A 1 435 ? 3.515 -11.281 -20.518 1.00 97.56 435 ARG A C 1
ATOM 3323 O O . ARG A 1 435 ? 2.711 -11.328 -21.442 1.00 97.56 435 ARG A O 1
ATOM 3330 N N . LEU A 1 436 ? 3.454 -10.363 -19.556 1.00 97.81 436 LEU A N 1
ATOM 3331 C CA . LEU A 1 436 ? 2.424 -9.325 -19.510 1.00 97.81 436 LEU A CA 1
ATOM 3332 C C . LEU A 1 436 ? 2.797 -8.076 -20.312 1.00 97.81 436 LEU A C 1
ATOM 3334 O O . LEU A 1 436 ? 1.935 -7.220 -20.502 1.00 97.81 436 LEU A O 1
ATOM 3338 N N . LYS A 1 437 ? 4.059 -7.955 -20.751 1.00 98.19 437 LYS A N 1
ATOM 3339 C CA . LYS A 1 437 ? 4.615 -6.761 -21.408 1.00 98.19 437 LYS A CA 1
ATOM 3340 C C . LYS A 1 437 ? 4.322 -5.483 -20.607 1.00 98.19 437 LYS A C 1
ATOM 3342 O O . LYS A 1 437 ? 3.998 -4.440 -21.168 1.00 98.19 437 LYS A O 1
ATOM 3347 N N . LYS A 1 438 ? 4.405 -5.585 -19.276 1.00 98.50 438 LYS A N 1
ATOM 3348 C CA . LYS A 1 438 ? 4.144 -4.509 -18.308 1.00 98.50 438 LYS A CA 1
ATOM 3349 C C . LYS A 1 438 ? 5.285 -4.429 -17.297 1.00 98.50 438 LYS A C 1
ATOM 3351 O O . LYS A 1 438 ? 5.870 -5.462 -16.969 1.00 98.50 438 LYS A O 1
ATOM 3356 N N . PRO A 1 439 ? 5.596 -3.242 -16.763 1.00 98.56 439 PRO A N 1
ATOM 3357 C CA . PRO A 1 439 ? 6.588 -3.117 -15.716 1.00 98.56 439 PRO A CA 1
ATOM 3358 C C . PRO A 1 439 ? 6.116 -3.764 -14.411 1.00 98.56 439 PRO A C 1
ATOM 3360 O O . PRO A 1 439 ? 4.923 -3.768 -14.095 1.00 98.56 439 PRO A O 1
ATOM 3363 N N . LEU A 1 440 ? 7.074 -4.258 -13.630 1.00 98.62 440 LEU A N 1
ATOM 3364 C CA . LEU A 1 440 ? 6.842 -4.691 -12.259 1.00 98.62 440 LEU A CA 1
ATOM 3365 C C . LEU A 1 440 ? 6.519 -3.488 -11.366 1.00 98.62 440 LEU A C 1
ATOM 3367 O O . LEU A 1 440 ? 7.081 -2.397 -11.515 1.00 98.62 440 LEU A O 1
ATOM 3371 N N . VAL A 1 441 ? 5.644 -3.700 -10.389 1.00 98.44 441 VAL A N 1
ATOM 3372 C CA . VAL A 1 441 ? 5.261 -2.699 -9.384 1.00 98.44 441 VAL A CA 1
ATOM 3373 C C . VAL A 1 441 ? 5.388 -3.267 -7.976 1.00 98.44 441 VAL A C 1
ATOM 3375 O O . VAL A 1 441 ? 5.748 -4.428 -7.790 1.00 98.44 441 VAL A O 1
ATOM 3378 N N . GLY A 1 442 ? 5.140 -2.430 -6.968 1.00 96.81 442 GLY A N 1
ATOM 3379 C CA . GLY A 1 442 ? 5.185 -2.864 -5.573 1.00 96.81 442 GLY A CA 1
ATOM 3380 C C . GLY A 1 442 ? 4.219 -4.017 -5.295 1.00 96.81 442 GLY A C 1
ATOM 3381 O O . GLY A 1 442 ? 3.092 -4.031 -5.790 1.00 96.81 442 GLY A O 1
ATOM 3382 N N . ASP A 1 443 ? 4.680 -4.969 -4.502 1.00 97.44 443 ASP A N 1
ATOM 3383 C CA . ASP A 1 443 ? 3.909 -6.051 -3.914 1.00 97.44 443 ASP A CA 1
ATOM 3384 C C . ASP A 1 443 ? 3.369 -5.667 -2.518 1.00 97.44 443 ASP A C 1
ATOM 3386 O O . ASP A 1 443 ? 3.543 -4.536 -2.040 1.00 97.44 443 ASP A O 1
ATOM 3390 N N . TYR A 1 444 ? 2.617 -6.581 -1.903 1.00 98.06 444 TYR A N 1
ATOM 3391 C CA . TYR A 1 444 ? 2.087 -6.450 -0.546 1.00 98.06 444 TYR A CA 1
ATOM 3392 C C . TYR A 1 444 ? 2.910 -7.298 0.416 1.00 98.06 444 TYR A C 1
ATOM 3394 O O . TYR A 1 444 ? 2.590 -8.458 0.687 1.00 98.06 444 TYR A O 1
ATOM 3402 N N . ASP A 1 445 ? 3.955 -6.683 0.961 1.00 96.31 445 ASP A N 1
ATOM 3403 C CA . ASP A 1 445 ? 4.802 -7.298 1.975 1.00 96.31 445 ASP A CA 1
ATOM 3404 C C . ASP A 1 445 ? 4.001 -7.503 3.264 1.00 96.31 445 ASP A C 1
ATOM 3406 O O . ASP A 1 445 ? 3.690 -6.549 3.991 1.00 96.31 445 ASP A O 1
ATOM 3410 N N . LEU A 1 446 ? 3.698 -8.759 3.595 1.00 96.75 446 LEU A N 1
ATOM 3411 C CA . LEU A 1 446 ? 3.150 -9.068 4.908 1.00 96.75 446 LEU A CA 1
ATOM 3412 C C . LEU A 1 446 ? 4.170 -8.677 5.978 1.00 96.75 446 LEU A C 1
ATOM 3414 O O . LEU A 1 446 ? 5.344 -9.040 5.919 1.00 96.75 446 LEU A O 1
ATOM 3418 N N . HIS A 1 447 ? 3.712 -7.929 6.972 1.00 95.69 447 HIS A N 1
ATOM 3419 C CA . HIS A 1 447 ? 4.497 -7.660 8.161 1.00 95.69 447 HIS A CA 1
ATOM 3420 C C . HIS A 1 447 ? 4.365 -8.813 9.154 1.00 95.69 447 HIS A C 1
ATOM 3422 O O . HIS A 1 447 ? 5.376 -9.334 9.609 1.00 95.69 447 HIS A O 1
ATOM 3428 N N . SER A 1 448 ? 3.131 -9.222 9.463 1.00 95.50 448 SER A N 1
ATOM 3429 C CA . SER A 1 448 ? 2.846 -10.317 10.392 1.00 95.50 448 SER A CA 1
ATOM 3430 C C . SER A 1 448 ? 1.492 -10.970 10.122 1.00 95.50 448 SER A C 1
ATOM 3432 O O . SER A 1 448 ? 0.566 -10.349 9.597 1.00 95.50 448 SER A O 1
ATOM 3434 N N . VAL A 1 449 ? 1.363 -12.237 10.517 1.00 95.44 449 VAL A N 1
ATOM 3435 C CA . VAL A 1 449 ? 0.085 -12.961 10.573 1.00 95.44 449 VAL A CA 1
ATOM 3436 C C . VAL A 1 449 ? -0.044 -13.596 11.949 1.00 95.44 449 VAL A C 1
ATOM 3438 O O . VAL A 1 449 ? 0.743 -14.464 12.323 1.00 95.44 449 VAL A O 1
ATOM 3441 N N . ILE A 1 450 ? -1.037 -13.149 12.716 1.00 94.88 450 ILE A N 1
ATOM 3442 C CA . ILE A 1 450 ? -1.130 -13.409 14.155 1.00 94.88 450 ILE A CA 1
ATOM 3443 C C . ILE A 1 450 ? -2.433 -14.138 14.465 1.00 94.88 450 ILE A C 1
ATOM 3445 O O . ILE A 1 450 ? -3.514 -13.729 14.035 1.00 94.88 450 ILE A O 1
ATOM 3449 N N . LYS A 1 451 ? -2.345 -15.206 15.260 1.00 93.94 451 LYS A N 1
ATOM 3450 C CA . LYS A 1 451 ? -3.514 -15.881 15.835 1.00 93.94 451 LYS A CA 1
ATOM 3451 C C . LYS A 1 451 ? -4.010 -15.087 17.049 1.00 93.94 451 LYS A C 1
ATOM 3453 O O . LYS A 1 451 ? -3.244 -14.952 18.000 1.00 93.94 451 LYS A O 1
ATOM 3458 N N . PRO A 1 452 ? -5.269 -14.617 17.083 1.00 92.19 452 PRO A N 1
ATOM 3459 C CA . PRO A 1 452 ? -5.778 -13.805 18.193 1.00 92.19 452 PRO A CA 1
ATOM 3460 C C . PRO A 1 452 ? -5.690 -14.488 19.562 1.00 92.19 452 PRO A C 1
ATOM 3462 O O . PRO A 1 452 ? -5.483 -13.809 20.562 1.00 92.19 452 PRO A O 1
ATOM 3465 N N . HIS A 1 453 ? -5.818 -15.818 19.606 1.00 91.31 453 HIS A N 1
ATOM 3466 C CA . HIS A 1 453 ? -5.731 -16.601 20.843 1.00 91.31 453 HIS A CA 1
ATOM 3467 C C . HIS A 1 453 ? -4.294 -16.995 21.221 1.00 91.31 453 HIS A C 1
ATOM 3469 O O . HIS A 1 453 ? -4.040 -17.280 22.382 1.00 91.31 453 HIS A O 1
ATOM 3475 N N . ASN A 1 454 ? -3.347 -16.942 20.274 1.00 89.50 454 ASN A N 1
ATOM 3476 C CA . ASN A 1 454 ? -1.942 -17.323 20.467 1.00 89.50 454 ASN A CA 1
ATOM 3477 C C . ASN A 1 454 ? -1.022 -16.205 19.954 1.00 89.50 454 ASN A C 1
ATOM 3479 O O . ASN A 1 454 ? -0.215 -16.409 19.045 1.00 89.50 454 ASN A O 1
ATOM 3483 N N . LYS A 1 455 ? -1.184 -14.991 20.484 1.00 86.88 455 LYS A N 1
ATOM 3484 C CA . LYS A 1 455 ? -0.578 -13.780 19.904 1.00 86.88 455 LYS A CA 1
ATOM 3485 C C . LYS A 1 455 ? 0.960 -13.804 19.907 1.00 86.88 455 LYS A C 1
ATOM 3487 O O . LYS A 1 455 ? 1.577 -13.356 18.936 1.00 86.88 455 LYS A O 1
ATOM 3492 N N . GLY A 1 456 ? 1.557 -14.419 20.931 1.00 81.25 456 GLY A N 1
ATOM 3493 C CA . GLY A 1 456 ? 3.004 -14.631 21.052 1.00 81.25 456 GLY A CA 1
ATOM 3494 C C . GLY A 1 456 ? 3.582 -15.718 20.135 1.00 81.25 456 GLY A C 1
ATOM 3495 O O . GLY A 1 456 ? 4.797 -15.815 19.996 1.00 81.25 456 GLY A O 1
ATOM 3496 N N . GLN A 1 457 ? 2.749 -16.524 19.464 1.00 83.56 457 GLN A N 1
ATOM 3497 C CA . GLN A 1 457 ? 3.231 -17.574 18.566 1.00 83.56 457 GLN A CA 1
ATOM 3498 C C . GLN A 1 457 ? 3.781 -16.963 17.268 1.00 83.56 457 GLN A C 1
ATOM 3500 O O . GLN A 1 457 ? 3.027 -16.463 16.427 1.00 83.56 457 GLN A O 1
ATOM 3505 N N . ASN A 1 458 ? 5.098 -17.040 17.085 1.00 82.00 458 ASN A N 1
ATOM 3506 C CA . ASN A 1 458 ? 5.797 -16.647 15.861 1.00 82.00 458 ASN A CA 1
ATOM 3507 C C . ASN A 1 458 ? 6.667 -17.811 15.357 1.00 82.00 458 ASN A C 1
ATOM 3509 O O . ASN A 1 458 ? 7.883 -17.821 15.516 1.00 82.00 458 ASN A O 1
ATOM 3513 N N . ILE A 1 459 ? 6.017 -18.849 14.822 1.00 81.69 459 ILE A N 1
ATOM 3514 C CA . ILE A 1 459 ? 6.709 -20.021 14.265 1.00 81.69 459 ILE A CA 1
ATOM 3515 C C . ILE A 1 459 ? 7.159 -19.688 12.851 1.00 81.69 459 ILE A C 1
ATOM 3517 O O . ILE A 1 459 ? 6.336 -19.288 12.034 1.00 81.69 459 ILE A O 1
ATOM 3521 N N . VAL A 1 460 ? 8.425 -19.919 12.528 1.00 85.25 460 VAL A N 1
ATOM 3522 C CA . VAL A 1 460 ? 8.949 -19.736 11.172 1.00 85.25 460 VAL A CA 1
ATOM 3523 C C . VAL A 1 460 ? 9.780 -20.928 10.744 1.00 85.25 460 VAL A C 1
ATOM 3525 O O . VAL A 1 460 ? 10.364 -21.620 11.577 1.00 85.25 460 VAL A O 1
ATOM 3528 N N . LEU A 1 461 ? 9.840 -21.164 9.436 1.00 83.88 461 LEU A N 1
ATOM 3529 C CA . LEU A 1 461 ? 10.782 -22.128 8.886 1.00 83.88 461 LEU A CA 1
ATOM 3530 C C . LEU A 1 461 ? 12.161 -21.462 8.841 1.00 83.88 461 LEU A C 1
ATOM 3532 O O . LEU A 1 461 ? 12.363 -20.525 8.076 1.00 83.88 461 LEU A O 1
ATOM 3536 N N . ALA A 1 462 ? 13.096 -21.905 9.681 1.00 83.44 462 ALA A N 1
ATOM 3537 C CA . ALA A 1 462 ? 14.452 -21.349 9.713 1.00 83.44 462 ALA A CA 1
ATOM 3538 C C . ALA A 1 462 ? 15.399 -22.064 8.735 1.00 83.44 462 ALA A C 1
ATOM 3540 O O . ALA A 1 462 ? 16.214 -21.420 8.067 1.00 83.44 462 ALA A O 1
ATOM 3541 N N . THR A 1 463 ? 15.280 -23.389 8.627 1.00 85.56 463 THR A N 1
ATOM 3542 C CA . THR A 1 463 ? 16.136 -24.233 7.790 1.00 85.56 463 THR A CA 1
ATOM 3543 C C . THR A 1 463 ? 15.338 -25.336 7.098 1.00 85.56 463 THR A C 1
ATOM 3545 O O . THR A 1 463 ? 14.298 -25.772 7.588 1.00 85.56 463 THR A O 1
ATOM 3548 N N . GLN A 1 464 ? 15.838 -25.782 5.949 1.00 86.50 464 GLN A N 1
ATOM 3549 C CA . GLN A 1 464 ? 15.377 -26.956 5.214 1.00 86.50 464 GLN A CA 1
ATOM 3550 C C . GLN A 1 464 ? 16.623 -27.674 4.687 1.00 86.50 464 GLN A C 1
ATOM 3552 O O . GLN A 1 464 ? 17.505 -27.031 4.117 1.00 86.50 464 GLN A O 1
ATOM 3557 N N . ASP A 1 465 ? 16.736 -28.977 4.950 1.00 90.31 465 ASP A N 1
ATOM 3558 C CA . ASP A 1 465 ? 17.887 -29.804 4.550 1.00 90.31 465 ASP A CA 1
ATOM 3559 C C . ASP A 1 465 ? 19.241 -29.218 5.000 1.00 90.31 465 ASP A C 1
ATOM 3561 O O . ASP A 1 465 ? 20.206 -29.131 4.241 1.00 90.31 465 ASP A O 1
ATOM 3565 N N . GLY A 1 466 ? 19.289 -28.718 6.242 1.00 89.94 466 GLY A N 1
ATOM 3566 C CA . GLY A 1 466 ? 20.483 -28.100 6.834 1.00 89.94 466 GLY A CA 1
ATOM 3567 C C . GLY A 1 466 ? 20.845 -26.715 6.279 1.00 89.94 466 GLY A C 1
ATOM 3568 O O . GLY A 1 466 ? 21.791 -26.095 6.759 1.00 89.94 466 GLY A O 1
ATOM 3569 N N . LYS A 1 467 ? 20.095 -26.188 5.303 1.00 89.25 467 LYS A N 1
ATOM 3570 C CA . LYS A 1 467 ? 20.333 -24.871 4.699 1.00 89.25 467 LYS A CA 1
ATOM 3571 C C . LYS A 1 467 ? 19.315 -23.855 5.192 1.00 89.25 467 LYS A C 1
ATOM 3573 O O . LYS A 1 467 ? 18.134 -24.158 5.347 1.00 89.25 467 LYS A O 1
ATOM 3578 N N . LYS A 1 468 ? 19.764 -22.620 5.418 1.00 86.00 468 LYS A N 1
ATOM 3579 C CA . LYS A 1 468 ? 18.875 -21.501 5.745 1.00 86.00 468 LYS A CA 1
ATOM 3580 C C . LYS A 1 468 ? 17.936 -21.234 4.571 1.00 86.00 468 LYS A C 1
ATOM 3582 O O . LYS A 1 468 ? 18.401 -21.031 3.450 1.00 86.00 468 LYS A O 1
ATOM 3587 N N . VAL A 1 469 ? 16.632 -21.197 4.830 1.00 85.94 469 VAL A N 1
ATOM 3588 C CA . VAL A 1 469 ? 15.654 -20.851 3.793 1.00 85.94 469 VAL A CA 1
ATOM 3589 C C . VAL A 1 469 ? 15.591 -19.338 3.611 1.00 85.94 469 VAL A C 1
ATOM 3591 O O . VAL A 1 469 ? 15.656 -18.573 4.574 1.00 85.94 469 VAL A O 1
ATOM 3594 N N . ALA A 1 470 ? 15.482 -18.891 2.359 1.00 82.81 470 ALA A N 1
ATOM 3595 C CA . ALA A 1 470 ? 15.275 -17.477 2.059 1.00 82.81 470 ALA A CA 1
ATOM 3596 C C . ALA A 1 470 ? 13.857 -17.030 2.448 1.00 82.81 470 ALA A C 1
ATOM 3598 O O . ALA A 1 470 ? 13.681 -15.928 2.964 1.00 82.81 470 ALA A O 1
ATOM 3599 N N . ASP A 1 471 ? 12.866 -17.897 2.227 1.00 84.62 471 ASP A N 1
ATOM 3600 C CA . ASP A 1 471 ? 11.477 -17.683 2.616 1.00 84.62 471 ASP A CA 1
ATOM 3601 C C . ASP A 1 471 ? 11.172 -18.398 3.939 1.00 84.62 471 ASP A C 1
ATOM 3603 O O . ASP A 1 471 ? 10.987 -19.614 3.982 1.00 84.62 471 ASP A O 1
ATOM 3607 N N . ALA A 1 472 ? 11.086 -17.622 5.019 1.00 86.75 472 ALA A N 1
ATOM 3608 C CA . ALA A 1 472 ? 10.802 -18.120 6.364 1.00 86.75 472 ALA A CA 1
ATOM 3609 C C . ALA A 1 472 ? 9.307 -18.442 6.606 1.00 86.75 472 ALA A C 1
ATOM 3611 O O . ALA A 1 472 ? 8.860 -18.575 7.749 1.00 86.75 472 ALA A O 1
ATOM 3612 N N . SER A 1 473 ? 8.503 -18.558 5.541 1.00 90.00 473 SER A N 1
ATOM 3613 C CA . SER A 1 473 ? 7.061 -18.790 5.631 1.00 90.00 473 SER A CA 1
ATOM 3614 C C . SER A 1 473 ? 6.688 -20.129 6.263 1.00 90.00 473 SER A C 1
ATOM 3616 O O . SER A 1 473 ? 7.062 -21.194 5.769 1.00 90.00 473 SER A O 1
ATOM 3618 N N . ASN A 1 474 ? 5.833 -20.077 7.286 1.00 89.38 474 ASN A N 1
ATOM 3619 C CA . ASN A 1 474 ? 5.173 -21.248 7.866 1.00 89.38 474 ASN A CA 1
ATOM 3620 C C . ASN A 1 474 ? 3.874 -21.622 7.096 1.00 89.38 474 ASN A C 1
ATOM 3622 O O . ASN A 1 474 ? 3.366 -20.815 6.308 1.00 89.38 474 ASN A O 1
ATOM 3626 N N . PRO A 1 475 ? 3.288 -22.817 7.321 1.00 90.00 475 PRO A N 1
ATOM 3627 C CA . PRO A 1 475 ? 2.056 -23.235 6.643 1.00 90.00 475 PRO A CA 1
ATOM 3628 C C . PRO A 1 475 ? 0.847 -22.307 6.844 1.00 90.00 475 PRO A C 1
ATOM 3630 O O . PRO A 1 475 ? 0.065 -22.125 5.914 1.00 90.00 475 PRO A O 1
ATOM 3633 N N . ASP A 1 476 ? 0.683 -21.700 8.023 1.00 89.94 476 ASP A N 1
ATOM 3634 C CA . ASP A 1 476 ? -0.428 -20.775 8.296 1.00 89.94 476 ASP A CA 1
ATOM 3635 C C . ASP A 1 476 ? -0.295 -19.481 7.488 1.00 89.94 476 ASP A C 1
ATOM 3637 O O . ASP A 1 476 ? -1.271 -18.986 6.926 1.00 89.94 476 ASP A O 1
ATOM 3641 N N . LEU A 1 477 ? 0.924 -18.959 7.380 1.00 93.38 477 LEU A N 1
ATOM 3642 C CA . LEU A 1 477 ? 1.224 -17.793 6.570 1.00 93.38 477 LEU A CA 1
ATOM 3643 C C . LEU A 1 477 ? 0.962 -18.073 5.089 1.00 93.38 477 LEU A C 1
ATOM 3645 O O . LEU A 1 477 ? 0.326 -17.260 4.424 1.00 93.38 477 LEU A O 1
ATOM 3649 N N . ARG A 1 478 ? 1.382 -19.242 4.584 1.00 94.12 478 ARG A N 1
ATOM 3650 C CA . ARG A 1 478 ? 1.113 -19.653 3.196 1.00 94.12 478 ARG A CA 1
ATOM 3651 C C . ARG A 1 478 ? -0.387 -19.763 2.916 1.00 94.12 478 ARG A C 1
ATOM 3653 O O . ARG A 1 478 ? -0.829 -19.328 1.857 1.00 94.12 478 ARG A O 1
ATOM 3660 N N . LYS A 1 479 ? -1.181 -20.276 3.866 1.00 94.81 479 LYS A N 1
ATOM 3661 C CA . LYS A 1 479 ? -2.654 -20.311 3.757 1.00 94.81 479 LYS A CA 1
ATOM 3662 C C . LYS A 1 479 ? -3.249 -18.907 3.647 1.00 94.81 479 LYS A C 1
ATOM 3664 O O . LYS A 1 479 ? -4.075 -18.673 2.768 1.00 94.81 479 LYS A O 1
ATOM 3669 N N . VAL A 1 480 ? -2.808 -17.971 4.490 1.00 96.06 480 VAL A N 1
ATOM 3670 C CA . VAL A 1 480 ? -3.270 -16.574 4.443 1.00 96.06 480 VAL A CA 1
ATOM 3671 C C . VAL A 1 480 ? -2.843 -15.889 3.146 1.00 96.06 480 VAL A C 1
ATOM 3673 O O . VAL A 1 480 ? -3.683 -15.296 2.476 1.00 96.06 480 VAL A O 1
ATOM 3676 N N . ALA A 1 481 ? -1.574 -16.008 2.749 1.00 96.62 481 ALA A N 1
ATOM 3677 C CA . ALA A 1 481 ? -1.064 -15.446 1.500 1.00 96.62 481 ALA A CA 1
ATOM 3678 C C . ALA A 1 481 ? -1.832 -15.979 0.282 1.00 96.62 481 ALA A C 1
ATOM 3680 O O . ALA A 1 481 ? -2.232 -15.200 -0.582 1.00 96.62 481 ALA A O 1
ATOM 3681 N N . LYS A 1 482 ? -2.115 -17.289 0.247 1.00 96.56 482 LYS A N 1
ATOM 3682 C CA . LYS A 1 482 ? -2.941 -17.898 -0.799 1.00 96.56 482 LYS A CA 1
ATOM 3683 C C . LYS A 1 482 ? -4.352 -17.306 -0.813 1.00 96.56 482 LYS A C 1
ATOM 3685 O O . LYS A 1 482 ? -4.784 -16.842 -1.857 1.00 96.56 482 LYS A O 1
ATOM 3690 N N . ALA A 1 483 ? -5.040 -17.259 0.329 1.00 96.94 483 ALA A N 1
ATOM 3691 C CA . ALA A 1 483 ? -6.402 -16.721 0.414 1.00 96.94 483 ALA A CA 1
ATOM 3692 C C . ALA A 1 483 ? -6.490 -15.239 0.002 1.00 96.94 483 ALA A C 1
ATOM 3694 O O . ALA A 1 483 ? -7.479 -14.813 -0.595 1.00 96.94 483 ALA A O 1
ATOM 3695 N N . LEU A 1 484 ? -5.453 -14.452 0.305 1.00 97.50 484 LEU A N 1
ATOM 3696 C CA . LEU A 1 484 ? -5.333 -13.073 -0.162 1.00 97.50 484 LEU A CA 1
ATOM 3697 C C . LEU A 1 484 ? -5.173 -13.018 -1.682 1.00 97.50 484 LEU A C 1
ATOM 3699 O O . LEU A 1 484 ? -5.950 -12.335 -2.341 1.00 97.50 484 LEU A O 1
ATOM 3703 N N . ASN A 1 485 ? -4.212 -13.762 -2.234 1.00 98.00 485 ASN A N 1
ATOM 3704 C CA . ASN A 1 485 ? -3.930 -13.779 -3.670 1.00 98.00 485 ASN A CA 1
ATOM 3705 C C . ASN A 1 485 ? -5.113 -14.307 -4.497 1.00 98.00 485 ASN A C 1
ATOM 3707 O O . ASN A 1 485 ? -5.428 -13.715 -5.523 1.00 98.00 485 ASN A O 1
ATOM 3711 N N . ASP A 1 486 ? -5.807 -15.349 -4.028 1.00 97.31 486 ASP A N 1
ATOM 3712 C CA . ASP A 1 486 ? -7.023 -15.883 -4.662 1.00 97.31 486 ASP A CA 1
ATOM 3713 C C . ASP A 1 486 ? -8.158 -14.837 -4.702 1.00 97.31 486 ASP A C 1
ATOM 3715 O O . ASP A 1 486 ? -9.044 -14.894 -5.551 1.00 97.31 486 ASP A O 1
ATOM 3719 N N . GLY A 1 487 ? -8.163 -13.886 -3.760 1.00 96.56 487 GLY A N 1
ATOM 3720 C CA . GLY A 1 487 ? -9.180 -12.842 -3.656 1.00 96.56 487 GLY A CA 1
ATOM 3721 C C . GLY A 1 487 ? -8.871 -11.552 -4.421 1.00 96.56 487 GLY A C 1
ATOM 3722 O O . GLY A 1 487 ? -9.742 -10.678 -4.464 1.00 96.56 487 GLY A O 1
ATOM 3723 N N . MET A 1 488 ? -7.661 -11.404 -4.964 1.00 97.88 488 MET A N 1
ATOM 3724 C CA . MET A 1 488 ? -7.179 -10.201 -5.656 1.00 97.88 488 MET A CA 1
ATOM 3725 C C . MET A 1 488 ? -7.222 -10.366 -7.181 1.00 97.88 488 MET A C 1
ATOM 3727 O O . MET A 1 488 ? -7.628 -11.399 -7.704 1.00 97.88 488 MET A O 1
ATOM 3731 N N . ASP A 1 489 ? -6.846 -9.313 -7.907 1.00 96.50 489 ASP A N 1
ATOM 3732 C CA . ASP A 1 489 ? -6.739 -9.324 -9.371 1.00 96.50 489 ASP A CA 1
ATOM 3733 C C . ASP A 1 489 ? -5.654 -10.285 -9.887 1.00 96.50 489 ASP A C 1
ATOM 3735 O O . ASP A 1 489 ? -5.790 -10.868 -10.959 1.00 96.50 489 ASP A O 1
ATOM 3739 N N . GLN A 1 490 ? -4.575 -10.434 -9.119 1.00 97.25 490 GLN A N 1
ATOM 3740 C CA . GLN A 1 490 ? -3.463 -11.350 -9.351 1.00 97.25 490 GLN A CA 1
ATOM 3741 C C . GLN A 1 490 ? -2.660 -11.517 -8.047 1.00 97.25 490 GLN A C 1
ATOM 3743 O O . GLN A 1 490 ? -2.901 -10.778 -7.090 1.00 97.25 490 GLN A O 1
ATOM 3748 N N . PRO A 1 491 ? -1.678 -12.433 -7.978 1.00 97.88 491 PRO A N 1
ATOM 3749 C CA . PRO A 1 491 ? -0.835 -12.571 -6.795 1.00 97.88 491 PRO A CA 1
ATOM 3750 C C . PRO A 1 491 ? -0.096 -11.273 -6.429 1.00 97.88 491 PRO A C 1
ATOM 3752 O O . PRO A 1 491 ? 0.635 -10.706 -7.243 1.00 97.88 491 PRO A O 1
ATOM 3755 N N . ARG A 1 492 ? -0.283 -10.811 -5.186 1.00 98.12 492 ARG A N 1
ATOM 3756 C CA . ARG A 1 492 ? 0.335 -9.603 -4.605 1.00 98.12 492 ARG A CA 1
ATOM 3757 C C . ARG A 1 492 ? 1.156 -9.878 -3.358 1.00 98.12 492 ARG A C 1
ATOM 3759 O O . ARG A 1 492 ? 2.045 -9.099 -3.055 1.00 98.12 492 ARG A O 1
ATOM 3766 N N . VAL A 1 493 ? 0.867 -10.953 -2.637 1.00 97.75 493 VAL A N 1
ATOM 3767 C CA . VAL A 1 493 ? 1.676 -11.412 -1.508 1.00 97.75 493 VAL A CA 1
ATOM 3768 C C . VAL A 1 493 ? 2.628 -12.473 -2.038 1.00 97.75 493 VAL A C 1
ATOM 3770 O O . VAL A 1 493 ? 2.204 -13.597 -2.311 1.00 97.75 493 VAL A O 1
ATOM 3773 N N . LEU A 1 494 ? 3.889 -12.095 -2.249 1.00 95.88 494 LEU A N 1
ATOM 3774 C CA . LEU A 1 494 ? 4.852 -12.895 -3.018 1.00 95.88 494 LEU A CA 1
ATOM 3775 C C . LEU A 1 494 ? 5.982 -13.496 -2.171 1.00 95.88 494 LEU A C 1
ATOM 3777 O O . LEU A 1 494 ? 6.847 -14.184 -2.710 1.00 95.88 494 LEU A O 1
ATOM 3781 N N . HIS A 1 495 ? 5.981 -13.254 -0.860 1.00 93.62 495 HIS A N 1
ATOM 3782 C CA . HIS A 1 495 ? 6.951 -13.817 0.075 1.00 93.62 495 HIS A CA 1
ATOM 3783 C C . HIS A 1 495 ? 6.421 -13.844 1.513 1.00 93.62 495 HIS A C 1
ATOM 3785 O O . HIS A 1 495 ? 5.323 -13.359 1.803 1.00 93.62 495 HIS A O 1
ATOM 3791 N N . GLY A 1 496 ? 7.223 -14.412 2.416 1.00 91.88 496 GLY A N 1
ATOM 3792 C CA . GLY A 1 496 ? 6.911 -14.509 3.833 1.00 91.88 496 GLY A CA 1
ATOM 3793 C C . GLY A 1 496 ? 6.811 -13.179 4.581 1.00 91.88 496 GLY A C 1
ATOM 3794 O O . GLY A 1 496 ? 7.118 -12.108 4.057 1.00 91.88 496 GLY A O 1
ATOM 3795 N N . ALA A 1 497 ? 6.374 -13.272 5.836 1.00 94.12 497 ALA A N 1
ATOM 3796 C CA . ALA A 1 497 ? 6.105 -12.138 6.700 1.00 94.12 497 ALA A CA 1
ATOM 3797 C C . ALA A 1 497 ? 7.396 -11.604 7.319 1.00 94.12 497 ALA A C 1
ATOM 3799 O O . ALA A 1 497 ? 8.266 -12.369 7.741 1.00 94.12 497 ALA A O 1
ATOM 3800 N N . HIS A 1 498 ? 7.499 -10.282 7.379 1.00 91.94 498 HIS A N 1
ATOM 3801 C CA . HIS A 1 498 ? 8.680 -9.561 7.832 1.00 91.94 498 HIS A CA 1
ATOM 3802 C C . HIS A 1 498 ? 9.103 -9.904 9.269 1.00 91.94 498 HIS A C 1
ATOM 3804 O O . HIS A 1 498 ? 10.292 -10.076 9.552 1.00 91.94 498 HIS A O 1
ATOM 3810 N N . ASP A 1 499 ? 8.131 -10.063 10.171 1.00 89.44 499 ASP A N 1
ATOM 3811 C CA . ASP A 1 499 ? 8.357 -10.393 11.582 1.00 89.44 499 ASP A CA 1
ATOM 3812 C C . ASP A 1 499 ? 8.994 -11.774 11.804 1.00 89.44 499 ASP A C 1
ATOM 3814 O O . ASP A 1 499 ? 9.482 -12.073 12.900 1.00 89.44 499 ASP A O 1
ATOM 3818 N N . GLY A 1 500 ? 9.035 -12.597 10.757 1.00 85.19 500 GLY A N 1
ATOM 3819 C CA . GLY A 1 500 ? 9.678 -13.896 10.763 1.00 85.19 500 GLY A CA 1
ATOM 3820 C C . GLY A 1 500 ? 11.183 -13.896 10.489 1.00 85.19 500 GLY A C 1
ATOM 3821 O O . GLY A 1 500 ? 11.823 -14.927 10.677 1.00 85.19 500 GLY A O 1
ATOM 3822 N N . TYR A 1 501 ? 11.775 -12.781 10.042 1.00 83.75 501 TYR A N 1
ATOM 3823 C CA . TYR A 1 501 ? 13.207 -12.728 9.686 1.00 83.75 501 TYR A CA 1
ATOM 3824 C C . TYR A 1 501 ? 13.908 -11.388 9.976 1.00 83.75 501 TYR A C 1
ATOM 3826 O O . TYR A 1 501 ? 15.142 -11.303 9.887 1.00 83.75 501 TYR A O 1
ATOM 3834 N N . ALA A 1 502 ? 13.166 -10.338 10.328 1.00 84.81 502 ALA A N 1
ATOM 3835 C CA . ALA A 1 502 ? 13.686 -8.985 10.513 1.00 84.81 502 ALA A CA 1
ATOM 3836 C C . ALA A 1 502 ? 13.249 -8.344 11.845 1.00 84.81 502 ALA A C 1
ATOM 3838 O O . ALA A 1 502 ? 12.500 -8.931 12.632 1.00 84.81 502 ALA A O 1
ATOM 3839 N N . LYS A 1 503 ? 13.800 -7.161 12.145 1.00 88.50 503 LYS A N 1
ATOM 3840 C CA . LYS A 1 503 ? 13.408 -6.363 13.317 1.00 88.50 503 LYS A CA 1
ATOM 3841 C C . LYS A 1 503 ? 12.176 -5.520 12.981 1.00 88.50 503 LYS A C 1
ATOM 3843 O O . LYS A 1 503 ? 11.945 -5.208 11.819 1.00 88.50 503 LYS A O 1
ATOM 3848 N N . LEU A 1 504 ? 11.423 -5.094 13.995 1.00 87.50 504 LEU A N 1
ATOM 3849 C CA . LEU A 1 504 ? 10.283 -4.184 13.807 1.00 87.50 504 LEU A CA 1
ATOM 3850 C C . LEU A 1 504 ? 10.697 -2.857 13.154 1.00 87.50 504 LEU A C 1
ATOM 3852 O O . LEU A 1 504 ? 9.992 -2.353 12.283 1.00 87.50 504 LEU A O 1
ATOM 3856 N N . SER A 1 505 ? 11.889 -2.351 13.477 1.00 86.81 505 SER A N 1
ATOM 3857 C CA . SER A 1 505 ? 12.477 -1.157 12.855 1.00 86.81 505 SER A CA 1
ATOM 3858 C C . SER A 1 505 ? 12.636 -1.246 11.335 1.00 86.81 505 SER A C 1
ATOM 3860 O O . SER A 1 505 ? 12.686 -0.221 10.659 1.00 86.81 505 SER A O 1
ATOM 3862 N N . ASP A 1 506 ? 12.699 -2.458 10.781 1.00 86.38 506 ASP A N 1
ATOM 3863 C CA . ASP A 1 506 ? 12.891 -2.692 9.349 1.00 86.38 506 ASP A CA 1
ATOM 3864 C C . ASP A 1 506 ? 11.548 -2.670 8.574 1.00 86.38 506 ASP A C 1
ATOM 3866 O O . ASP A 1 506 ? 11.524 -2.710 7.335 1.00 86.38 506 ASP A O 1
ATOM 3870 N N . ALA A 1 507 ? 10.413 -2.533 9.279 1.00 83.00 507 ALA A N 1
ATOM 3871 C CA . ALA A 1 507 ? 9.068 -2.503 8.701 1.00 83.00 507 ALA A CA 1
ATOM 3872 C C . ALA A 1 507 ? 8.823 -1.304 7.767 1.00 83.00 507 ALA A C 1
ATOM 3874 O O . ALA A 1 507 ? 7.910 -1.349 6.941 1.00 83.00 507 ALA A O 1
ATOM 3875 N N . GLY A 1 508 ? 9.686 -0.287 7.787 1.00 87.06 508 GLY A N 1
ATOM 3876 C CA . GLY A 1 508 ? 9.631 0.858 6.878 1.00 87.06 508 GLY A CA 1
ATOM 3877 C C . GLY A 1 508 ? 8.674 1.951 7.354 1.00 87.06 508 GLY A C 1
ATOM 3878 O O . GLY A 1 508 ? 8.599 2.245 8.541 1.00 87.06 508 GLY A O 1
ATOM 3879 N N . ASN A 1 509 ? 7.951 2.572 6.419 1.00 89.62 509 ASN A N 1
ATOM 3880 C CA . ASN A 1 509 ? 7.190 3.811 6.648 1.00 89.62 509 ASN A CA 1
ATOM 3881 C C . ASN A 1 509 ? 5.851 3.630 7.393 1.00 89.62 509 ASN A C 1
ATOM 3883 O O . ASN A 1 509 ? 5.066 4.575 7.462 1.00 89.62 509 ASN A O 1
ATOM 3887 N N . GLY A 1 510 ? 5.560 2.425 7.880 1.00 94.06 510 GLY A N 1
ATOM 3888 C CA . GLY A 1 510 ? 4.329 2.105 8.592 1.00 94.06 510 GLY A CA 1
ATOM 3889 C C . GLY A 1 510 ? 3.711 0.776 8.172 1.00 94.06 510 GLY A C 1
ATOM 3890 O O . GLY A 1 510 ? 4.144 0.118 7.219 1.00 94.06 510 GLY A O 1
ATOM 3891 N N . VAL A 1 511 ? 2.688 0.378 8.922 1.00 96.50 511 VAL A N 1
ATOM 3892 C CA . VAL A 1 511 ? 1.981 -0.896 8.789 1.00 96.50 511 VAL A CA 1
ATOM 3893 C C . VAL A 1 511 ? 0.483 -0.668 8.949 1.00 96.50 511 VAL A C 1
ATOM 3895 O O . VAL A 1 511 ? 0.038 0.159 9.739 1.00 96.50 511 VAL A O 1
ATOM 3898 N N . VAL A 1 512 ? -0.322 -1.417 8.202 1.00 97.31 512 VAL A N 1
ATOM 3899 C CA . VAL A 1 512 ? -1.770 -1.505 8.406 1.00 97.31 512 VAL A CA 1
ATOM 3900 C C . VAL A 1 512 ? -2.127 -2.914 8.864 1.00 97.31 512 VAL A C 1
ATOM 3902 O O . VAL A 1 512 ? -1.714 -3.889 8.242 1.00 97.31 512 VAL A O 1
ATOM 3905 N N . ALA A 1 513 ? -2.877 -3.029 9.958 1.00 97.12 513 ALA A N 1
ATOM 3906 C CA . ALA A 1 513 ? -3.370 -4.293 10.487 1.00 97.12 513 ALA A CA 1
ATOM 3907 C C . ALA A 1 513 ? -4.880 -4.429 10.312 1.00 97.12 513 ALA A C 1
ATOM 3909 O O . ALA A 1 513 ? -5.653 -3.542 10.670 1.00 97.12 513 ALA A O 1
ATOM 3910 N N . PHE A 1 514 ? -5.285 -5.585 9.802 1.00 96.94 514 PHE A N 1
ATOM 3911 C CA . PHE A 1 514 ? -6.665 -6.008 9.627 1.00 96.94 514 PHE A CA 1
ATOM 3912 C C . PHE A 1 514 ? -6.991 -7.028 10.712 1.00 96.94 514 PHE A C 1
ATOM 3914 O O . PHE A 1 514 ? -6.365 -8.087 10.774 1.00 96.94 514 PHE A O 1
ATOM 3921 N N . HIS A 1 515 ? -7.933 -6.692 11.588 1.00 95.62 515 HIS A N 1
ATOM 3922 C CA . HIS A 1 515 ? -8.326 -7.529 12.718 1.00 95.62 515 HIS A CA 1
ATOM 3923 C C . HIS A 1 515 ? -9.516 -8.435 12.358 1.00 95.62 515 HIS A C 1
ATOM 3925 O O . HIS A 1 515 ? -10.320 -8.078 11.491 1.00 95.62 515 HIS A O 1
ATOM 3931 N N . PRO A 1 516 ? -9.683 -9.586 13.041 1.00 95.50 516 PRO A N 1
ATOM 3932 C CA . PRO A 1 516 ? -10.789 -10.509 12.774 1.00 95.50 516 PRO A CA 1
ATOM 3933 C C . PRO A 1 516 ? -12.191 -9.931 13.005 1.00 95.50 516 PRO A C 1
ATOM 3935 O O . PRO A 1 516 ? -13.160 -10.411 12.422 1.00 95.50 516 PRO A O 1
ATOM 3938 N N . ASP A 1 517 ? -12.295 -8.905 13.848 1.00 90.94 517 ASP A N 1
ATOM 3939 C CA . ASP A 1 517 ? -13.533 -8.180 14.155 1.00 90.94 517 ASP A CA 1
ATOM 3940 C C . ASP A 1 517 ? -13.872 -7.095 13.113 1.00 90.94 517 ASP A C 1
ATOM 3942 O O . ASP A 1 517 ? -14.821 -6.334 13.286 1.00 90.94 517 ASP A O 1
ATOM 3946 N N . GLY A 1 518 ? -13.099 -7.009 12.026 1.00 90.44 518 GLY A N 1
ATOM 3947 C CA . GLY A 1 518 ? -13.281 -6.040 10.948 1.00 90.44 518 GLY A CA 1
ATOM 3948 C C . GLY A 1 518 ? -12.604 -4.691 11.190 1.00 90.44 518 GLY A C 1
ATOM 3949 O O . GLY A 1 518 ? -12.562 -3.873 10.262 1.00 90.44 518 GLY A O 1
ATOM 3950 N N . ARG A 1 519 ? -12.031 -4.450 12.381 1.00 92.06 519 ARG A N 1
ATOM 3951 C CA . ARG A 1 519 ? -11.263 -3.227 12.644 1.00 92.06 519 ARG A CA 1
ATOM 3952 C C . ARG A 1 519 ? -10.022 -3.179 11.756 1.00 92.06 519 ARG A C 1
ATOM 3954 O O . ARG A 1 519 ? -9.347 -4.186 11.536 1.00 92.06 519 ARG A O 1
ATOM 3961 N N . ILE A 1 520 ? -9.695 -1.979 11.289 1.00 94.75 520 ILE A N 1
ATOM 3962 C CA . ILE A 1 520 ? -8.419 -1.689 10.637 1.00 94.75 520 ILE A CA 1
ATOM 3963 C C . ILE A 1 520 ? -7.660 -0.716 11.529 1.00 94.75 520 ILE A C 1
ATOM 3965 O O . ILE A 1 520 ? -8.205 0.314 11.920 1.00 94.75 520 ILE A O 1
ATOM 3969 N N . GLN A 1 521 ? -6.412 -1.040 11.833 1.00 94.75 521 GLN A N 1
ATOM 3970 C CA . GLN A 1 521 ? -5.527 -0.219 12.647 1.00 94.75 521 GLN A CA 1
ATOM 3971 C C . GLN A 1 521 ? -4.321 0.198 11.807 1.00 94.75 521 GLN A C 1
ATOM 3973 O O . GLN A 1 521 ? -3.738 -0.629 11.110 1.00 94.75 521 GLN A O 1
ATOM 3978 N N . ILE A 1 522 ? -3.975 1.482 11.833 1.00 94.81 522 ILE A N 1
ATOM 3979 C CA . ILE A 1 522 ? -2.878 2.044 11.041 1.00 94.81 522 ILE A CA 1
ATOM 3980 C C . ILE A 1 522 ? -1.776 2.470 12.007 1.00 94.81 522 ILE A C 1
ATOM 3982 O O . ILE A 1 522 ? -2.021 3.305 12.869 1.00 94.81 522 ILE A O 1
ATOM 3986 N N . PHE A 1 523 ? -0.579 1.921 11.826 1.00 94.50 523 PHE A N 1
ATOM 3987 C CA . PHE A 1 523 ? 0.631 2.275 12.561 1.00 94.50 523 PHE A CA 1
ATOM 3988 C C . PHE A 1 523 ? 1.518 3.110 11.638 1.00 94.50 523 PHE A C 1
ATOM 3990 O O . PHE A 1 523 ? 2.094 2.596 10.678 1.00 94.50 523 PHE A O 1
ATOM 3997 N N . ASN A 1 524 ? 1.581 4.416 11.875 1.00 91.25 524 ASN A N 1
ATOM 3998 C CA . ASN A 1 524 ? 2.352 5.360 11.065 1.00 91.25 524 ASN A CA 1
ATOM 3999 C C . ASN A 1 524 ? 3.832 5.389 11.454 1.00 91.25 524 ASN A C 1
ATOM 4001 O O . ASN A 1 524 ? 4.648 5.927 10.708 1.00 91.25 524 ASN A O 1
ATOM 4005 N N . THR A 1 525 ? 4.176 4.855 12.625 1.00 90.31 525 THR A N 1
ATOM 4006 C CA . THR A 1 525 ? 5.548 4.816 13.130 1.00 90.31 525 THR A CA 1
ATOM 4007 C C . THR A 1 525 ? 5.912 3.416 13.606 1.00 90.31 525 THR A C 1
ATOM 4009 O O . THR A 1 525 ? 5.040 2.603 13.917 1.00 90.31 525 THR A O 1
ATOM 4012 N N . VAL A 1 526 ? 7.216 3.142 13.667 1.00 89.19 526 VAL A N 1
ATOM 4013 C CA . VAL A 1 526 ? 7.741 1.904 14.257 1.00 89.19 526 VAL A CA 1
ATOM 4014 C C . VAL A 1 526 ? 7.317 1.795 15.723 1.00 89.19 526 VAL A C 1
ATOM 4016 O O . VAL A 1 526 ? 6.839 0.739 16.110 1.00 89.19 526 VAL A O 1
ATOM 4019 N N . ASN A 1 527 ? 7.379 2.886 16.492 1.00 88.88 527 ASN A N 1
ATOM 4020 C CA . ASN A 1 527 ? 6.997 2.893 17.908 1.00 88.88 527 ASN A CA 1
ATOM 4021 C C . ASN A 1 527 ? 5.532 2.480 18.115 1.00 88.88 527 ASN A C 1
ATOM 4023 O O . ASN A 1 527 ? 5.252 1.623 18.938 1.00 88.88 527 ASN A O 1
ATOM 4027 N N . GLU A 1 528 ? 4.594 3.009 17.318 1.00 91.00 528 GLU A N 1
ATOM 4028 C CA . GLU A 1 528 ? 3.177 2.604 17.401 1.00 91.00 528 GLU A CA 1
ATOM 4029 C C . GLU A 1 528 ? 2.988 1.099 17.135 1.00 91.00 528 GLU A C 1
ATOM 4031 O O . GLU A 1 528 ? 2.090 0.461 17.688 1.00 91.00 528 GLU A O 1
ATOM 4036 N N . MET A 1 529 ? 3.824 0.526 16.267 1.00 92.94 529 MET A N 1
ATOM 4037 C CA . MET A 1 529 ? 3.814 -0.902 15.977 1.00 92.94 529 MET A CA 1
ATOM 4038 C C . MET A 1 529 ? 4.488 -1.722 17.088 1.00 92.94 529 MET A C 1
ATOM 4040 O O . MET A 1 529 ? 4.003 -2.807 17.401 1.00 92.94 529 MET A O 1
ATOM 4044 N N . GLU A 1 530 ? 5.575 -1.227 17.679 1.00 90.06 530 GLU A N 1
ATOM 4045 C CA . GLU A 1 530 ? 6.240 -1.827 18.842 1.00 90.06 530 GLU A CA 1
ATOM 4046 C C . GLU A 1 530 ? 5.296 -1.872 20.043 1.00 90.06 530 GLU A C 1
ATOM 4048 O O . GLU A 1 530 ? 5.064 -2.960 20.567 1.00 90.06 530 GLU A O 1
ATOM 4053 N N . ASP A 1 531 ? 4.644 -0.752 20.370 1.00 88.94 531 ASP A N 1
ATOM 4054 C CA . ASP A 1 531 ? 3.618 -0.658 21.416 1.00 88.94 531 ASP A CA 1
ATOM 4055 C C . ASP A 1 531 ? 2.501 -1.687 21.180 1.00 88.94 531 ASP A C 1
ATOM 4057 O O . ASP A 1 531 ? 2.035 -2.370 22.095 1.00 88.94 531 ASP A O 1
ATOM 4061 N N . PHE A 1 532 ? 2.067 -1.841 19.923 1.00 92.31 532 PHE A N 1
ATOM 4062 C CA . PHE A 1 532 ? 1.073 -2.847 19.571 1.00 92.31 532 PHE A CA 1
ATOM 4063 C C . PHE A 1 532 ? 1.589 -4.269 19.799 1.00 92.31 532 PHE A C 1
ATOM 4065 O O . PHE A 1 532 ? 0.880 -5.062 20.419 1.00 92.31 532 PHE A O 1
ATOM 4072 N N . PHE A 1 533 ? 2.793 -4.599 19.324 1.00 91.94 533 PHE A N 1
ATOM 4073 C CA . PHE A 1 533 ? 3.401 -5.921 19.499 1.00 91.94 533 PHE A CA 1
ATOM 4074 C C . PHE A 1 533 ? 3.601 -6.256 20.982 1.00 91.94 533 PHE A C 1
ATOM 4076 O O . PHE A 1 533 ? 3.246 -7.358 21.405 1.00 91.94 533 PHE A O 1
ATOM 4083 N N . GLU A 1 534 ? 4.063 -5.297 21.781 1.00 89.75 534 GLU A N 1
ATOM 4084 C CA . GLU A 1 534 ? 4.192 -5.418 23.232 1.00 89.75 534 GLU A CA 1
ATOM 4085 C C . GLU A 1 534 ? 2.830 -5.662 23.895 1.00 89.75 534 GLU A C 1
ATOM 4087 O O . GLU A 1 534 ? 2.675 -6.627 24.644 1.00 89.75 534 GLU A O 1
ATOM 4092 N N . SER A 1 535 ? 1.800 -4.885 23.532 1.00 89.25 535 SER A N 1
ATOM 4093 C CA . SER A 1 535 ? 0.446 -5.021 24.098 1.00 89.25 535 SER A CA 1
ATOM 4094 C C . SER A 1 535 ? -0.198 -6.393 23.859 1.00 89.25 535 SER A C 1
ATOM 4096 O O . SER A 1 535 ? -1.123 -6.794 24.571 1.00 89.25 535 SER A O 1
ATOM 4098 N N . ILE A 1 536 ? 0.271 -7.126 22.846 1.00 88.00 536 ILE A N 1
ATOM 4099 C CA . ILE A 1 536 ? -0.195 -8.476 22.526 1.00 88.00 536 ILE A CA 1
ATOM 4100 C C . ILE A 1 536 ? 0.807 -9.569 22.915 1.00 88.00 536 ILE A C 1
ATOM 4102 O O . ILE A 1 536 ? 0.556 -10.735 22.609 1.00 88.00 536 ILE A O 1
ATOM 4106 N N . GLY A 1 537 ? 1.925 -9.216 23.556 1.00 88.50 537 GLY A N 1
ATOM 4107 C CA . GLY A 1 537 ? 2.984 -10.152 23.935 1.00 88.50 537 GLY A CA 1
ATOM 4108 C C . GLY A 1 537 ? 3.644 -10.841 22.736 1.00 88.50 537 GLY A C 1
ATOM 4109 O O . GLY A 1 537 ? 3.977 -12.023 22.813 1.00 88.50 537 GLY A O 1
ATOM 4110 N N . ARG A 1 538 ? 3.776 -10.149 21.597 1.00 88.94 538 ARG A N 1
ATOM 4111 C CA . ARG A 1 538 ? 4.412 -10.665 20.375 1.00 88.94 538 ARG A CA 1
ATOM 4112 C C . ARG A 1 538 ? 5.811 -10.084 20.208 1.00 88.94 538 ARG A C 1
ATOM 4114 O O . ARG A 1 538 ? 6.024 -8.896 20.404 1.00 88.94 538 ARG A O 1
ATOM 4121 N N . GLN A 1 539 ? 6.742 -10.911 19.742 1.00 86.31 539 GLN A N 1
ATOM 4122 C CA . GLN A 1 539 ? 8.075 -10.481 19.319 1.00 86.31 539 GLN A CA 1
ATOM 4123 C C . GLN A 1 539 ? 8.402 -10.996 17.912 1.00 86.31 539 GLN A C 1
ATOM 4125 O O . GLN A 1 539 ? 7.842 -11.996 17.447 1.00 86.31 539 GLN A O 1
ATOM 4130 N N . THR A 1 540 ? 9.315 -10.311 17.223 1.00 87.12 540 THR A N 1
ATOM 4131 C CA . THR A 1 540 ? 9.913 -10.833 15.985 1.00 87.12 540 THR A CA 1
ATOM 4132 C C . THR A 1 540 ? 10.981 -11.872 16.314 1.00 87.12 540 THR A C 1
ATOM 4134 O O . THR A 1 540 ? 11.416 -11.982 17.460 1.00 87.12 540 THR A O 1
ATOM 4137 N N . ILE A 1 541 ? 11.463 -12.609 15.310 1.00 81.00 541 ILE A N 1
ATOM 4138 C CA . ILE A 1 541 ? 12.554 -13.579 15.518 1.00 81.00 541 ILE A CA 1
ATOM 4139 C C . ILE A 1 541 ? 13.855 -12.942 16.048 1.00 81.00 541 ILE A C 1
ATOM 4141 O O . ILE A 1 541 ? 14.682 -13.628 16.637 1.00 81.00 541 ILE A O 1
ATOM 4145 N N . LYS A 1 542 ? 14.053 -11.633 15.835 1.00 81.19 542 LYS A N 1
ATOM 4146 C CA . LYS A 1 542 ? 15.212 -10.863 16.326 1.00 81.19 542 LYS A CA 1
ATOM 4147 C C . LYS A 1 542 ? 14.883 -10.045 17.587 1.00 81.19 542 LYS A C 1
ATOM 4149 O O . LYS A 1 542 ? 15.544 -9.036 17.832 1.00 81.19 542 LYS A O 1
ATOM 4154 N N . GLY A 1 543 ? 13.820 -10.415 18.303 1.00 75.12 543 GLY A N 1
ATOM 4155 C CA . GLY A 1 543 ? 13.366 -9.763 19.532 1.00 75.12 543 GLY A CA 1
ATOM 4156 C C . GLY A 1 543 ? 14.277 -10.005 20.739 1.00 75.12 543 GLY A C 1
ATOM 4157 O O . GLY A 1 543 ? 15.367 -10.555 20.617 1.00 75.12 543 GLY A O 1
ATOM 4158 N N . ALA A 1 544 ? 13.816 -9.561 21.909 1.00 57.22 544 ALA A N 1
ATOM 4159 C CA . ALA A 1 544 ? 14.571 -9.566 23.162 1.00 57.22 544 ALA A CA 1
ATOM 4160 C C . ALA A 1 544 ? 14.640 -10.937 23.862 1.00 57.22 544 ALA A C 1
ATOM 4162 O O . ALA A 1 544 ? 15.394 -11.078 24.824 1.00 57.22 544 ALA A O 1
ATOM 4163 N N . TYR A 1 545 ? 13.876 -11.947 23.423 1.00 51.72 545 TYR A N 1
ATOM 4164 C CA . TYR A 1 545 ? 14.061 -13.300 23.951 1.00 51.72 545 TYR A CA 1
ATOM 4165 C C . TYR A 1 545 ? 15.474 -13.803 23.627 1.00 51.72 545 TYR A C 1
ATOM 4167 O O . TYR A 1 545 ? 15.921 -13.655 22.487 1.00 51.72 545 TYR A O 1
ATOM 4175 N N . PRO A 1 546 ? 16.191 -14.384 24.607 1.00 44.94 546 PRO A N 1
ATOM 4176 C CA . PRO A 1 546 ? 17.568 -14.805 24.418 1.00 44.94 546 PRO A CA 1
ATOM 4177 C C . PRO A 1 546 ? 17.648 -15.806 23.266 1.00 44.94 546 PRO A C 1
ATOM 4179 O O . PRO A 1 546 ? 17.146 -16.921 23.351 1.00 44.94 546 PRO A O 1
ATOM 4182 N N . SER A 1 547 ? 18.319 -15.403 22.190 1.00 48.72 547 SER A N 1
ATOM 4183 C CA . SER A 1 547 ? 18.702 -16.263 21.068 1.00 48.72 547 SER A CA 1
ATOM 4184 C C . SER A 1 547 ? 19.931 -17.124 21.389 1.00 48.72 547 SER A C 1
ATOM 4186 O O . SER A 1 547 ? 20.600 -17.610 20.478 1.00 48.72 547 SER A O 1
ATOM 4188 N N . GLY A 1 548 ? 20.280 -17.247 22.674 1.00 48.19 548 GLY A N 1
ATOM 4189 C CA . GLY A 1 548 ? 21.284 -18.197 23.130 1.00 48.19 548 GLY A CA 1
ATOM 4190 C C . GLY A 1 548 ? 20.769 -19.627 22.960 1.00 48.19 548 GLY A C 1
ATOM 4191 O O . GLY A 1 548 ? 19.555 -19.824 22.838 1.00 48.19 548 GLY A O 1
ATOM 4192 N N . PRO A 1 549 ? 21.660 -20.632 22.942 1.00 52.94 549 PRO A N 1
ATOM 4193 C CA . PRO A 1 549 ? 21.217 -22.005 23.133 1.00 52.94 549 PRO A CA 1
ATOM 4194 C C . PRO A 1 549 ? 20.304 -22.034 24.363 1.00 52.94 549 PRO A C 1
ATOM 4196 O O . PRO A 1 549 ? 20.602 -21.385 25.372 1.00 52.94 549 PRO A O 1
ATOM 4199 N N . LEU A 1 550 ? 19.171 -22.738 24.261 1.00 48.25 550 LEU A N 1
ATOM 4200 C CA . LEU A 1 550 ? 18.447 -23.140 25.464 1.00 48.25 550 LEU A CA 1
ATOM 4201 C C . LEU A 1 550 ? 19.510 -23.708 26.411 1.00 48.25 550 LEU A C 1
ATOM 4203 O O . LEU A 1 550 ? 20.338 -24.486 25.930 1.00 48.25 550 LEU A O 1
ATOM 4207 N N . PRO A 1 551 ? 19.575 -23.282 27.685 1.00 45.75 551 PRO A N 1
ATOM 4208 C CA . PRO A 1 551 ? 20.537 -23.864 28.607 1.00 45.75 551 PRO A CA 1
ATOM 4209 C C . PRO A 1 551 ? 20.426 -25.387 28.489 1.00 45.75 551 PRO A C 1
ATOM 4211 O O . PRO A 1 551 ? 19.306 -25.901 28.487 1.00 45.75 551 PRO A O 1
ATOM 4214 N N . ASP A 1 552 ? 21.560 -26.088 28.370 1.00 52.91 552 ASP A N 1
ATOM 4215 C CA . ASP A 1 552 ? 21.639 -27.555 28.184 1.00 52.91 552 ASP A CA 1
ATOM 4216 C C . ASP A 1 552 ? 20.878 -28.353 29.263 1.00 52.91 552 ASP A C 1
ATOM 4218 O O . ASP A 1 552 ? 20.718 -29.568 29.183 1.00 52.91 552 ASP A O 1
ATOM 4222 N N . VAL A 1 553 ? 20.366 -27.659 30.275 1.00 47.25 553 VAL A N 1
ATOM 4223 C CA . VAL A 1 553 ? 19.527 -28.172 31.338 1.00 47.25 553 VAL A CA 1
ATOM 4224 C C . VAL A 1 553 ? 18.097 -27.669 31.127 1.00 47.25 553 VAL A C 1
ATOM 4226 O O . VAL A 1 553 ? 17.668 -26.676 31.717 1.00 47.25 553 VAL A O 1
ATOM 4229 N N . LEU A 1 554 ? 17.304 -28.407 30.345 1.00 44.78 554 LEU A N 1
ATOM 4230 C CA . LEU A 1 554 ? 15.907 -28.550 30.748 1.00 44.78 554 LEU A CA 1
ATOM 4231 C C . LEU A 1 554 ? 15.957 -29.256 32.111 1.00 44.78 554 LEU A C 1
ATOM 4233 O O . LEU A 1 554 ? 16.561 -30.326 32.193 1.00 44.78 554 LEU A O 1
ATOM 4237 N N . PRO A 1 555 ? 15.412 -28.681 33.198 1.00 47.41 555 PRO A N 1
ATOM 4238 C CA . PRO A 1 555 ? 15.380 -29.382 34.471 1.00 47.41 555 PRO A CA 1
ATOM 4239 C C . PRO A 1 555 ? 14.727 -30.747 34.237 1.00 47.41 555 PRO A C 1
ATOM 4241 O O . PRO A 1 555 ? 13.631 -30.813 33.678 1.00 47.41 555 PRO A O 1
ATOM 4244 N N . ASN A 1 556 ? 15.395 -31.820 34.673 1.00 51.41 556 ASN A N 1
ATOM 4245 C CA . ASN A 1 556 ? 14.987 -33.230 34.546 1.00 51.41 556 ASN A CA 1
ATOM 4246 C C . ASN A 1 556 ? 13.594 -33.562 35.143 1.00 51.41 556 ASN A C 1
ATOM 4248 O O . ASN A 1 556 ? 13.214 -34.724 35.225 1.00 51.41 556 ASN A O 1
ATOM 4252 N N . ASN A 1 557 ? 12.818 -32.553 35.543 1.00 46.66 557 ASN A N 1
ATOM 4253 C CA . ASN A 1 557 ? 11.501 -32.662 36.152 1.00 46.66 557 ASN A CA 1
ATOM 4254 C C . ASN A 1 557 ? 10.347 -32.289 35.202 1.00 46.66 557 ASN A C 1
ATOM 4256 O O . ASN A 1 557 ? 9.193 -32.300 35.630 1.00 46.66 557 ASN A O 1
ATOM 4260 N N . VAL A 1 558 ? 10.600 -31.989 33.920 1.00 42.88 558 VAL A N 1
ATOM 4261 C CA . VAL A 1 558 ? 9.517 -31.962 32.920 1.00 4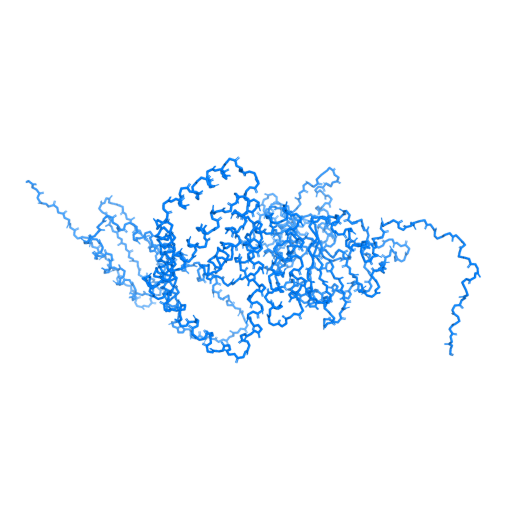2.88 558 VAL A CA 1
ATOM 4262 C C . VAL A 1 558 ? 9.205 -33.405 32.534 1.00 42.88 558 VAL A C 1
ATOM 4264 O O . VAL A 1 558 ? 9.794 -33.967 31.613 1.00 42.88 558 VAL A O 1
ATOM 4267 N N . LEU A 1 559 ? 8.300 -34.018 33.301 1.00 41.78 559 LEU A N 1
ATOM 4268 C CA . LEU A 1 559 ? 7.742 -35.339 33.026 1.00 41.78 559 LEU A CA 1
ATOM 4269 C C . LEU A 1 559 ? 7.365 -35.450 31.538 1.00 41.78 559 LEU A C 1
ATOM 4271 O O . LEU A 1 559 ? 6.666 -34.566 31.028 1.00 41.78 559 LEU A O 1
ATOM 4275 N N . PRO A 1 560 ? 7.769 -36.522 30.834 1.00 44.00 560 PRO A N 1
ATOM 4276 C CA . PRO A 1 560 ? 7.261 -36.769 29.499 1.00 44.00 560 PRO A CA 1
ATOM 4277 C C . PRO A 1 560 ? 5.740 -36.879 29.596 1.00 44.00 560 PRO A C 1
ATOM 4279 O O . PRO A 1 560 ? 5.210 -37.674 30.376 1.00 44.00 560 PRO A O 1
ATOM 4282 N N . LEU A 1 561 ? 5.035 -36.065 28.808 1.00 41.34 561 LEU A N 1
ATOM 4283 C CA . LEU A 1 561 ? 3.614 -36.247 28.544 1.00 41.34 561 LEU A CA 1
ATOM 4284 C C . LEU A 1 561 ? 3.439 -37.661 27.979 1.00 41.34 561 LEU A C 1
ATOM 4286 O O . LEU A 1 561 ? 3.627 -37.893 26.785 1.00 41.34 561 LEU A O 1
ATOM 4290 N N . ARG A 1 562 ? 3.117 -38.620 28.857 1.00 45.00 562 ARG A N 1
ATOM 4291 C CA . ARG A 1 562 ? 2.622 -39.937 28.466 1.00 45.00 562 ARG A CA 1
ATOM 4292 C C . ARG A 1 562 ? 1.411 -39.688 27.576 1.00 45.00 562 ARG A C 1
ATOM 4294 O O . ARG A 1 562 ? 0.404 -39.151 28.040 1.00 45.00 562 ARG A O 1
ATOM 4301 N N . ARG A 1 563 ? 1.514 -40.076 26.304 1.00 43.62 563 ARG A N 1
ATOM 4302 C CA . ARG A 1 563 ? 0.328 -40.323 25.488 1.00 43.62 563 ARG A CA 1
ATOM 4303 C C . ARG A 1 563 ? -0.503 -41.359 26.242 1.00 43.62 563 ARG A C 1
ATOM 4305 O O . ARG A 1 563 ? 0.009 -42.420 26.589 1.00 43.62 563 ARG A O 1
ATOM 4312 N N . LYS A 1 564 ? -1.740 -40.997 26.579 1.00 47.78 564 LYS A N 1
ATOM 4313 C CA . LYS A 1 564 ? -2.774 -41.999 26.810 1.00 47.78 564 LYS A CA 1
ATOM 4314 C C . LYS A 1 564 ? -3.145 -42.513 25.427 1.00 47.78 564 LYS A C 1
ATOM 4316 O O . LYS A 1 564 ? -3.692 -41.741 24.639 1.00 47.78 564 LYS A O 1
ATOM 4321 N N . ASP A 1 565 ? -2.733 -43.741 25.155 1.00 55.06 565 ASP A N 1
ATOM 4322 C CA . ASP A 1 565 ? -3.350 -44.580 24.133 1.00 55.06 565 ASP A CA 1
ATOM 4323 C C . ASP A 1 565 ? -4.777 -44.951 24.565 1.00 55.06 565 ASP A C 1
ATOM 4325 O O . ASP A 1 565 ? -5.010 -45.060 25.799 1.00 55.06 565 ASP A O 1
#

Foldseek 3Di:
DDDDDDDDWDWDWDDDDPPDPADTWTWTDDPPRDTDGDDDHDDDPVCVVVVVVVLVVCCVPPVPCSVVVVVVVVVVVVVVVVVCVVPDDPDDVPDDDDDDDDPPVVVVVVVVVVLLVLQVLLLVLLQLLLVQLLCVLQVVPVVLVVLLVVLVVVVVVVVPCLVVLLQLLLLLLQVVVVVCVVVVVVVCVVPVPVVVVVVVVLVCVSSNDSNSSSNNSNVNNNVLNVVLSVLSPDHSSSSSSNNSSVCNNVVVVSQQSSPPPPNQPVLLVCVVVVVVVCVVPVVSVVVLVVVLVVQLPDDPSNVVSLLSQLSNCCQFQLAESLLSVLQLLCCAVVVVQVKKWKWFRQQNLLSVVQVVVFAADAPLQPAHQDNVRQFRFQDPDDDPDDSVVNLVSLLVVVWWWQAPVLFTAHPVRDTQDAPPDDPGDRDGRFTADNVVRGTHGHFTATADIANLVCRADDQFQQDDPNHGDPARDDPSQVVSQVSSQVSGPHRRHNGHHNLAPHALQVSPQWMWIRGNSRRIDTGRDSVSVVVVCVVSVYHGPPDPDDPDPPPPDPPPPPPPPPPDD

Secondary structure (DSSP, 8-state):
------------PPPPPTT---PPP--EE-TTS-EE-----S--GGGHHHHHHHHHHHHHH-GGGHHHHHHHHHHHHHHHHHHHHHH-----TT--------S-HHHHHHHHHHHHHHHHHHHHHHHHHHHHHHHHHHHT-HHHHHHHHHHHHHHHTTTTTHHHHHHHHHHHHHHHHHHHHHHHHHHHTTSHHHHHHHHHHHHHHHHH-HHHHHHHHHHHHHHHHHHHHHHTTS-HHHHHHHHHHHHHHHHHHHHHHHT-S-THHHHHHHHHHHHHHHTTSHHHHHHHHHHHHHHTTSHHHHHHHHHHHHHHHHHHHS--HHHHHHHHHHHSGGGT---EEEEEPPPTTTHHHHHTTPPBPPTT--PPBPTTTSBBB----TTT--HHHHHHHHHHTT-EEE-TTS-EE-TT-PBP---SS-SS---TTBEEETTTTEE-B----EEEEEBTTBTT------EETTEE-S----HHHHHHHHHHHHTSSS----S--GGGTS-GGGG-S-EEEE-TTS-EEEE-SHHHHHHHHHHTT---TTSSS--SPPPS---TTS-------